Protein AF-A0A5E4KP17-F1 (afdb_monomer)

Mean predicted aligned error: 7.13 Å

Radius of gyration: 28.05 Å; Cα contacts (8 Å, |Δi|>4): 764; chains: 1; bounding box: 70×57×74 Å

Structure (mmCIF, N/CA/C/O backbone):
data_AF-A0A5E4KP17-F1
#
_entry.id   AF-A0A5E4KP17-F1
#
loop_
_atom_site.group_PDB
_atom_site.id
_atom_site.type_symbol
_atom_site.label_atom_id
_atom_site.label_alt_id
_atom_site.label_comp_id
_atom_site.label_asym_id
_atom_site.label_entity_id
_atom_site.label_seq_id
_atom_site.pdbx_PDB_ins_code
_atom_site.Cartn_x
_atom_site.Cartn_y
_atom_site.Cartn_z
_atom_site.occupancy
_atom_site.B_iso_or_equiv
_atom_site.auth_seq_id
_atom_site.auth_comp_id
_atom_site.auth_asym_id
_atom_site.auth_atom_id
_atom_site.pdbx_PDB_model_num
ATOM 1 N N . MET A 1 1 ? 10.016 15.788 -21.992 1.00 89.75 1 MET A N 1
ATOM 2 C CA . MET A 1 1 ? 11.177 14.916 -22.229 1.00 89.75 1 MET A CA 1
ATOM 3 C C . MET A 1 1 ? 11.647 15.074 -23.661 1.00 89.75 1 MET A C 1
ATOM 5 O O . MET A 1 1 ? 10.967 14.637 -24.588 1.00 89.75 1 MET A O 1
ATOM 9 N N . ASN A 1 2 ? 12.787 15.727 -23.833 1.00 93.12 2 ASN A N 1
ATOM 10 C CA . ASN A 1 2 ? 13.424 15.974 -25.117 1.00 93.12 2 ASN A CA 1
ATOM 11 C C . ASN A 1 2 ? 14.236 14.749 -25.590 1.00 93.12 2 ASN A C 1
ATOM 13 O O . ASN A 1 2 ? 14.408 13.761 -24.871 1.00 93.12 2 ASN A O 1
ATOM 17 N N . PHE A 1 3 ? 14.753 14.813 -26.820 1.00 94.88 3 PHE A N 1
ATOM 18 C CA . PHE A 1 3 ? 15.526 13.720 -27.413 1.00 94.88 3 PHE A CA 1
ATOM 19 C C . PHE A 1 3 ? 16.811 13.389 -26.635 1.00 94.88 3 PHE A C 1
ATOM 21 O O . PHE A 1 3 ? 17.100 12.213 -26.420 1.00 94.88 3 PHE A O 1
ATOM 28 N N . ARG A 1 4 ? 17.570 14.398 -26.184 1.00 96.12 4 ARG A N 1
ATOM 29 C CA . ARG A 1 4 ? 18.832 14.193 -25.450 1.00 96.12 4 ARG A CA 1
ATOM 30 C C . ARG A 1 4 ? 18.595 13.451 -24.140 1.00 96.12 4 ARG A C 1
ATOM 32 O O . ARG A 1 4 ? 19.281 12.470 -23.869 1.00 96.12 4 ARG A O 1
ATOM 39 N N . THR A 1 5 ? 17.578 13.858 -23.388 1.00 97.38 5 THR A N 1
ATOM 40 C CA . THR A 1 5 ? 17.154 13.206 -22.148 1.00 97.38 5 THR A CA 1
ATOM 41 C C . THR A 1 5 ? 16.748 11.760 -22.389 1.00 97.38 5 THR A C 1
ATOM 43 O O . THR A 1 5 ? 17.217 10.876 -21.677 1.00 97.38 5 THR A O 1
ATOM 46 N N . LYS A 1 6 ? 15.944 11.484 -23.427 1.00 96.94 6 LYS A N 1
ATOM 47 C CA . LYS A 1 6 ? 15.573 10.107 -23.794 1.00 96.94 6 LYS A CA 1
ATOM 48 C C . LYS A 1 6 ? 16.800 9.242 -24.075 1.00 96.94 6 LYS A C 1
ATOM 50 O O . LYS A 1 6 ? 16.885 8.137 -23.552 1.00 96.94 6 LYS A O 1
ATOM 55 N N . GLN A 1 7 ? 17.756 9.736 -24.865 1.00 97.44 7 GLN A N 1
ATOM 56 C CA . GLN A 1 7 ? 18.980 8.988 -25.179 1.00 97.44 7 GLN A CA 1
ATOM 57 C C . GLN A 1 7 ? 19.856 8.773 -23.942 1.00 97.44 7 GLN A C 1
ATOM 59 O O . GLN A 1 7 ? 20.376 7.675 -23.747 1.00 97.44 7 GLN A O 1
ATOM 64 N N . PHE A 1 8 ? 19.986 9.788 -23.084 1.00 97.81 8 PHE A N 1
ATOM 65 C CA . PHE A 1 8 ? 20.712 9.673 -21.823 1.00 97.81 8 PHE A CA 1
ATOM 66 C C . PHE A 1 8 ? 20.087 8.606 -20.914 1.00 97.81 8 PHE A C 1
ATOM 68 O O . PHE A 1 8 ? 20.777 7.680 -20.488 1.00 97.81 8 PHE A O 1
ATOM 75 N N . LEU A 1 9 ? 18.775 8.687 -20.667 1.00 98.19 9 LEU A N 1
ATOM 76 C CA . LEU A 1 9 ? 18.056 7.726 -19.831 1.00 98.19 9 LEU A CA 1
ATOM 77 C C . LEU A 1 9 ? 18.103 6.315 -20.421 1.00 98.19 9 LEU A C 1
ATOM 79 O O . LEU A 1 9 ? 18.425 5.375 -19.698 1.00 98.19 9 LEU A O 1
ATOM 83 N N . LYS A 1 10 ? 17.868 6.166 -21.731 1.00 98.00 10 LYS A N 1
ATOM 84 C CA . LYS A 1 10 ? 17.967 4.878 -22.431 1.00 98.00 10 LYS A CA 1
ATOM 85 C C . LYS A 1 10 ? 19.361 4.283 -22.272 1.00 98.00 10 LYS A C 1
ATOM 87 O O . LYS A 1 10 ? 19.474 3.122 -21.910 1.00 98.00 10 LYS A O 1
ATOM 92 N N . LYS A 1 11 ? 20.426 5.071 -22.436 1.00 97.81 11 LYS A N 1
ATOM 93 C CA . LYS A 1 11 ? 21.791 4.592 -22.187 1.00 97.81 11 LYS A CA 1
ATOM 94 C C . LYS A 1 11 ? 21.962 4.093 -20.749 1.00 97.81 11 LYS A C 1
ATOM 96 O O . LYS A 1 11 ? 22.439 2.984 -20.556 1.00 97.81 11 LYS A O 1
ATOM 101 N N . ARG A 1 12 ? 21.539 4.868 -19.745 1.00 98.44 12 ARG A N 1
ATOM 102 C CA . ARG A 1 12 ? 21.691 4.493 -18.326 1.00 98.44 12 ARG A CA 1
ATOM 103 C C . ARG A 1 12 ? 20.875 3.273 -17.925 1.00 98.44 12 ARG A C 1
ATOM 105 O O . ARG A 1 12 ? 21.365 2.430 -17.181 1.00 98.44 12 ARG A O 1
ATOM 112 N N . PHE A 1 13 ? 19.661 3.145 -18.445 1.00 98.56 13 PHE A N 1
ATOM 113 C CA . PHE A 1 13 ? 18.851 1.946 -18.256 1.00 98.56 13 PHE A CA 1
ATOM 114 C C . PHE A 1 13 ? 19.488 0.742 -18.960 1.00 98.56 13 PHE A C 1
ATOM 116 O O . PHE A 1 13 ? 19.476 -0.355 -18.413 1.00 98.56 13 PHE A O 1
ATOM 123 N N . GLY A 1 14 ? 20.091 0.943 -20.135 1.00 98.31 14 GLY A N 1
ATOM 124 C CA . GLY A 1 14 ? 20.836 -0.090 -20.857 1.00 98.31 14 GLY A CA 1
ATOM 125 C C . GLY A 1 14 ? 22.042 -0.587 -20.065 1.00 98.31 14 GLY A C 1
ATOM 126 O O . GLY A 1 14 ? 22.172 -1.793 -19.868 1.00 98.31 14 GLY A O 1
ATOM 127 N N . ASP A 1 15 ? 22.852 0.337 -19.532 1.00 98.25 15 ASP A N 1
ATOM 128 C CA . ASP A 1 15 ? 23.974 0.027 -18.635 1.00 98.25 15 ASP A CA 1
ATOM 129 C C . ASP A 1 15 ? 23.487 -0.837 -17.448 1.00 98.25 15 ASP A C 1
ATOM 131 O O . ASP A 1 15 ? 24.099 -1.852 -17.114 1.00 98.25 15 ASP A O 1
ATOM 135 N N . TYR A 1 16 ? 22.341 -0.483 -16.846 1.00 98.38 16 TYR A N 1
ATOM 136 C CA . TYR A 1 16 ? 21.732 -1.255 -15.758 1.00 98.38 16 TYR A CA 1
ATOM 137 C C . TYR A 1 16 ? 21.307 -2.667 -16.190 1.00 98.38 16 TYR A C 1
ATOM 139 O O . TYR A 1 16 ? 21.673 -3.631 -15.517 1.00 98.38 16 TYR A O 1
ATOM 147 N N . TYR A 1 17 ? 20.557 -2.814 -17.289 1.00 98.12 17 TYR A N 1
ATOM 148 C CA . TYR A 1 17 ? 20.070 -4.124 -17.746 1.00 98.12 17 TYR A CA 1
ATOM 149 C C . TYR A 1 17 ? 21.200 -5.056 -18.208 1.00 98.12 17 TYR A C 1
ATOM 151 O O . TYR A 1 17 ? 21.047 -6.275 -18.141 1.00 98.12 17 TYR A O 1
ATOM 159 N N . GLN A 1 18 ? 22.330 -4.508 -18.662 1.00 96.69 18 GLN A N 1
ATOM 160 C CA . GLN A 1 18 ? 23.515 -5.291 -19.020 1.00 96.69 18 GLN A CA 1
ATOM 161 C C . GLN A 1 18 ? 24.305 -5.756 -17.792 1.00 96.69 18 GLN A C 1
ATOM 163 O O . GLN A 1 18 ? 24.808 -6.876 -17.780 1.00 96.69 18 GLN A O 1
ATOM 168 N N . ALA A 1 19 ? 24.430 -4.906 -16.769 1.00 95.25 19 ALA A N 1
ATOM 169 C CA . ALA A 1 19 ? 25.261 -5.190 -15.599 1.00 95.25 19 ALA A CA 1
ATOM 170 C C . ALA A 1 19 ? 24.531 -5.940 -14.470 1.00 95.25 19 ALA A C 1
ATOM 172 O O . ALA A 1 19 ? 25.183 -6.538 -13.614 1.00 95.25 19 ALA A O 1
ATOM 173 N N . SER A 1 20 ? 23.198 -5.883 -14.426 1.00 91.19 20 SER A N 1
ATOM 174 C CA . SER A 1 20 ? 22.408 -6.393 -13.299 1.00 91.19 20 SER A CA 1
ATOM 175 C C . SER A 1 20 ? 21.930 -7.827 -13.510 1.00 91.19 20 SER A C 1
ATOM 177 O O . SER A 1 20 ? 21.480 -8.191 -14.593 1.00 91.19 20 SER A O 1
ATOM 179 N N . ALA A 1 21 ? 21.930 -8.618 -12.435 1.00 91.31 21 ALA A N 1
ATOM 180 C CA . ALA A 1 21 ? 21.255 -9.912 -12.402 1.00 91.31 21 ALA A CA 1
ATOM 181 C C . ALA A 1 21 ? 19.736 -9.695 -12.300 1.00 91.31 21 ALA A C 1
ATOM 183 O O . ALA A 1 21 ? 19.211 -9.369 -11.233 1.00 91.31 21 ALA A O 1
ATOM 184 N N . LEU A 1 22 ? 19.043 -9.819 -13.431 1.00 94.19 22 LEU A N 1
ATOM 185 C CA . LEU A 1 22 ? 17.593 -9.677 -13.493 1.00 94.19 22 LEU A CA 1
ATOM 186 C C . LEU A 1 22 ? 16.908 -10.955 -12.990 1.00 94.19 22 LEU A C 1
ATOM 188 O O . LEU A 1 22 ? 17.285 -12.065 -13.354 1.00 94.19 22 LEU A O 1
ATOM 192 N N . VAL A 1 23 ? 15.874 -10.778 -12.177 1.00 93.62 23 VAL A N 1
ATOM 193 C CA . VAL A 1 23 ? 14.990 -11.830 -11.675 1.00 93.62 23 VAL A CA 1
ATOM 194 C C . VAL A 1 23 ? 13.745 -11.858 -12.554 1.00 93.62 23 VAL A C 1
ATOM 196 O O . VAL A 1 23 ? 12.971 -10.898 -12.579 1.00 93.62 23 VAL A O 1
ATOM 199 N N . LEU A 1 24 ? 13.568 -12.949 -13.295 1.00 95.31 24 LEU A N 1
ATOM 200 C CA . LEU A 1 24 ? 12.398 -13.173 -14.141 1.00 95.31 24 LEU A CA 1
ATOM 201 C C . LEU A 1 24 ? 11.252 -13.792 -13.322 1.00 95.31 24 LEU A C 1
ATOM 203 O O . LEU A 1 24 ? 11.506 -14.486 -12.337 1.00 95.31 24 LEU A O 1
ATOM 207 N N . PRO A 1 25 ? 9.984 -13.546 -13.699 1.00 93.94 25 PRO A N 1
ATOM 208 C CA . PRO A 1 25 ? 8.847 -14.111 -12.989 1.00 93.94 25 PRO A CA 1
ATOM 209 C C . PRO A 1 25 ? 8.775 -15.635 -13.175 1.00 93.94 25 PRO A C 1
ATOM 211 O O . PRO A 1 25 ? 9.136 -16.137 -14.246 1.00 93.94 25 PRO A O 1
ATOM 214 N N . PRO A 1 26 ? 8.232 -16.376 -12.193 1.00 92.50 26 PRO A N 1
ATOM 215 C CA . PRO A 1 26 ? 7.994 -17.807 -12.343 1.00 92.50 26 PRO A CA 1
ATOM 216 C C . PRO A 1 26 ? 7.046 -18.077 -13.517 1.00 92.50 26 PRO A C 1
ATOM 218 O O . PRO A 1 26 ? 6.177 -17.254 -13.826 1.00 92.50 26 PRO A O 1
ATOM 221 N N . GLU A 1 27 ? 7.202 -19.236 -14.165 1.00 95.06 27 GLU A N 1
ATOM 222 C CA . GLU A 1 27 ? 6.400 -19.652 -15.329 1.00 95.06 27 GLU A CA 1
ATOM 223 C C . GLU A 1 27 ? 6.415 -18.618 -16.478 1.00 95.06 27 GLU A C 1
ATOM 225 O O . GLU A 1 27 ? 5.407 -18.407 -17.159 1.00 95.06 27 GLU A O 1
ATOM 230 N N . LEU A 1 28 ? 7.555 -17.951 -16.710 1.00 96.31 28 LEU A N 1
ATOM 231 C CA . LEU A 1 28 ? 7.694 -16.855 -17.684 1.00 96.31 28 LEU A CA 1
ATOM 232 C C . LEU A 1 28 ? 7.138 -17.175 -19.081 1.00 96.31 28 LEU A C 1
ATOM 234 O O . LEU A 1 28 ? 6.627 -16.281 -19.758 1.00 96.31 28 LEU A O 1
ATOM 238 N N . THR A 1 29 ? 7.222 -18.441 -19.504 1.00 97.94 29 THR A N 1
ATOM 239 C CA . THR A 1 29 ? 6.806 -18.923 -20.829 1.00 97.94 29 THR A CA 1
ATOM 240 C C . THR A 1 29 ? 5.293 -18.974 -21.001 1.00 97.94 29 THR A C 1
ATOM 242 O O . THR A 1 29 ? 4.799 -19.031 -22.125 1.00 97.94 29 THR A O 1
ATOM 245 N N . ARG A 1 30 ? 4.545 -18.915 -19.895 1.00 97.81 30 ARG A N 1
ATOM 246 C CA . ARG A 1 30 ? 3.078 -18.888 -19.856 1.00 97.81 30 ARG A CA 1
ATOM 247 C C . ARG A 1 30 ? 2.530 -17.488 -19.599 1.00 97.81 30 ARG A C 1
ATOM 249 O O . ARG A 1 30 ? 1.316 -17.321 -19.512 1.00 97.81 30 ARG A O 1
ATOM 256 N N . ARG A 1 31 ? 3.387 -16.471 -19.484 1.00 97.81 31 ARG A N 1
ATOM 257 C CA . ARG A 1 31 ? 2.977 -15.092 -19.200 1.00 97.81 31 ARG A CA 1
ATOM 258 C C . ARG A 1 31 ? 3.021 -14.228 -20.448 1.00 97.81 31 ARG A C 1
ATOM 260 O O . ARG A 1 31 ? 3.912 -14.347 -21.285 1.00 97.81 31 ARG A O 1
ATOM 267 N N . GLU A 1 32 ? 2.042 -13.337 -20.563 1.00 98.12 32 GLU A N 1
ATOM 268 C CA . GLU A 1 32 ? 2.131 -12.211 -21.486 1.00 98.12 32 GLU A CA 1
ATOM 269 C C . GLU A 1 32 ? 3.107 -11.183 -20.922 1.00 98.12 32 GLU A C 1
ATOM 271 O O . GLU A 1 32 ? 3.099 -10.912 -19.726 1.00 98.12 32 GLU A O 1
ATOM 276 N N . TRP A 1 33 ? 3.872 -10.549 -21.800 1.00 98.44 33 TRP A N 1
ATOM 277 C CA . TRP A 1 33 ? 4.769 -9.454 -21.477 1.00 98.44 33 TRP A CA 1
ATOM 278 C C . TRP A 1 33 ? 4.315 -8.141 -22.114 1.00 98.44 33 TRP A C 1
ATOM 280 O O . TRP A 1 33 ? 3.788 -8.114 -23.233 1.00 98.44 33 TRP A O 1
ATOM 290 N N . GLY A 1 34 ? 4.531 -7.052 -21.376 1.00 97.94 34 GLY A N 1
ATOM 291 C CA . GLY A 1 34 ? 4.200 -5.689 -21.769 1.00 97.94 34 GLY A CA 1
ATOM 292 C C . GLY A 1 34 ? 5.368 -4.737 -21.523 1.00 97.94 34 GLY A C 1
ATOM 293 O O . GLY A 1 34 ? 6.058 -4.845 -20.510 1.00 97.94 34 GLY A O 1
ATOM 294 N N . PHE A 1 35 ? 5.582 -3.786 -22.429 1.00 98.19 35 PHE A N 1
ATOM 295 C CA . PHE A 1 35 ? 6.718 -2.864 -22.368 1.00 98.19 35 PHE A CA 1
ATOM 296 C C . PHE A 1 35 ? 6.313 -1.438 -22.717 1.00 98.19 35 PHE A C 1
ATOM 298 O O . PHE A 1 35 ? 5.481 -1.230 -23.596 1.00 98.19 35 PHE A O 1
ATOM 305 N N . ILE A 1 36 ? 6.953 -0.466 -22.071 1.00 97.75 36 ILE A N 1
ATOM 306 C CA . ILE A 1 36 ? 6.911 0.948 -22.467 1.00 97.75 36 ILE A CA 1
ATOM 307 C C . ILE A 1 36 ? 8.345 1.380 -22.766 1.00 97.75 36 ILE A C 1
ATOM 309 O O . ILE A 1 36 ? 9.254 1.091 -21.981 1.00 97.75 36 ILE A O 1
ATOM 313 N N . PHE A 1 37 ? 8.552 2.078 -23.881 1.00 97.00 37 PHE A N 1
ATOM 314 C CA . PHE A 1 37 ? 9.874 2.516 -24.336 1.00 97.00 37 PHE A CA 1
ATOM 315 C C . PHE A 1 37 ? 10.045 4.034 -24.231 1.00 97.00 37 PHE A C 1
ATOM 317 O O . PHE A 1 37 ? 9.093 4.794 -24.381 1.00 97.00 37 PHE A O 1
ATOM 324 N N . PHE A 1 38 ? 11.287 4.490 -24.029 1.00 94.88 38 PHE A N 1
ATOM 325 C CA . PHE A 1 38 ? 11.611 5.922 -23.950 1.00 94.88 38 PHE A CA 1
ATOM 326 C C . PHE A 1 38 ? 11.210 6.708 -25.200 1.00 94.88 38 PHE A C 1
ATOM 328 O O . PHE A 1 38 ? 10.861 7.884 -25.104 1.00 94.88 38 PHE A O 1
ATOM 335 N N . ASP A 1 39 ? 11.259 6.065 -26.366 1.00 89.56 39 ASP A N 1
ATOM 336 C CA . ASP A 1 39 ? 10.981 6.708 -27.648 1.00 89.56 39 ASP A CA 1
ATOM 337 C C . ASP A 1 39 ? 9.526 7.215 -27.720 1.00 89.56 39 ASP A C 1
ATOM 339 O O . ASP A 1 39 ? 9.293 8.292 -28.268 1.00 89.56 39 ASP A O 1
ATOM 343 N N . GLU A 1 40 ? 8.592 6.528 -27.054 1.00 87.00 40 GLU A N 1
ATOM 344 C CA . GLU A 1 40 ? 7.155 6.846 -27.020 1.00 87.00 40 GLU A CA 1
ATOM 345 C C . GLU A 1 40 ? 6.804 7.902 -25.947 1.00 87.00 40 GLU A C 1
ATOM 347 O O . GLU A 1 40 ? 5.860 8.667 -26.117 1.00 87.00 40 GLU A O 1
ATOM 352 N N . LEU A 1 41 ? 7.622 8.062 -24.896 1.00 88.06 41 LEU A N 1
ATOM 353 C CA . LEU A 1 41 ? 7.357 9.037 -23.826 1.00 88.06 41 LEU A CA 1
ATOM 354 C C . LEU A 1 41 ? 7.335 10.498 -24.340 1.00 88.06 41 LEU A C 1
ATOM 356 O O . LEU A 1 41 ? 8.142 10.863 -25.193 1.00 88.06 41 LEU A O 1
ATOM 360 N N . PRO A 1 42 ? 6.481 11.395 -23.812 1.00 82.25 42 PRO A N 1
ATOM 361 C CA . PRO A 1 42 ? 5.611 11.209 -22.652 1.00 82.25 42 PRO A CA 1
ATOM 362 C C . PRO A 1 42 ? 4.297 10.476 -22.956 1.00 82.25 42 PRO A C 1
ATOM 364 O O . PRO A 1 42 ? 3.545 10.214 -22.021 1.00 82.25 42 PRO A O 1
ATOM 367 N N . GLU A 1 43 ? 4.005 10.148 -24.217 1.00 86.75 43 GLU A N 1
ATOM 368 C CA . GLU A 1 43 ? 2.833 9.344 -24.552 1.00 86.75 43 GLU A CA 1
ATOM 369 C C . GLU A 1 43 ? 3.054 7.909 -24.060 1.00 86.75 43 GLU A C 1
ATOM 371 O O . GLU A 1 43 ? 4.018 7.231 -24.418 1.00 86.75 43 GLU A O 1
ATOM 376 N N . VAL A 1 44 ? 2.186 7.448 -23.160 1.00 87.38 44 VAL A N 1
ATOM 377 C CA . VAL A 1 44 ? 2.320 6.117 -22.568 1.00 87.38 44 VAL A CA 1
ATOM 378 C C . VAL A 1 44 ? 1.699 5.098 -23.514 1.00 87.38 44 VAL A C 1
ATOM 380 O O . VAL A 1 44 ? 0.521 4.763 -23.407 1.00 87.38 44 VAL A O 1
ATOM 383 N N . VAL A 1 45 ? 2.511 4.600 -24.444 1.00 93.06 45 VAL A N 1
ATOM 384 C CA . VAL A 1 45 ? 2.145 3.497 -25.333 1.00 93.06 45 VAL A CA 1
ATOM 385 C C . VAL A 1 45 ? 2.727 2.204 -24.770 1.00 93.06 45 VAL A C 1
ATOM 387 O O . VAL A 1 45 ? 3.923 2.093 -24.508 1.00 93.06 45 VAL A O 1
ATOM 390 N N . MET A 1 46 ? 1.864 1.216 -24.538 1.00 94.94 46 MET A N 1
ATOM 391 C CA . MET A 1 46 ? 2.283 -0.095 -24.052 1.00 94.94 46 MET A CA 1
ATOM 392 C C . MET A 1 46 ? 2.292 -1.105 -25.197 1.00 94.94 46 MET A C 1
ATOM 394 O O . MET A 1 46 ? 1.249 -1.430 -25.764 1.00 94.94 46 MET A O 1
ATOM 398 N N . ARG A 1 47 ? 3.464 -1.668 -25.492 1.00 95.94 47 ARG A N 1
ATOM 399 C CA . ARG A 1 47 ? 3.615 -2.787 -26.426 1.00 95.94 47 ARG A CA 1
ATOM 400 C C . ARG A 1 47 ? 3.314 -4.091 -25.701 1.00 95.94 47 ARG A C 1
ATOM 402 O O . ARG A 1 47 ? 4.065 -4.484 -24.812 1.00 95.94 47 ARG A O 1
ATOM 409 N N . ARG A 1 48 ? 2.202 -4.728 -26.066 1.00 94.94 48 ARG A N 1
ATOM 410 C CA . ARG A 1 48 ? 1.646 -5.934 -25.429 1.00 94.94 48 ARG A CA 1
ATOM 411 C C . ARG A 1 48 ? 1.741 -7.168 -26.325 1.00 94.94 48 ARG A C 1
ATOM 413 O O . ARG A 1 48 ? 2.270 -7.091 -27.430 1.00 94.94 48 ARG A O 1
ATOM 420 N N . HIS A 1 49 ? 1.210 -8.297 -25.844 1.00 95.31 49 HIS A N 1
ATOM 421 C CA . HIS A 1 49 ? 1.161 -9.575 -26.567 1.00 95.31 49 HIS A CA 1
ATOM 422 C C . HIS A 1 49 ? 2.540 -10.152 -26.913 1.00 95.31 49 HIS A C 1
ATOM 424 O O . HIS A 1 49 ? 2.677 -10.940 -27.847 1.00 95.31 49 HIS A O 1
ATOM 430 N N . LYS A 1 50 ? 3.578 -9.796 -26.148 1.00 97.38 50 LYS A N 1
ATOM 431 C CA . LYS A 1 50 ? 4.878 -10.459 -26.249 1.00 97.38 50 LYS A CA 1
ATOM 432 C C . LYS A 1 50 ? 4.884 -11.702 -25.357 1.00 97.38 50 LYS A C 1
ATOM 434 O O . LYS A 1 50 ? 4.250 -11.733 -24.305 1.00 97.38 50 LYS A O 1
ATOM 439 N N . ALA A 1 51 ? 5.604 -12.722 -25.792 1.00 97.69 51 ALA A N 1
ATOM 440 C CA . ALA A 1 51 ? 5.910 -13.916 -25.023 1.00 97.69 51 ALA A CA 1
ATOM 441 C C . ALA A 1 51 ? 7.361 -14.312 -25.298 1.00 97.69 51 ALA A C 1
ATOM 443 O O . ALA A 1 51 ? 7.899 -13.964 -26.356 1.00 97.69 51 ALA A O 1
ATOM 444 N N . PHE A 1 52 ? 7.956 -15.029 -24.351 1.00 98.06 52 PHE A N 1
ATOM 445 C CA . PHE A 1 52 ? 9.308 -15.563 -24.456 1.00 98.06 52 PHE A CA 1
ATOM 446 C C . PHE A 1 52 ? 9.277 -17.070 -24.249 1.00 98.06 52 PHE A C 1
ATOM 448 O O . PHE A 1 52 ? 8.507 -17.582 -23.439 1.00 98.06 52 PHE A O 1
ATOM 455 N N . SER A 1 53 ? 10.115 -17.775 -24.994 1.00 96.38 53 SER A N 1
ATOM 456 C CA . SER A 1 53 ? 10.251 -19.231 -24.942 1.00 96.38 53 SER A CA 1
ATOM 457 C C . SER A 1 53 ? 11.267 -19.704 -23.899 1.00 96.38 53 SER A C 1
ATOM 459 O O . SER A 1 53 ? 11.230 -20.862 -23.489 1.00 96.38 53 SER A O 1
ATOM 461 N N . SER A 1 54 ? 12.164 -18.819 -23.456 1.00 97.19 54 SER A N 1
ATOM 462 C CA . SER A 1 54 ? 13.209 -19.105 -22.471 1.00 97.19 54 SER A CA 1
ATOM 463 C C . SER A 1 54 ? 13.655 -17.838 -21.738 1.00 97.19 54 SER A C 1
ATOM 465 O O . SER A 1 54 ? 13.391 -16.722 -22.189 1.00 97.19 54 SER A O 1
ATOM 467 N N . GLU A 1 55 ? 14.374 -18.015 -20.628 1.00 96.94 55 GLU A N 1
ATOM 468 C CA . GLU A 1 55 ? 15.010 -16.912 -19.898 1.00 96.94 55 GLU A CA 1
ATOM 469 C C . GLU A 1 55 ? 16.017 -16.150 -20.769 1.00 96.94 55 GLU A C 1
ATOM 471 O O . GLU A 1 55 ? 16.025 -14.923 -20.762 1.00 96.94 55 GLU A O 1
ATOM 476 N N . GLY A 1 56 ? 16.811 -16.867 -21.575 1.00 97.19 56 GLY A N 1
ATOM 477 C CA . GLY A 1 56 ? 17.795 -16.265 -22.479 1.00 97.19 56 GLY A CA 1
ATOM 478 C C . GLY A 1 56 ? 17.162 -15.292 -23.476 1.00 97.19 56 GLY A C 1
ATOM 479 O O . GLY A 1 56 ? 17.622 -14.160 -23.593 1.00 97.19 56 GLY A O 1
ATOM 480 N N . GLU A 1 57 ? 16.046 -15.681 -24.109 1.00 97.94 57 GLU A N 1
ATOM 481 C CA . GLU A 1 57 ? 15.308 -14.799 -25.031 1.00 97.94 57 GLU A CA 1
ATOM 482 C C . GLU A 1 57 ? 14.795 -13.536 -24.318 1.00 97.94 57 GLU A C 1
ATOM 484 O O . GLU A 1 57 ? 14.842 -12.434 -24.870 1.00 97.94 57 GLU A O 1
ATOM 489 N N . ALA A 1 58 ? 14.312 -13.682 -23.080 1.00 97.62 58 ALA A N 1
ATOM 490 C CA . ALA A 1 58 ? 13.843 -12.553 -22.286 1.00 97.62 58 ALA A CA 1
ATOM 491 C C . ALA A 1 58 ? 14.996 -11.600 -21.927 1.00 97.62 58 ALA A C 1
ATOM 493 O O . ALA A 1 58 ? 14.861 -10.388 -22.105 1.00 97.62 58 ALA A O 1
ATOM 494 N N . PHE A 1 59 ? 16.140 -12.124 -21.475 1.00 97.56 59 PHE A N 1
ATOM 495 C CA . PHE A 1 59 ? 17.314 -11.312 -21.149 1.00 97.56 59 PHE A CA 1
ATOM 496 C C . PHE A 1 59 ? 17.859 -10.567 -22.369 1.00 97.56 59 PHE A C 1
ATOM 498 O O . PHE A 1 59 ? 18.037 -9.350 -22.296 1.00 97.56 59 PHE A O 1
ATOM 505 N N . GLU A 1 60 ? 18.044 -11.255 -23.498 1.00 97.56 60 GLU A N 1
ATOM 506 C CA . GLU A 1 60 ? 18.498 -10.641 -24.751 1.00 97.56 60 GLU A CA 1
ATOM 507 C C . GLU A 1 60 ? 17.564 -9.508 -25.190 1.00 97.56 60 GLU A C 1
ATOM 509 O O . GLU A 1 60 ? 18.017 -8.425 -25.569 1.00 97.56 60 GLU A O 1
ATOM 514 N N . TYR A 1 61 ? 16.247 -9.715 -25.079 1.00 98.00 61 TYR A N 1
ATOM 515 C CA . TYR A 1 61 ? 15.267 -8.688 -25.415 1.00 98.00 61 TYR A CA 1
ATOM 516 C C . TYR A 1 61 ? 15.367 -7.469 -24.495 1.00 98.00 61 TYR A C 1
ATOM 518 O O . TYR A 1 61 ? 15.371 -6.336 -24.976 1.00 98.00 61 TYR A O 1
ATOM 526 N N . LEU A 1 62 ? 15.463 -7.670 -23.179 1.00 97.88 62 LEU A N 1
ATOM 527 C CA . LEU A 1 62 ? 15.571 -6.575 -22.21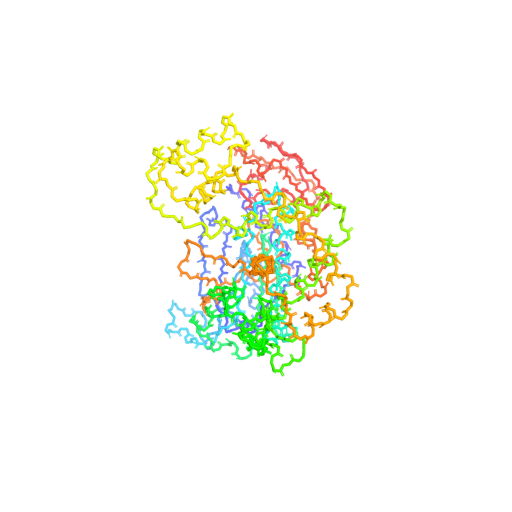1 1.00 97.88 62 LEU A CA 1
ATOM 528 C C . LEU A 1 62 ? 16.857 -5.764 -22.413 1.00 97.88 62 LEU A C 1
ATOM 530 O O . LEU A 1 62 ? 16.812 -4.532 -22.425 1.00 97.88 62 LEU A O 1
ATOM 534 N N . GLN A 1 63 ? 17.979 -6.449 -22.632 1.00 96.88 63 GLN A N 1
ATOM 535 C CA . GLN A 1 63 ? 19.292 -5.838 -22.843 1.00 96.88 63 GLN A CA 1
ATOM 536 C C . GLN A 1 63 ? 19.406 -5.129 -24.197 1.00 96.88 63 GLN A C 1
ATOM 538 O O . GLN A 1 63 ? 20.062 -4.090 -24.287 1.00 96.88 63 GLN A O 1
ATOM 543 N N . GLY A 1 64 ? 18.761 -5.658 -25.241 1.00 96.75 64 GLY A N 1
ATOM 544 C CA . GLY A 1 64 ? 18.778 -5.074 -26.583 1.00 96.75 64 GLY A CA 1
ATOM 545 C C . GLY A 1 64 ? 17.772 -3.938 -26.777 1.00 96.75 64 GLY A C 1
ATOM 546 O O . GLY A 1 64 ? 18.084 -2.931 -27.411 1.00 96.75 64 GLY A O 1
ATOM 547 N N . MET A 1 65 ? 16.563 -4.075 -26.227 1.00 97.19 65 MET A N 1
ATOM 548 C CA . MET A 1 65 ? 15.470 -3.121 -26.455 1.00 97.19 65 MET A CA 1
ATOM 549 C C . MET A 1 65 ? 15.431 -1.992 -25.424 1.00 97.19 65 MET A C 1
ATOM 551 O O . MET A 1 65 ? 14.931 -0.908 -25.732 1.00 97.19 65 MET A O 1
ATOM 555 N N . VAL A 1 66 ? 15.965 -2.230 -24.221 1.00 97.88 66 VAL A N 1
ATOM 556 C CA . VAL A 1 66 ? 16.110 -1.247 -23.137 1.00 97.88 66 VAL A CA 1
ATOM 557 C C . VAL A 1 66 ? 14.792 -0.517 -22.810 1.00 97.88 66 VAL A C 1
ATOM 559 O O . VAL A 1 66 ? 14.641 0.688 -23.045 1.00 97.88 66 VAL A O 1
ATOM 562 N N . PRO A 1 67 ? 13.788 -1.247 -22.299 1.00 97.94 67 PRO A N 1
ATOM 563 C CA . PRO A 1 67 ? 12.491 -0.677 -21.953 1.00 97.94 67 PRO A CA 1
ATOM 564 C C . PRO A 1 67 ? 12.573 0.266 -20.741 1.00 97.94 67 PRO A C 1
ATOM 566 O O . PRO A 1 67 ? 13.265 -0.005 -19.757 1.00 97.94 67 PRO A O 1
ATOM 569 N N . ALA A 1 68 ? 11.793 1.348 -20.782 1.00 97.81 68 ALA A N 1
ATOM 570 C CA . ALA A 1 68 ? 11.608 2.252 -19.646 1.00 97.81 68 ALA A CA 1
ATOM 571 C C . ALA A 1 68 ? 10.764 1.597 -18.542 1.00 97.81 68 ALA A C 1
ATOM 573 O O . ALA A 1 68 ? 10.969 1.860 -17.361 1.00 97.81 68 ALA A O 1
ATOM 574 N N . HIS A 1 69 ? 9.820 0.734 -18.924 1.00 97.81 69 HIS A N 1
ATOM 575 C CA . HIS A 1 69 ? 9.043 -0.077 -17.994 1.00 97.81 69 HIS A CA 1
ATOM 576 C C . HIS A 1 69 ? 8.849 -1.491 -18.539 1.00 97.81 69 HIS A C 1
ATOM 578 O O . HIS A 1 69 ? 8.551 -1.667 -19.723 1.00 97.81 69 HIS A O 1
ATOM 584 N N . VAL A 1 70 ? 8.958 -2.479 -17.652 1.00 98.31 70 VAL A N 1
ATOM 585 C CA . VAL A 1 70 ? 8.769 -3.902 -17.955 1.00 98.31 70 VAL A CA 1
ATOM 586 C C . VAL A 1 70 ? 7.614 -4.448 -17.134 1.00 98.31 70 VAL A C 1
ATOM 588 O O . VAL A 1 70 ? 7.565 -4.236 -15.921 1.00 98.31 70 VAL A O 1
ATOM 591 N N . TYR A 1 71 ? 6.714 -5.177 -17.784 1.00 97.88 71 TYR A N 1
ATOM 592 C CA . TYR A 1 71 ? 5.576 -5.823 -17.150 1.00 97.88 71 TYR A CA 1
ATOM 593 C C . TYR A 1 71 ? 5.398 -7.255 -17.647 1.00 97.88 71 TYR A C 1
ATOM 595 O O . TYR A 1 71 ? 5.739 -7.577 -18.786 1.00 97.88 71 TYR A O 1
ATOM 603 N N . HIS A 1 72 ? 4.768 -8.078 -16.819 1.00 97.56 72 HIS A N 1
ATOM 604 C CA . HIS A 1 72 ? 4.238 -9.380 -17.199 1.00 97.56 72 HIS A CA 1
ATOM 605 C C . HIS A 1 72 ? 2.828 -9.562 -16.636 1.00 97.56 72 HIS A C 1
ATOM 607 O O . HIS A 1 72 ? 2.441 -8.902 -15.673 1.00 97.56 72 HIS A O 1
ATOM 613 N N . SER A 1 73 ? 2.034 -10.457 -17.213 1.00 97.06 73 SER A N 1
ATOM 614 C CA . SER A 1 73 ? 0.709 -10.768 -16.687 1.00 97.06 73 SER A CA 1
ATOM 615 C C . SER A 1 73 ? 0.798 -11.492 -15.351 1.00 97.06 73 SER A C 1
ATOM 617 O O . SER A 1 73 ? 1.658 -12.354 -15.169 1.00 97.06 73 SER A O 1
ATOM 619 N N . ALA A 1 74 ? -0.128 -11.184 -14.442 1.00 95.38 74 ALA A N 1
ATOM 620 C CA . ALA A 1 74 ? -0.453 -12.036 -13.297 1.00 95.38 74 ALA A CA 1
ATOM 621 C C . ALA A 1 74 ? -1.079 -13.367 -13.759 1.00 95.38 74 ALA A C 1
ATOM 623 O O . ALA A 1 74 ? -0.926 -14.396 -13.110 1.00 95.38 74 ALA A O 1
ATOM 624 N N . ALA A 1 75 ? -1.746 -13.338 -14.915 1.00 97.00 75 ALA A N 1
ATOM 625 C CA . ALA A 1 75 ? -2.345 -14.491 -15.568 1.00 97.00 75 ALA A CA 1
ATOM 626 C C . ALA A 1 75 ? -1.331 -15.423 -16.237 1.00 97.00 75 ALA A C 1
ATOM 628 O O . ALA A 1 75 ? -0.319 -14.972 -16.786 1.00 97.00 75 ALA A O 1
ATOM 629 N N . TYR A 1 76 ? -1.714 -16.694 -16.300 1.00 97.81 76 TYR A N 1
ATOM 630 C CA . TYR A 1 76 ? -1.088 -17.751 -17.076 1.00 97.81 76 TYR A CA 1
ATOM 631 C C . TYR A 1 76 ? -1.951 -18.094 -18.291 1.00 97.81 76 TYR A C 1
ATOM 633 O O . TYR A 1 76 ? -3.176 -18.216 -18.207 1.00 97.81 76 TYR A O 1
ATOM 641 N N . TYR A 1 77 ? -1.301 -18.299 -19.426 1.00 98.06 77 TYR A N 1
ATOM 642 C CA . TYR A 1 77 ? -1.926 -18.580 -20.708 1.00 98.06 77 TYR A CA 1
ATOM 643 C C . TYR A 1 77 ? -1.236 -19.758 -21.379 1.00 98.06 77 TYR A C 1
ATOM 645 O O . TYR A 1 77 ? -0.023 -19.933 -21.257 1.00 98.06 77 TYR A O 1
ATOM 653 N N . LYS A 1 78 ? -1.992 -20.520 -22.169 1.00 97.81 78 LYS A N 1
ATOM 654 C CA . LYS A 1 78 ? -1.389 -21.507 -23.071 1.00 97.81 78 LYS A CA 1
ATOM 655 C C . LYS A 1 78 ? -0.670 -20.832 -24.242 1.00 97.81 78 LYS A C 1
ATOM 657 O O . LYS A 1 78 ? 0.368 -21.310 -24.683 1.00 97.81 78 LYS A O 1
ATOM 662 N N . PHE A 1 79 ? -1.222 -19.721 -24.736 1.00 97.75 79 PHE A N 1
ATOM 663 C CA . PHE A 1 79 ? -0.683 -18.949 -25.858 1.00 97.75 79 PHE A CA 1
ATOM 664 C C . PHE A 1 79 ? -0.551 -17.461 -25.480 1.00 97.75 79 PHE A C 1
ATOM 666 O O . PHE A 1 79 ? -1.320 -16.627 -25.960 1.00 97.75 79 PHE A O 1
ATOM 673 N N . PRO A 1 80 ? 0.404 -17.086 -24.609 1.00 97.44 80 PRO A N 1
ATOM 674 C CA . PRO A 1 80 ? 0.478 -15.736 -24.031 1.00 97.44 80 PRO A CA 1
ATOM 675 C C . PRO A 1 80 ? 0.644 -14.596 -25.048 1.00 97.44 80 PRO A C 1
ATOM 677 O O . PRO A 1 80 ? 0.174 -13.479 -24.801 1.00 97.44 80 PRO A O 1
ATOM 680 N N . GLY A 1 81 ? 1.268 -14.884 -26.195 1.00 96.19 81 GLY A N 1
ATOM 681 C CA . GLY A 1 81 ? 1.482 -13.933 -27.288 1.00 96.19 81 GLY A CA 1
ATOM 682 C C . GLY A 1 81 ? 0.300 -13.761 -28.250 1.00 96.19 81 GLY A C 1
ATOM 683 O O . GLY A 1 81 ? 0.407 -12.999 -29.206 1.00 96.19 81 GLY A O 1
ATOM 684 N N . ALA A 1 82 ? -0.823 -14.459 -28.045 1.00 96.31 82 ALA A N 1
ATOM 685 C CA . ALA A 1 82 ? -1.981 -14.319 -28.925 1.00 96.31 82 ALA A CA 1
ATOM 686 C C . ALA A 1 82 ? -2.626 -12.922 -28.815 1.00 96.31 82 ALA A C 1
ATOM 688 O O . ALA A 1 82 ? -2.617 -12.295 -27.750 1.00 96.31 82 ALA A O 1
ATOM 689 N N . GLY A 1 83 ? -3.208 -12.434 -29.914 1.00 92.00 83 GLY A N 1
ATOM 690 C CA . GLY A 1 83 ? -3.795 -11.091 -29.989 1.00 92.00 83 GLY A CA 1
ATOM 691 C C . GLY A 1 83 ? -5.111 -10.949 -29.221 1.00 92.00 83 GLY A C 1
ATOM 692 O O . GLY A 1 83 ? -5.418 -9.868 -28.725 1.00 92.00 83 GLY A O 1
ATOM 693 N N . THR A 1 84 ? -5.874 -12.035 -29.062 1.00 92.94 84 THR A N 1
ATOM 694 C CA . THR A 1 84 ? -7.178 -12.007 -28.379 1.00 92.94 84 THR A CA 1
ATOM 695 C C . THR A 1 84 ? -7.228 -12.919 -27.155 1.00 92.94 84 THR A C 1
ATOM 697 O O . THR A 1 84 ? -6.576 -13.959 -27.095 1.00 92.94 84 THR A O 1
ATOM 700 N N . MET A 1 85 ? -8.068 -12.576 -26.173 1.00 89.25 85 MET A N 1
ATOM 701 C CA . MET A 1 85 ? -8.213 -13.366 -24.940 1.00 89.25 85 MET A CA 1
ATOM 702 C C . MET A 1 85 ? -8.701 -14.797 -25.178 1.00 89.25 85 MET A C 1
ATOM 704 O O . MET A 1 85 ? -8.269 -15.717 -24.485 1.00 89.25 85 MET A O 1
ATOM 708 N N . LYS A 1 86 ? -9.577 -14.993 -26.170 1.00 93.38 86 LYS A N 1
ATOM 709 C CA . LYS A 1 86 ? -10.081 -16.318 -26.548 1.00 93.38 86 LYS A CA 1
ATOM 710 C C . LYS A 1 86 ? -8.949 -17.212 -27.057 1.00 93.38 86 LYS A C 1
ATOM 712 O O . LYS A 1 86 ? -8.886 -18.385 -26.705 1.00 93.38 86 LYS A O 1
ATOM 717 N N . GLU A 1 87 ? -8.049 -16.652 -27.859 1.00 96.25 87 GLU A N 1
ATOM 718 C CA . GLU A 1 87 ? -6.903 -17.377 -28.409 1.00 96.25 87 GLU A CA 1
ATOM 719 C C . GLU A 1 87 ? -5.824 -17.635 -27.360 1.00 96.25 87 GLU A C 1
ATOM 721 O O . GLU A 1 87 ? -5.174 -18.674 -27.422 1.00 96.25 87 GLU A O 1
ATOM 726 N N . LYS A 1 88 ? -5.661 -16.745 -26.368 1.00 96.38 88 LYS A N 1
ATOM 727 C CA . LYS A 1 88 ? -4.669 -16.934 -25.299 1.00 96.38 88 LYS A CA 1
ATOM 728 C C . LYS A 1 88 ? -4.886 -18.210 -24.482 1.00 96.38 88 LYS A C 1
ATOM 730 O O . LYS A 1 88 ? -3.907 -18.768 -23.991 1.00 96.38 88 LYS A O 1
ATOM 735 N N . GLN A 1 89 ? -6.136 -18.667 -24.347 1.00 97.00 89 GLN A N 1
ATOM 736 C CA . GLN A 1 89 ? -6.539 -19.805 -23.505 1.00 97.00 89 GLN A CA 1
ATOM 737 C C . GLN A 1 89 ? -6.018 -19.649 -22.063 1.00 97.00 89 GLN A C 1
ATOM 739 O O . GLN A 1 89 ? -4.986 -20.211 -21.696 1.00 97.00 89 GLN A O 1
ATOM 744 N N . TRP A 1 90 ? -6.718 -18.828 -21.273 1.00 96.88 90 TRP A N 1
ATOM 745 C CA . TRP A 1 90 ? -6.415 -18.566 -19.859 1.00 96.88 90 TRP A CA 1
ATOM 746 C C . TRP A 1 90 ? -6.393 -19.859 -19.031 1.00 96.88 90 TRP A C 1
ATOM 748 O O . 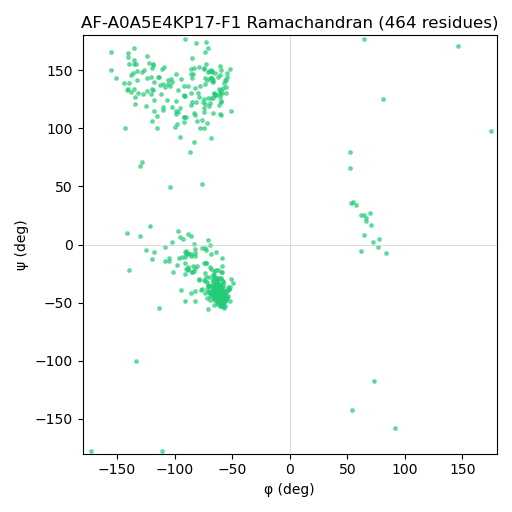TRP A 1 90 ? -7.227 -20.739 -19.239 1.00 96.88 90 TRP A O 1
ATOM 758 N N . GLN A 1 91 ? -5.425 -19.976 -18.119 1.00 96.38 91 GLN A N 1
ATOM 759 C CA . GLN A 1 91 ? -5.182 -21.180 -17.311 1.00 96.38 91 GLN A CA 1
ATOM 760 C C . GLN A 1 91 ? -5.180 -20.925 -15.797 1.00 96.38 91 GLN A C 1
ATOM 762 O O . GLN A 1 91 ? -5.017 -21.869 -15.028 1.00 96.38 91 GLN A O 1
ATOM 767 N N . GLY A 1 92 ? -5.289 -19.670 -15.372 1.00 96.88 92 GLY A N 1
ATOM 768 C CA . GLY A 1 92 ? -5.177 -19.258 -13.977 1.00 96.88 92 GLY A CA 1
ATOM 769 C C . GLY A 1 92 ? -4.534 -17.881 -13.855 1.00 96.88 92 GLY A C 1
ATOM 770 O O . GLY A 1 92 ? -4.006 -17.353 -14.837 1.00 96.88 92 GLY A O 1
ATOM 771 N N . ALA A 1 93 ? -4.531 -17.305 -12.658 1.00 97.31 93 ALA A N 1
ATOM 772 C CA . ALA A 1 93 ? -3.796 -16.080 -12.359 1.00 97.31 93 ALA A CA 1
ATOM 773 C C . ALA A 1 93 ? -3.359 -16.025 -10.897 1.00 97.31 93 ALA A C 1
ATOM 775 O O . ALA A 1 93 ? -4.126 -16.402 -10.011 1.00 97.31 93 ALA A O 1
ATOM 776 N N . ASP A 1 94 ? -2.169 -15.482 -10.646 1.00 97.00 94 ASP A N 1
ATOM 777 C CA . ASP A 1 94 ? -1.746 -15.131 -9.287 1.00 97.00 94 ASP A CA 1
ATOM 778 C C . ASP A 1 94 ? -2.787 -14.216 -8.626 1.00 97.00 94 ASP A C 1
ATOM 780 O O . ASP A 1 94 ? -3.430 -13.398 -9.297 1.00 97.00 94 ASP A O 1
ATOM 784 N N . LEU A 1 95 ? -2.959 -14.323 -7.309 1.00 97.00 95 LEU A N 1
ATOM 785 C CA . LEU A 1 95 ? -3.672 -13.295 -6.552 1.00 97.00 95 LEU A CA 1
ATOM 786 C C . LEU A 1 95 ? -2.710 -12.153 -6.265 1.00 97.00 95 LEU A C 1
ATOM 788 O O . LEU A 1 95 ? -1.643 -12.363 -5.700 1.00 97.00 95 LEU A O 1
ATOM 792 N N . ILE A 1 96 ? -3.074 -10.956 -6.709 1.00 95.25 96 ILE A N 1
ATOM 793 C CA . ILE A 1 96 ? -2.193 -9.795 -6.673 1.00 95.25 96 ILE A CA 1
ATOM 794 C C . ILE A 1 96 ? -2.797 -8.671 -5.848 1.00 95.25 96 ILE A C 1
ATOM 796 O O . ILE A 1 96 ? -4.000 -8.412 -5.892 1.00 95.25 96 ILE A O 1
ATOM 800 N N . PHE A 1 97 ? -1.936 -7.960 -5.143 1.00 94.88 97 PHE A N 1
ATOM 801 C CA . PHE A 1 97 ? -2.285 -6.752 -4.416 1.00 94.88 97 PHE A CA 1
ATOM 802 C C . PHE A 1 97 ? -1.330 -5.645 -4.836 1.00 94.88 97 PHE A C 1
ATOM 804 O O . PHE A 1 97 ? -0.118 -5.852 -4.855 1.00 94.88 97 PHE A O 1
ATOM 811 N N . ASP A 1 98 ? -1.888 -4.494 -5.196 1.00 92.12 98 ASP A N 1
ATOM 812 C CA . ASP A 1 98 ? -1.148 -3.305 -5.611 1.00 92.12 98 ASP A CA 1
ATOM 813 C C . ASP A 1 98 ? -1.484 -2.176 -4.638 1.00 92.12 98 ASP A C 1
ATOM 815 O O . ASP A 1 98 ? -2.606 -1.666 -4.625 1.00 92.12 98 ASP A O 1
ATOM 819 N N . LEU A 1 99 ? -0.533 -1.854 -3.763 1.00 91.31 99 LEU A N 1
ATOM 820 C CA . LEU A 1 99 ? -0.672 -0.772 -2.798 1.00 91.31 99 LEU A CA 1
ATOM 821 C C . LEU A 1 99 ? 0.063 0.444 -3.333 1.00 91.31 99 LEU A C 1
ATOM 823 O O . LEU A 1 99 ? 1.281 0.530 -3.191 1.00 91.31 99 LEU A O 1
ATOM 827 N N . ASP A 1 100 ? -0.681 1.392 -3.900 1.00 88.88 100 ASP A N 1
ATOM 828 C CA . ASP A 1 100 ? -0.170 2.711 -4.284 1.00 88.88 100 ASP A CA 1
ATOM 829 C C . ASP A 1 100 ? -0.485 3.733 -3.184 1.00 88.88 100 ASP A C 1
ATOM 831 O O . ASP A 1 100 ? -1.611 3.823 -2.688 1.00 88.88 100 ASP A O 1
ATOM 835 N N . ALA A 1 101 ? 0.511 4.535 -2.810 1.00 87.06 101 ALA A N 1
ATOM 836 C CA . ALA A 1 101 ? 0.347 5.576 -1.811 1.00 87.06 101 ALA A CA 1
ATOM 837 C C . ALA A 1 101 ? -0.712 6.634 -2.176 1.00 87.06 101 ALA A C 1
ATOM 839 O O . ALA A 1 101 ? -1.268 7.262 -1.277 1.00 87.06 101 ALA A O 1
ATOM 840 N N . ASP A 1 102 ? -1.025 6.814 -3.465 1.00 83.81 102 ASP A N 1
ATOM 841 C CA . ASP A 1 102 ? -2.114 7.696 -3.913 1.00 83.81 102 ASP A CA 1
ATOM 842 C C . ASP A 1 102 ? -3.499 7.248 -3.398 1.00 83.81 102 ASP A C 1
ATOM 844 O O . ASP A 1 102 ? -4.431 8.053 -3.353 1.00 83.81 102 ASP A O 1
ATOM 848 N N . HIS A 1 103 ? -3.655 5.973 -3.027 1.00 81.19 103 HIS A N 1
ATOM 849 C CA . HIS A 1 103 ? -4.908 5.413 -2.513 1.00 81.19 103 HIS A CA 1
ATOM 850 C C . HIS A 1 103 ? -5.057 5.545 -0.998 1.00 81.19 103 HIS A C 1
ATOM 852 O O . HIS A 1 103 ? -6.132 5.264 -0.464 1.00 81.19 103 HIS A O 1
ATOM 858 N N . LEU A 1 104 ? -4.010 5.988 -0.301 1.00 82.94 104 LEU A N 1
ATOM 859 C CA . LEU A 1 104 ? -4.067 6.139 1.142 1.00 82.94 104 LEU A CA 1
ATOM 860 C C . LEU A 1 104 ? -4.922 7.353 1.525 1.00 82.94 104 LEU A C 1
ATOM 862 O O . LEU A 1 104 ? -4.780 8.428 0.937 1.00 82.94 104 LEU A O 1
ATOM 866 N N . PRO A 1 105 ? -5.777 7.235 2.557 1.00 78.19 105 PRO A N 1
ATOM 867 C CA . PRO A 1 105 ? -6.624 8.343 2.998 1.00 78.19 105 PRO A CA 1
ATOM 868 C C . PRO A 1 105 ? -5.802 9.507 3.575 1.00 78.19 105 PRO A C 1
ATOM 870 O O . PRO A 1 105 ? -6.241 10.659 3.571 1.00 78.19 105 PRO A O 1
ATOM 873 N N . GLN A 1 106 ? -4.600 9.216 4.078 1.00 78.19 106 GLN A N 1
ATOM 874 C CA . GLN A 1 106 ? -3.712 10.196 4.686 1.00 78.19 106 GLN A CA 1
ATOM 875 C C . GLN A 1 106 ? -2.851 10.883 3.626 1.00 78.19 106 GLN A C 1
ATOM 877 O O . GLN A 1 106 ? -2.027 10.256 2.961 1.00 78.19 106 GLN A O 1
ATOM 882 N N . LYS A 1 107 ? -2.985 12.207 3.518 1.00 81.19 107 LYS A N 1
ATOM 883 C CA . LYS A 1 107 ? -2.092 13.017 2.686 1.00 81.19 107 LYS A CA 1
ATOM 884 C C . LYS A 1 107 ? -0.735 13.160 3.368 1.00 81.19 107 LYS A C 1
ATOM 886 O O . LYS A 1 107 ? -0.629 13.821 4.399 1.00 81.19 107 LYS A O 1
ATOM 891 N N . ALA A 1 108 ? 0.294 12.586 2.761 1.00 85.81 108 ALA A N 1
ATOM 892 C CA . ALA A 1 108 ? 1.671 12.758 3.203 1.00 85.81 108 ALA A CA 1
ATOM 893 C C . ALA A 1 108 ? 2.192 14.177 2.913 1.00 85.81 108 ALA A C 1
ATOM 895 O O . ALA A 1 108 ? 1.809 14.810 1.925 1.00 85.81 108 ALA A O 1
ATOM 896 N N . ARG A 1 109 ? 3.097 14.673 3.763 1.00 86.31 109 ARG A N 1
ATOM 897 C CA . ARG A 1 109 ? 3.730 15.997 3.630 1.00 86.31 109 ARG A CA 1
ATOM 898 C C . ARG A 1 109 ? 5.010 15.942 2.803 1.00 86.31 109 ARG A C 1
ATOM 900 O O . ARG A 1 109 ? 5.442 16.965 2.277 1.00 86.31 109 ARG A O 1
ATOM 907 N N . SER A 1 110 ? 5.616 14.762 2.684 1.00 88.25 110 SER A N 1
ATOM 908 C CA . SER A 1 110 ? 6.797 14.514 1.859 1.00 88.25 110 SER A CA 1
ATOM 909 C C . SER A 1 110 ? 6.713 13.170 1.139 1.00 88.25 110 SER A C 1
ATOM 911 O O . SER A 1 110 ? 5.913 12.300 1.484 1.00 88.25 110 SER A O 1
ATOM 913 N N . TYR A 1 111 ? 7.576 12.984 0.138 1.00 89.56 111 TYR A N 1
ATOM 914 C CA . TYR A 1 111 ? 7.703 11.709 -0.569 1.00 89.56 111 TYR A CA 1
ATOM 915 C C . TYR A 1 111 ? 8.191 10.583 0.358 1.00 89.56 111 TYR A C 1
ATOM 917 O O . TYR A 1 111 ? 7.718 9.457 0.256 1.00 89.56 111 TYR A O 1
ATOM 925 N N . ALA A 1 112 ? 9.088 10.887 1.301 1.00 91.19 112 ALA A N 1
ATOM 926 C CA . ALA A 1 112 ? 9.568 9.917 2.283 1.00 91.19 112 ALA A CA 1
ATOM 927 C C . ALA A 1 112 ? 8.453 9.461 3.240 1.00 91.19 112 ALA A C 1
ATOM 929 O O . ALA A 1 112 ? 8.295 8.265 3.468 1.00 91.19 112 ALA A O 1
ATOM 930 N N . GLU A 1 113 ? 7.642 10.396 3.746 1.00 92.00 113 GLU A N 1
ATOM 931 C CA . GLU A 1 113 ? 6.483 10.078 4.593 1.00 92.00 113 GLU A CA 1
ATOM 932 C C . GLU A 1 113 ? 5.452 9.246 3.822 1.00 92.00 113 GLU A C 1
ATOM 934 O O . GLU A 1 113 ? 4.950 8.250 4.329 1.00 92.00 113 GLU A O 1
ATOM 939 N N . MET A 1 114 ? 5.199 9.594 2.558 1.00 92.69 114 MET A N 1
ATOM 940 C CA . MET A 1 114 ? 4.310 8.839 1.677 1.00 92.69 114 MET A CA 1
ATOM 941 C C . MET A 1 114 ? 4.747 7.371 1.539 1.00 92.69 114 MET A C 1
ATOM 943 O O . MET A 1 114 ? 3.924 6.462 1.648 1.00 92.69 114 MET A O 1
ATOM 947 N N . LEU A 1 115 ? 6.048 7.135 1.338 1.00 94.69 115 LEU A N 1
ATOM 948 C CA . LEU A 1 115 ? 6.616 5.791 1.232 1.00 94.69 115 LEU A CA 1
ATOM 949 C C . LEU A 1 115 ? 6.589 5.026 2.565 1.00 94.69 115 LEU A C 1
ATOM 951 O O . LEU A 1 115 ? 6.357 3.819 2.573 1.00 94.69 115 LEU A O 1
ATOM 955 N N . ALA A 1 116 ? 6.785 5.713 3.692 1.00 94.56 116 ALA A N 1
ATOM 956 C CA . ALA A 1 116 ? 6.665 5.108 5.018 1.00 94.56 116 ALA A CA 1
ATOM 957 C C . ALA A 1 116 ? 5.218 4.681 5.323 1.00 94.56 116 ALA A C 1
ATOM 959 O O . ALA A 1 116 ? 4.984 3.581 5.833 1.00 94.56 116 ALA A O 1
ATOM 960 N N . ASN A 1 117 ? 4.243 5.512 4.947 1.00 94.00 117 ASN A N 1
ATOM 961 C CA . ASN A 1 117 ? 2.824 5.217 5.126 1.00 94.00 117 ASN A CA 1
ATOM 962 C C . ASN A 1 117 ? 2.411 3.986 4.306 1.00 94.00 117 ASN A C 1
ATOM 964 O O . ASN A 1 117 ? 1.845 3.049 4.861 1.00 94.00 117 ASN A O 1
ATOM 968 N N . VAL A 1 118 ? 2.762 3.921 3.013 1.00 94.69 118 VAL A N 1
ATOM 969 C CA . VAL A 1 118 ? 2.406 2.755 2.176 1.00 94.69 118 VAL A CA 1
ATOM 970 C C . VAL A 1 118 ? 3.128 1.480 2.603 1.00 94.69 118 VAL A C 1
ATOM 972 O O . VAL A 1 118 ? 2.543 0.401 2.541 1.00 94.69 118 VAL A O 1
ATOM 975 N N . LYS A 1 119 ? 4.364 1.579 3.110 1.00 95.88 119 LYS A N 1
ATOM 976 C CA . LYS A 1 119 ? 5.064 0.439 3.715 1.00 95.88 119 LYS A CA 1
ATOM 977 C C . LYS A 1 119 ? 4.313 -0.082 4.944 1.00 95.88 119 LYS A C 1
ATOM 979 O O . LYS A 1 119 ? 4.139 -1.286 5.081 1.00 95.88 119 LYS A O 1
ATOM 984 N N . THR A 1 120 ? 3.822 0.812 5.799 1.00 94.94 120 THR A N 1
ATOM 985 C CA . THR A 1 120 ? 3.038 0.434 6.987 1.00 94.94 120 THR A CA 1
ATOM 986 C C . THR A 1 120 ? 1.763 -0.315 6.595 1.00 94.94 120 THR A C 1
ATOM 988 O O . THR A 1 120 ? 1.489 -1.387 7.129 1.00 94.94 120 THR A O 1
ATOM 991 N N . GLU A 1 121 ? 1.023 0.189 5.605 1.00 94.75 121 GLU A N 1
ATOM 992 C CA . GLU A 1 121 ? -0.179 -0.482 5.088 1.00 94.75 121 GLU A CA 1
ATOM 993 C C . GLU A 1 121 ? 0.133 -1.818 4.398 1.00 94.75 121 GLU A C 1
ATOM 995 O O . GLU A 1 121 ? -0.616 -2.783 4.536 1.00 94.75 121 GLU A O 1
ATOM 1000 N N . THR A 1 122 ? 1.280 -1.918 3.720 1.00 96.31 122 THR A N 1
ATOM 1001 C CA . THR A 1 122 ? 1.756 -3.184 3.137 1.00 96.31 122 THR A CA 1
ATOM 1002 C C . THR A 1 122 ? 2.016 -4.229 4.223 1.00 96.31 122 THR A C 1
ATOM 1004 O O . THR A 1 122 ? 1.649 -5.387 4.044 1.00 96.31 122 THR A O 1
ATOM 1007 N N . GLY A 1 123 ? 2.579 -3.827 5.369 1.00 96.62 123 GLY A N 1
ATOM 1008 C CA . GLY A 1 123 ? 2.765 -4.707 6.527 1.00 96.62 123 GLY A CA 1
ATOM 1009 C C . GLY A 1 123 ? 1.441 -5.260 7.057 1.00 96.62 123 GLY A C 1
ATOM 1010 O O . GLY A 1 123 ? 1.299 -6.468 7.211 1.00 96.62 123 GLY A O 1
ATOM 1011 N N . LYS A 1 124 ? 0.428 -4.401 7.222 1.00 95.38 124 LYS A N 1
ATOM 1012 C CA . LYS A 1 124 ? -0.911 -4.843 7.645 1.00 95.38 124 LYS A CA 1
ATOM 1013 C C . LYS A 1 124 ? -1.533 -5.834 6.661 1.00 95.38 124 LYS A C 1
ATOM 1015 O O . LYS A 1 124 ? -2.158 -6.805 7.083 1.00 95.38 124 LYS A O 1
ATOM 1020 N N . LEU A 1 125 ? -1.374 -5.610 5.352 1.00 96.88 125 LEU A N 1
ATOM 1021 C CA . LEU A 1 125 ? -1.856 -6.562 4.351 1.00 96.88 125 LEU A CA 1
ATOM 1022 C C . LEU A 1 125 ? -1.135 -7.911 4.473 1.00 96.88 125 LEU A C 1
ATOM 1024 O O . LEU A 1 125 ? -1.789 -8.948 4.404 1.00 96.88 125 LEU A O 1
ATOM 1028 N N . LEU A 1 126 ? 0.184 -7.915 4.676 1.00 97.50 126 LEU A N 1
ATOM 1029 C CA . LEU A 1 126 ? 0.931 -9.153 4.905 1.00 97.50 126 LEU A CA 1
ATOM 1030 C C . LEU A 1 126 ? 0.394 -9.908 6.126 1.00 97.50 126 LEU A C 1
ATOM 1032 O O . LEU A 1 126 ? 0.184 -11.114 6.030 1.00 97.50 126 LEU A O 1
ATOM 1036 N N . ASP A 1 127 ? 0.045 -9.208 7.210 1.00 96.25 127 ASP A N 1
ATOM 1037 C CA . ASP A 1 127 ? -0.595 -9.830 8.375 1.00 96.25 127 ASP A CA 1
ATOM 1038 C C . ASP A 1 127 ? -1.944 -10.476 8.025 1.00 96.25 127 ASP A C 1
ATOM 1040 O O . ASP A 1 127 ? -2.296 -11.505 8.597 1.00 96.25 127 ASP A O 1
ATOM 1044 N N . PHE A 1 128 ? -2.743 -9.902 7.118 1.00 97.31 128 PHE A N 1
ATOM 1045 C CA . PHE A 1 128 ? -3.968 -10.554 6.626 1.00 97.31 128 PHE A CA 1
ATOM 1046 C C . PHE A 1 128 ? -3.655 -11.824 5.836 1.00 97.31 128 PHE A C 1
ATOM 1048 O O . PHE A 1 128 ? -4.263 -12.867 6.075 1.00 97.31 128 PHE A O 1
ATOM 1055 N N . LEU A 1 129 ? -2.702 -11.754 4.910 1.00 97.38 129 LEU A N 1
ATOM 1056 C CA . LEU A 1 129 ? -2.346 -12.884 4.051 1.00 97.38 129 LEU A CA 1
ATOM 1057 C C . LEU A 1 129 ? -1.764 -14.056 4.850 1.00 97.38 129 LEU A C 1
ATOM 1059 O O . LEU A 1 129 ? -2.115 -15.206 4.587 1.00 97.38 129 LEU A O 1
ATOM 1063 N N . LEU A 1 130 ? -0.927 -13.761 5.843 1.00 96.50 130 LEU A N 1
ATOM 1064 C CA . LEU A 1 130 ? -0.257 -14.757 6.675 1.00 96.50 130 LEU A CA 1
ATOM 1065 C C . LEU A 1 130 ? -1.150 -15.259 7.817 1.00 96.50 130 LEU A C 1
ATOM 1067 O O . LEU A 1 130 ? -1.258 -16.468 8.009 1.00 96.50 130 LEU A O 1
ATOM 1071 N N . GLU A 1 131 ? -1.801 -14.370 8.580 1.00 94.12 131 GLU A N 1
ATOM 1072 C CA . GLU A 1 131 ? -2.570 -14.790 9.762 1.00 94.12 131 GLU A CA 1
ATOM 1073 C C . GLU A 1 131 ? -4.010 -15.209 9.440 1.00 94.12 131 GLU A C 1
ATOM 1075 O O . GLU A 1 131 ? -4.490 -16.184 10.019 1.00 94.12 131 GLU A O 1
ATOM 1080 N N . ASP A 1 132 ? -4.715 -14.484 8.563 1.00 95.31 132 ASP A N 1
ATOM 1081 C CA . ASP A 1 132 ? -6.149 -14.720 8.333 1.00 95.31 132 ASP A CA 1
ATOM 1082 C C . ASP A 1 132 ? -6.376 -15.728 7.207 1.00 95.31 132 ASP A C 1
ATOM 1084 O O . ASP A 1 132 ? -7.144 -16.676 7.369 1.00 95.31 132 ASP A O 1
ATOM 1088 N N . PHE A 1 133 ? -5.700 -15.542 6.071 1.00 96.12 133 PHE A N 1
ATOM 1089 C CA . PHE A 1 133 ? -5.814 -16.460 4.934 1.00 96.12 133 PHE A CA 1
ATOM 1090 C C . PHE A 1 133 ? -4.897 -17.684 5.055 1.00 96.12 133 PHE A C 1
ATOM 1092 O O . PHE A 1 133 ? -5.139 -18.696 4.394 1.00 96.12 133 PHE A O 1
ATOM 1099 N N . GLY A 1 134 ? -3.874 -17.620 5.913 1.00 95.62 134 GLY A N 1
ATOM 1100 C CA . GLY A 1 134 ? -2.986 -18.748 6.189 1.00 95.62 134 GLY A CA 1
ATOM 1101 C C . GLY A 1 134 ? -2.071 -19.119 5.022 1.00 95.62 134 GLY A C 1
ATOM 1102 O O . GLY A 1 134 ? -1.703 -20.289 4.891 1.00 95.62 134 GLY A O 1
ATOM 1103 N N . PHE A 1 135 ? -1.732 -18.163 4.152 1.00 97.19 135 PHE A N 1
ATOM 1104 C CA . PHE A 1 135 ? -0.726 -18.383 3.114 1.00 97.19 135 PHE A CA 1
ATOM 1105 C C . PHE A 1 135 ? 0.657 -18.553 3.747 1.00 97.19 135 PHE A C 1
ATOM 1107 O O . PHE A 1 135 ? 0.983 -17.902 4.739 1.00 97.19 135 PHE A O 1
ATOM 1114 N N . SER A 1 136 ? 1.485 -19.429 3.177 1.00 95.94 136 SER A N 1
ATOM 1115 C CA . SER A 1 136 ? 2.876 -19.564 3.614 1.00 95.94 136 SER A CA 1
ATOM 1116 C C . SER A 1 136 ? 3.736 -18.451 3.027 1.00 95.94 136 SER A C 1
ATOM 1118 O O . SER A 1 136 ? 3.471 -17.977 1.921 1.00 95.94 136 SER A O 1
ATOM 1120 N N . GLU A 1 137 ? 4.814 -18.090 3.720 1.00 95.12 137 GLU A N 1
ATOM 1121 C CA . GLU A 1 137 ? 5.786 -17.106 3.229 1.00 95.12 137 GLU A CA 1
ATOM 1122 C C . GLU A 1 137 ? 6.334 -17.481 1.841 1.00 95.12 137 GLU A C 1
ATOM 1124 O O . GLU A 1 137 ? 6.422 -16.626 0.966 1.00 95.12 137 GLU A O 1
ATOM 1129 N N . ASP A 1 138 ? 6.588 -18.772 1.600 1.00 93.88 138 ASP A N 1
ATOM 1130 C CA . ASP A 1 138 ? 7.092 -19.297 0.320 1.00 93.88 138 ASP A CA 1
ATOM 1131 C C . ASP A 1 138 ? 6.115 -19.112 -0.853 1.00 93.88 138 ASP A C 1
ATOM 1133 O O . ASP A 1 138 ? 6.513 -19.147 -2.017 1.00 93.88 138 ASP A O 1
ATOM 1137 N N . SER A 1 139 ? 4.821 -18.946 -0.564 1.00 94.94 139 SER A N 1
ATOM 1138 C CA . SER A 1 139 ? 3.802 -18.686 -1.584 1.00 94.94 139 SER A CA 1
ATOM 1139 C C . SER A 1 139 ? 3.675 -17.201 -1.933 1.00 94.94 139 SER A C 1
ATOM 1141 O O . SER A 1 139 ? 2.969 -16.861 -2.887 1.00 94.94 139 SER A O 1
ATOM 1143 N N . LEU A 1 140 ? 4.349 -16.321 -1.183 1.00 95.94 140 LEU A N 1
ATOM 1144 C CA . LEU A 1 140 ? 4.289 -14.876 -1.346 1.00 95.94 140 LEU A CA 1
ATOM 1145 C C . LEU A 1 140 ? 5.528 -14.344 -2.068 1.00 95.94 140 LEU A C 1
ATOM 1147 O O . LEU A 1 140 ? 6.661 -14.729 -1.799 1.00 95.94 140 LEU A O 1
ATOM 1151 N N . SER A 1 141 ? 5.320 -13.388 -2.965 1.00 95.06 141 SER A N 1
ATOM 1152 C CA . SER A 1 141 ? 6.390 -12.562 -3.523 1.00 95.06 141 SER A CA 1
ATOM 1153 C C . SER A 1 141 ? 6.066 -11.096 -3.299 1.00 95.06 141 SER A C 1
ATOM 1155 O O . SER A 1 141 ? 5.048 -10.599 -3.781 1.00 95.06 141 SER A O 1
ATOM 1157 N N . ILE A 1 142 ? 6.936 -10.404 -2.566 1.00 96.75 142 ILE A N 1
ATOM 1158 C CA . ILE A 1 142 ? 6.796 -8.986 -2.232 1.00 96.75 142 ILE A CA 1
ATOM 1159 C C . ILE A 1 142 ? 7.766 -8.206 -3.110 1.00 96.75 142 ILE A C 1
ATOM 1161 O O . ILE A 1 142 ? 8.924 -8.592 -3.266 1.00 96.75 142 ILE A O 1
ATOM 1165 N N . ALA A 1 143 ? 7.322 -7.091 -3.677 1.00 97.12 143 ALA A N 1
ATOM 1166 C CA . ALA A 1 143 ? 8.208 -6.200 -4.404 1.00 97.12 143 ALA A CA 1
ATOM 1167 C C . ALA A 1 143 ? 7.866 -4.736 -4.155 1.00 97.12 143 ALA A C 1
ATOM 1169 O O . ALA A 1 143 ? 6.718 -4.320 -4.294 1.00 97.12 143 ALA A O 1
ATOM 1170 N N . PHE A 1 144 ? 8.875 -3.915 -3.874 1.00 98.06 144 PHE A N 1
ATOM 1171 C CA . PHE A 1 144 ? 8.725 -2.475 -4.036 1.00 98.06 144 PHE A CA 1
ATOM 1172 C C . PHE A 1 144 ? 8.561 -2.161 -5.524 1.00 98.06 144 PHE A C 1
ATOM 1174 O O . PHE A 1 144 ? 9.414 -2.527 -6.330 1.00 98.06 144 PHE A O 1
ATOM 1181 N N . SER A 1 145 ? 7.503 -1.438 -5.893 1.00 95.69 145 SER A N 1
ATOM 1182 C CA . SER A 1 145 ? 7.120 -1.138 -7.286 1.00 95.69 145 SER A CA 1
ATOM 1183 C C . SER A 1 145 ? 8.137 -0.290 -8.066 1.00 95.69 145 SER A C 1
ATOM 1185 O O . SER A 1 145 ? 7.944 -0.037 -9.257 1.00 95.69 145 SER A O 1
ATOM 1187 N N . GLY A 1 146 ? 9.190 0.206 -7.407 1.00 95.50 146 GLY A N 1
ATOM 1188 C CA . GLY A 1 146 ? 10.129 1.184 -7.955 1.00 95.50 146 GLY A CA 1
ATOM 1189 C C . GLY A 1 146 ? 9.571 2.610 -7.965 1.00 95.50 146 GLY A C 1
ATOM 1190 O O . GLY A 1 146 ? 10.209 3.515 -8.489 1.00 95.50 146 GLY A O 1
ATOM 1191 N N . GLY A 1 147 ? 8.382 2.843 -7.414 1.00 92.69 147 GLY A N 1
ATOM 1192 C CA . GLY A 1 147 ? 7.731 4.147 -7.410 1.00 92.69 147 GLY A CA 1
ATOM 1193 C C . GLY A 1 147 ? 7.183 4.476 -6.035 1.00 92.69 147 GLY A C 1
ATOM 1194 O O . GLY A 1 147 ? 7.920 4.916 -5.161 1.00 92.69 147 GLY A O 1
ATOM 1195 N N . ARG A 1 148 ? 5.878 4.282 -5.868 1.00 91.25 148 ARG A N 1
ATOM 1196 C CA . ARG A 1 148 ? 5.090 4.859 -4.768 1.00 91.25 148 ARG A CA 1
ATOM 1197 C C . ARG A 1 148 ? 4.391 3.806 -3.917 1.00 91.25 148 ARG A C 1
ATOM 1199 O O . ARG A 1 148 ? 3.454 4.127 -3.201 1.00 91.25 148 ARG A O 1
ATOM 1206 N N . GLY A 1 149 ? 4.809 2.553 -4.038 1.00 94.56 149 GLY A N 1
ATOM 1207 C CA . GLY A 1 149 ? 3.995 1.444 -3.576 1.00 94.56 149 GLY A CA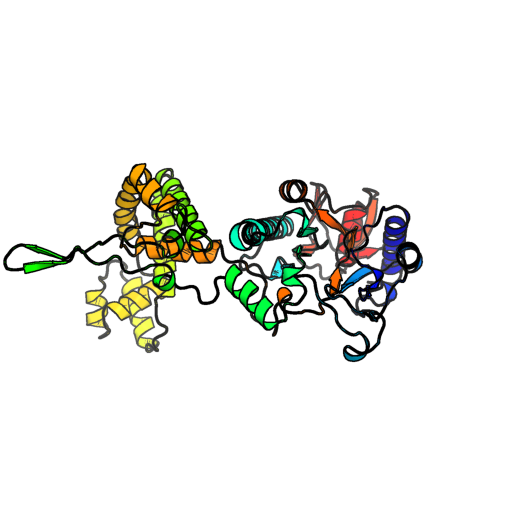 1
ATOM 1208 C C . GLY A 1 149 ? 4.675 0.091 -3.628 1.00 94.56 149 GLY A C 1
ATOM 1209 O O . GLY A 1 149 ? 5.833 -0.014 -4.050 1.00 94.56 149 GLY A O 1
ATOM 1210 N N . TYR A 1 150 ? 3.926 -0.935 -3.247 1.00 96.44 150 TYR A N 1
ATOM 1211 C CA . TYR A 1 150 ? 4.368 -2.323 -3.213 1.00 96.44 150 TYR A CA 1
ATOM 1212 C C . TYR A 1 150 ? 3.388 -3.216 -3.964 1.00 96.44 150 TYR A C 1
ATOM 1214 O O . TYR A 1 150 ? 2.185 -2.967 -3.974 1.00 96.44 150 TYR A O 1
ATOM 1222 N N . HIS A 1 151 ? 3.918 -4.275 -4.564 1.00 95.06 151 HIS A N 1
ATOM 1223 C CA . HIS A 1 151 ? 3.131 -5.361 -5.119 1.00 95.06 151 HIS A CA 1
ATOM 1224 C C . HIS A 1 151 ? 3.341 -6.609 -4.268 1.00 95.06 151 HIS A C 1
ATOM 1226 O O . HIS A 1 151 ? 4.476 -6.922 -3.899 1.00 95.06 151 HIS A O 1
ATOM 1232 N N . ILE A 1 152 ? 2.261 -7.334 -4.003 1.00 96.25 152 ILE A N 1
ATOM 1233 C CA . ILE A 1 152 ? 2.315 -8.669 -3.409 1.00 96.25 152 ILE A CA 1
ATOM 1234 C C . ILE A 1 152 ? 1.664 -9.638 -4.385 1.00 96.25 152 ILE A C 1
ATOM 1236 O O . ILE A 1 152 ? 0.552 -9.394 -4.850 1.00 96.25 152 ILE A O 1
ATOM 1240 N N . HIS A 1 153 ? 2.356 -10.729 -4.689 1.00 95.56 153 HIS A N 1
ATOM 1241 C CA . HIS A 1 153 ? 1.817 -11.864 -5.425 1.00 95.56 153 HIS A CA 1
ATOM 1242 C C . HIS A 1 153 ? 1.642 -13.040 -4.475 1.00 95.56 153 HIS A C 1
ATOM 1244 O O . HIS A 1 153 ? 2.549 -13.351 -3.709 1.00 95.56 153 HIS A O 1
ATOM 1250 N N . VAL A 1 154 ? 0.502 -13.712 -4.575 1.00 97.19 154 VAL A N 1
ATOM 1251 C CA . VAL A 1 154 ? 0.241 -15.007 -3.954 1.00 97.19 154 VAL A CA 1
ATOM 1252 C C . VAL A 1 154 ? 0.176 -16.045 -5.070 1.00 97.19 154 VAL A C 1
ATOM 1254 O O . VAL A 1 154 ? -0.706 -15.993 -5.934 1.00 97.19 154 VAL A O 1
ATOM 1257 N N . HIS A 1 155 ? 1.125 -16.975 -5.051 1.00 94.94 155 HIS A N 1
ATOM 1258 C CA . HIS A 1 155 ? 1.300 -18.029 -6.053 1.00 94.94 155 HIS A CA 1
ATOM 1259 C C . HIS A 1 155 ? 0.637 -19.358 -5.656 1.00 94.94 155 HIS A C 1
ATOM 1261 O O . HIS A 1 155 ? 0.819 -20.369 -6.335 1.00 94.94 155 HIS A O 1
ATOM 1267 N N . ASP A 1 156 ? -0.116 -19.381 -4.552 1.00 95.88 156 ASP A N 1
ATOM 1268 C CA . ASP A 1 156 ? -0.743 -20.597 -4.036 1.00 95.88 156 ASP A CA 1
ATOM 1269 C C . ASP A 1 156 ? -1.725 -21.202 -5.068 1.00 95.88 156 ASP A C 1
ATOM 1271 O O . ASP A 1 156 ? -2.613 -20.501 -5.567 1.00 95.88 156 ASP A O 1
ATOM 1275 N N . PRO A 1 157 ? -1.630 -22.509 -5.386 1.00 94.88 157 PRO A N 1
ATOM 1276 C CA . PRO A 1 157 ? -2.544 -23.177 -6.312 1.00 94.88 157 PRO A CA 1
ATOM 1277 C C . PRO A 1 157 ? -4.034 -22.961 -6.010 1.00 94.88 157 PRO A C 1
ATOM 1279 O O . PRO A 1 157 ? -4.845 -22.938 -6.938 1.00 94.88 157 PRO A O 1
ATOM 1282 N N . LYS A 1 158 ? -4.403 -22.772 -4.735 1.00 95.00 158 LYS A N 1
ATOM 1283 C CA . LYS A 1 158 ? -5.787 -22.542 -4.297 1.00 95.00 158 LYS A CA 1
ATOM 1284 C C . LYS A 1 158 ? -6.381 -21.251 -4.852 1.00 95.00 158 LYS A C 1
ATOM 1286 O O . LYS A 1 158 ? -7.592 -21.192 -5.032 1.00 95.00 158 LYS A O 1
ATOM 1291 N N . VAL A 1 159 ? -5.561 -20.233 -5.132 1.00 95.81 159 VAL A N 1
ATOM 1292 C CA . VAL A 1 159 ? -6.054 -18.932 -5.617 1.00 95.81 159 VAL A CA 1
ATOM 1293 C C . VAL A 1 159 ? -6.014 -18.791 -7.137 1.00 95.81 159 VAL A C 1
ATOM 1295 O O . VAL A 1 159 ? -6.619 -17.871 -7.685 1.00 95.81 159 VAL A O 1
ATOM 1298 N N . LEU A 1 160 ? -5.345 -19.710 -7.842 1.00 95.62 160 LEU A N 1
ATOM 1299 C CA . LEU A 1 160 ? -5.102 -19.579 -9.281 1.00 95.62 160 LEU A CA 1
ATOM 1300 C C . LEU A 1 160 ? -6.379 -19.567 -10.118 1.00 95.62 160 LEU A C 1
ATOM 1302 O O . LEU A 1 160 ? -6.430 -18.892 -11.145 1.00 95.62 160 LEU A O 1
ATOM 1306 N N . THR A 1 161 ? -7.392 -20.315 -9.689 1.00 96.44 161 THR A N 1
ATOM 1307 C CA . THR A 1 161 ? -8.663 -20.457 -10.412 1.00 96.44 161 THR A CA 1
ATOM 1308 C C . THR A 1 161 ? -9.703 -19.418 -10.018 1.00 96.44 161 THR A C 1
ATOM 1310 O O . THR A 1 161 ? -10.709 -19.323 -10.713 1.00 96.44 161 THR A O 1
ATOM 1313 N N . LEU A 1 162 ? -9.445 -18.619 -8.973 1.00 96.62 162 LEU A N 1
ATOM 1314 C CA . LEU A 1 162 ? -10.393 -17.607 -8.520 1.00 96.62 162 LEU A CA 1
ATOM 1315 C C . LEU A 1 162 ? -10.654 -16.591 -9.628 1.00 96.62 162 LEU A C 1
ATOM 1317 O O . LEU A 1 162 ? -9.712 -16.029 -10.203 1.00 96.62 162 LEU A O 1
ATOM 1321 N N . GLU A 1 163 ? -11.925 -16.322 -9.885 1.00 94.31 163 GLU A N 1
ATOM 1322 C CA . GLU A 1 163 ? -12.377 -15.298 -10.815 1.00 94.31 163 GLU A CA 1
ATOM 1323 C C . GLU A 1 163 ? -12.576 -13.950 -10.104 1.00 94.31 163 GLU A C 1
ATOM 1325 O O . GLU A 1 163 ? -12.391 -13.800 -8.894 1.00 94.31 163 GLU A O 1
ATOM 1330 N N . SER A 1 164 ? -12.936 -12.918 -10.866 1.00 92.62 164 SER A N 1
ATOM 1331 C CA . SER A 1 164 ? -13.019 -11.541 -10.369 1.00 92.62 164 SER A CA 1
ATOM 1332 C C . SER A 1 164 ? -13.980 -11.354 -9.191 1.00 92.62 164 SER A C 1
ATOM 1334 O O . SER A 1 164 ? -13.705 -10.531 -8.321 1.00 92.62 164 SER A O 1
ATOM 1336 N N . ALA A 1 165 ? -15.086 -12.105 -9.134 1.00 93.69 165 ALA A N 1
ATOM 1337 C CA . ALA A 1 165 ? -16.056 -12.005 -8.042 1.00 93.69 165 ALA A CA 1
ATOM 1338 C C . ALA A 1 165 ? -15.489 -12.533 -6.715 1.00 93.69 165 ALA A C 1
ATOM 1340 O O . ALA A 1 165 ? -15.544 -11.842 -5.707 1.00 93.69 165 ALA A O 1
ATOM 1341 N N . GLU A 1 166 ? -14.863 -13.709 -6.724 1.00 95.62 166 GLU A N 1
ATOM 1342 C CA . GLU A 1 166 ? -14.275 -14.310 -5.519 1.00 95.62 166 GLU A CA 1
ATOM 1343 C C . GLU A 1 166 ? -13.095 -13.477 -5.000 1.00 95.62 166 GLU A C 1
ATOM 1345 O O . GLU A 1 166 ? -12.905 -13.311 -3.798 1.00 95.62 166 GLU A O 1
ATOM 1350 N N . ARG A 1 167 ? -12.323 -12.877 -5.914 1.00 95.38 167 ARG A N 1
ATOM 1351 C CA . ARG A 1 167 ? -11.253 -11.933 -5.563 1.00 95.38 167 ARG A CA 1
ATOM 1352 C C . ARG A 1 167 ? -11.793 -10.642 -4.958 1.00 95.38 167 ARG A C 1
ATOM 1354 O O . ARG A 1 167 ? -11.118 -10.050 -4.120 1.00 95.38 167 ARG A O 1
ATOM 1361 N N . ARG A 1 168 ? -12.993 -10.208 -5.353 1.00 92.69 168 ARG A N 1
ATOM 1362 C CA . ARG A 1 168 ? -13.661 -9.052 -4.745 1.00 92.69 168 ARG A CA 1
ATOM 1363 C C . ARG A 1 168 ? -14.053 -9.339 -3.299 1.00 92.69 168 ARG A C 1
ATOM 1365 O O . ARG A 1 168 ? -13.784 -8.494 -2.462 1.00 92.69 168 ARG A O 1
ATOM 1372 N N . GLU A 1 169 ? -14.528 -10.541 -2.980 1.00 94.31 169 GLU A N 1
ATOM 1373 C CA . GLU A 1 169 ? -14.802 -10.928 -1.584 1.00 94.31 169 GLU A CA 1
ATOM 1374 C C . GLU A 1 169 ? -13.538 -10.879 -0.706 1.00 94.31 169 GLU A C 1
ATOM 1376 O O . GLU A 1 169 ? -13.587 -10.458 0.448 1.00 94.31 169 GLU A O 1
ATOM 1381 N N . ILE A 1 170 ? -12.371 -11.241 -1.258 1.00 95.38 170 ILE A N 1
ATOM 1382 C CA . ILE A 1 170 ? -11.082 -11.089 -0.561 1.00 95.38 170 ILE A CA 1
ATOM 1383 C C . ILE A 1 170 ? -10.779 -9.608 -0.294 1.00 95.38 170 ILE A C 1
ATOM 1385 O O . ILE A 1 170 ? -10.354 -9.263 0.809 1.00 95.38 170 ILE A O 1
ATOM 1389 N N . VAL A 1 171 ? -11.008 -8.735 -1.284 1.00 93.38 171 VAL A N 1
ATOM 1390 C CA . VAL A 1 171 ? -10.851 -7.276 -1.142 1.00 93.38 171 VAL A CA 1
ATOM 1391 C C . VAL A 1 171 ? -11.831 -6.714 -0.109 1.00 93.38 171 VAL A C 1
ATOM 1393 O O . VAL A 1 171 ? -11.436 -5.904 0.730 1.00 93.38 171 VAL A O 1
ATOM 1396 N N . ASP A 1 172 ? -13.083 -7.161 -0.116 1.00 93.12 172 ASP A N 1
ATOM 1397 C CA . ASP A 1 172 ? -14.112 -6.729 0.830 1.00 93.12 172 ASP A CA 1
ATOM 1398 C C . ASP A 1 172 ? -13.754 -7.154 2.258 1.00 93.12 172 ASP A C 1
ATOM 1400 O O . ASP A 1 172 ? -13.842 -6.345 3.184 1.00 93.12 172 ASP A O 1
ATOM 1404 N N . TYR A 1 173 ? -13.222 -8.369 2.432 1.00 95.38 173 TYR A N 1
ATOM 1405 C CA . TYR A 1 173 ? -12.744 -8.854 3.724 1.00 95.38 173 TYR A CA 1
ATOM 1406 C C . TYR A 1 173 ? -11.615 -7.985 4.296 1.00 95.38 173 TYR A C 1
ATOM 1408 O O . TYR A 1 173 ? -11.727 -7.515 5.428 1.00 95.38 173 TYR A O 1
ATOM 1416 N N . ILE A 1 174 ? -10.543 -7.728 3.536 1.00 95.12 174 ILE A N 1
ATOM 1417 C CA . ILE A 1 174 ? -9.394 -6.934 4.029 1.00 95.12 174 ILE A CA 1
ATOM 1418 C C . ILE A 1 174 ? -9.699 -5.437 4.138 1.00 95.12 174 ILE A C 1
ATOM 1420 O O . ILE A 1 174 ? -9.064 -4.730 4.921 1.00 95.12 174 ILE A O 1
ATOM 1424 N N . SER A 1 175 ? -10.673 -4.939 3.372 1.00 92.25 175 SER A N 1
ATOM 1425 C CA . SER A 1 175 ? -11.145 -3.558 3.492 1.00 92.25 175 SER A CA 1
ATOM 1426 C C . SER A 1 175 ? -12.169 -3.374 4.620 1.00 92.25 175 SER A C 1
ATOM 1428 O O . SER A 1 175 ? -12.496 -2.242 4.974 1.00 92.25 175 SER A O 1
ATOM 1430 N N . GLY A 1 176 ? -12.671 -4.461 5.215 1.00 92.31 176 GLY A N 1
ATOM 1431 C CA . GLY A 1 176 ? -13.743 -4.405 6.211 1.00 92.31 176 GLY A CA 1
ATOM 1432 C C . GLY A 1 176 ? -15.072 -3.919 5.621 1.00 92.31 176 GLY A C 1
ATOM 1433 O O . GLY A 1 176 ? -15.925 -3.401 6.344 1.00 92.31 176 GLY A O 1
ATOM 1434 N N . THR A 1 177 ? -15.259 -4.052 4.306 1.00 90.44 177 THR A N 1
ATOM 1435 C CA . THR A 1 177 ? -16.482 -3.627 3.623 1.00 90.44 177 THR A CA 1
ATOM 1436 C C . THR A 1 177 ? -17.665 -4.457 4.116 1.00 90.44 177 THR A C 1
ATOM 1438 O O . THR A 1 177 ? -17.614 -5.681 4.181 1.00 90.44 177 THR A O 1
ATOM 1441 N N . GLY A 1 178 ? -18.740 -3.777 4.521 1.00 87.56 178 GLY A N 1
ATOM 1442 C CA . GLY A 1 178 ? -19.920 -4.424 5.102 1.00 87.56 178 GLY A CA 1
ATOM 1443 C C . GLY A 1 178 ? -19.754 -4.880 6.558 1.00 87.56 178 GLY A C 1
ATOM 1444 O O . GLY A 1 178 ? -20.725 -5.352 7.153 1.00 87.56 178 GLY A O 1
ATOM 1445 N N . LEU A 1 179 ? -18.576 -4.703 7.168 1.00 90.94 179 LEU A N 1
ATOM 1446 C CA . LEU A 1 179 ? -18.357 -5.035 8.572 1.00 90.94 179 LEU A CA 1
ATOM 1447 C C . LEU A 1 179 ? -19.000 -3.982 9.483 1.00 90.94 179 LEU A C 1
ATOM 1449 O O . LEU A 1 179 ? -18.678 -2.796 9.425 1.00 90.94 179 LEU A O 1
ATOM 1453 N N . THR A 1 180 ? -19.901 -4.422 10.362 1.00 88.81 180 THR A N 1
ATOM 1454 C CA . THR A 1 180 ? -20.567 -3.555 11.349 1.00 88.81 180 THR A CA 1
ATOM 1455 C C . THR A 1 180 ? -20.249 -4.005 12.770 1.00 88.81 180 THR A C 1
ATOM 1457 O O . THR A 1 180 ? -19.978 -5.182 13.012 1.00 88.81 180 THR A O 1
ATOM 1460 N N . ILE A 1 181 ? -20.335 -3.085 13.734 1.00 88.25 181 ILE A N 1
ATOM 1461 C CA . ILE A 1 181 ? -20.134 -3.406 15.155 1.00 88.25 181 ILE A CA 1
ATOM 1462 C C . ILE A 1 181 ? -21.082 -4.531 15.580 1.00 88.25 181 ILE A C 1
ATOM 1464 O O . ILE A 1 181 ? -20.635 -5.529 16.134 1.00 88.25 181 ILE A O 1
ATOM 1468 N N . ASP A 1 182 ? -22.367 -4.429 15.241 1.00 84.25 182 ASP A N 1
ATOM 1469 C CA . ASP A 1 182 ? -23.372 -5.421 15.634 1.00 84.25 182 ASP A CA 1
ATOM 1470 C C . ASP A 1 182 ? -23.091 -6.812 15.047 1.00 84.25 182 ASP A C 1
ATOM 1472 O O . ASP A 1 182 ? -23.333 -7.816 15.712 1.00 84.25 182 ASP A O 1
ATOM 1476 N N . SER A 1 183 ? -22.512 -6.893 13.842 1.00 85.94 183 SER A N 1
ATOM 1477 C CA . SER A 1 183 ? -22.153 -8.178 13.222 1.00 85.94 183 SER A CA 1
ATOM 1478 C C . SER A 1 183 ? -21.011 -8.923 13.930 1.00 85.94 183 SER A C 1
ATOM 1480 O O . SER A 1 183 ? -20.893 -10.142 13.798 1.00 85.94 183 SER A O 1
ATOM 1482 N N . LEU A 1 184 ? -20.185 -8.218 14.710 1.00 87.44 184 LEU A N 1
ATOM 1483 C CA . LEU A 1 184 ? -19.039 -8.798 15.419 1.00 87.44 184 LEU A CA 1
ATOM 1484 C C . LEU A 1 184 ? -19.416 -9.458 16.746 1.00 87.44 184 LEU A C 1
ATOM 1486 O O . LEU A 1 184 ? -18.672 -10.310 17.237 1.00 87.44 184 LEU A O 1
ATOM 1490 N N . PHE A 1 185 ? -20.544 -9.074 17.343 1.00 86.62 185 PHE A N 1
ATOM 1491 C CA . PHE A 1 185 ? -20.927 -9.509 18.682 1.00 86.62 185 PHE A CA 1
ATOM 1492 C C . PHE A 1 185 ? -22.158 -10.405 18.649 1.00 86.62 185 PHE A C 1
ATOM 1494 O O . PHE A 1 185 ? -23.160 -10.109 18.006 1.00 86.62 185 PHE A O 1
ATOM 1501 N N . LYS A 1 186 ? -22.129 -11.480 19.438 1.00 72.69 186 LYS A N 1
ATOM 1502 C CA . LYS A 1 186 ? -23.359 -12.184 19.813 1.00 72.69 186 LYS A CA 1
ATOM 1503 C C . LYS A 1 186 ? -23.965 -11.492 21.030 1.00 72.69 186 LYS A C 1
ATOM 1505 O O . LYS A 1 186 ? -23.239 -11.073 21.936 1.00 72.69 186 LYS A O 1
ATOM 1510 N N . SER A 1 187 ? -25.296 -11.410 21.096 1.00 55.69 187 SER A N 1
ATOM 1511 C CA . SER A 1 187 ? -25.966 -11.024 22.339 1.00 55.69 187 SER A CA 1
ATOM 1512 C C . SER A 1 187 ? -25.594 -12.034 23.418 1.00 55.69 187 SER A C 1
ATOM 1514 O O . SER A 1 187 ? -26.016 -13.190 23.364 1.00 55.69 187 SER A O 1
ATOM 1516 N N . ALA A 1 188 ? -24.815 -11.613 24.411 1.00 54.12 188 ALA A N 1
ATOM 1517 C CA . ALA A 1 188 ? -24.709 -12.390 25.629 1.00 54.12 188 ALA A CA 1
ATOM 1518 C C . ALA A 1 188 ? -26.116 -12.488 26.220 1.00 54.12 188 ALA A C 1
ATOM 1520 O O . ALA A 1 188 ? -26.797 -11.473 26.417 1.00 54.12 188 ALA A O 1
ATOM 1521 N N . GLY A 1 189 ? -26.592 -13.721 26.410 1.00 48.25 189 GLY A N 1
ATOM 1522 C CA . GLY A 1 189 ? -27.893 -13.969 27.013 1.00 48.25 189 GLY A CA 1
ATOM 1523 C C . GLY A 1 189 ? -27.972 -13.181 28.313 1.00 48.25 189 GLY A C 1
ATOM 1524 O O . GLY A 1 189 ? -27.173 -13.411 29.219 1.00 48.25 189 GLY A O 1
ATOM 1525 N N . HIS A 1 190 ? -28.879 -12.206 28.375 1.00 50.91 190 HIS A N 1
ATOM 1526 C CA . HIS A 1 190 ? -29.003 -11.369 29.558 1.00 50.91 190 HIS A CA 1
ATOM 1527 C C . HIS A 1 190 ? -29.370 -12.281 30.725 1.00 50.91 190 HIS A C 1
ATOM 1529 O O . HIS A 1 190 ? -30.414 -12.941 30.688 1.00 50.91 190 HIS A O 1
ATOM 1535 N N . LYS A 1 191 ? -28.540 -12.323 31.768 1.00 49.16 191 LYS A N 1
ATOM 1536 C CA . LYS A 1 191 ? -28.946 -12.970 33.011 1.00 49.16 191 LYS A CA 1
ATOM 1537 C C . LYS A 1 191 ? -29.990 -12.072 33.663 1.00 49.16 191 LYS A C 1
ATOM 1539 O O . LYS A 1 191 ? -29.697 -10.994 34.172 1.00 49.16 191 LYS A O 1
ATOM 1544 N N . VAL A 1 192 ? -31.248 -12.491 33.573 1.00 53.09 192 VAL A N 1
ATOM 1545 C CA . VAL A 1 192 ? -32.340 -11.872 34.320 1.00 53.09 192 VAL A CA 1
ATOM 1546 C C . VAL A 1 192 ? -32.317 -12.489 35.708 1.00 53.09 192 VAL A C 1
ATOM 1548 O O . VAL A 1 192 ? -32.570 -13.683 35.854 1.00 53.09 192 VAL A O 1
ATOM 1551 N N . TYR A 1 193 ? -32.006 -11.682 36.716 1.00 52.62 193 TYR A N 1
ATOM 1552 C CA . TYR A 1 193 ? -32.119 -12.112 38.104 1.00 52.62 193 TYR A CA 1
ATOM 1553 C C . TYR A 1 193 ? -33.503 -11.740 38.627 1.00 52.62 193 TYR A C 1
ATOM 1555 O O . TYR A 1 193 ? -34.009 -10.636 38.379 1.00 52.62 193 TYR A O 1
ATOM 1563 N N . ASP A 1 194 ? -34.115 -12.670 39.353 1.00 47.34 194 ASP A N 1
ATOM 1564 C CA . ASP A 1 194 ? -35.390 -12.436 40.014 1.00 47.34 194 ASP A CA 1
ATOM 1565 C C . ASP A 1 194 ? -35.133 -11.684 41.327 1.00 47.34 194 ASP A C 1
ATOM 1567 O O . ASP A 1 194 ? -34.585 -12.237 42.280 1.00 47.34 194 ASP A O 1
ATOM 1571 N N . ALA A 1 195 ? -35.465 -10.391 41.366 1.00 53.38 195 ALA A N 1
ATOM 1572 C CA . ALA A 1 195 ? -35.311 -9.536 42.544 1.00 53.38 195 ALA A CA 1
ATOM 1573 C C . ALA A 1 195 ? -36.679 -9.299 43.212 1.00 53.38 195 ALA A C 1
ATOM 1575 O O . ALA A 1 195 ? -37.083 -8.166 43.484 1.00 53.38 195 ALA A O 1
ATOM 1576 N N . GLY A 1 196 ? -37.433 -10.377 43.443 1.00 66.38 196 GLY A N 1
ATOM 1577 C CA . GLY A 1 196 ? -38.764 -10.317 44.048 1.00 66.38 196 GLY A CA 1
ATOM 1578 C C . GLY A 1 196 ? -39.824 -9.768 43.084 1.00 66.38 196 GLY A C 1
ATOM 1579 O O . GLY A 1 196 ? -40.109 -10.378 42.065 1.00 66.38 196 GLY A O 1
ATOM 1580 N N . LYS A 1 197 ? -40.453 -8.619 43.387 1.00 46.31 197 LYS A N 1
ATOM 1581 C CA . LYS A 1 197 ? -41.530 -8.039 42.544 1.00 46.31 197 LYS A CA 1
ATOM 1582 C C . LYS A 1 197 ? -41.042 -7.396 41.234 1.00 46.31 197 LYS A C 1
ATOM 1584 O O . LYS A 1 197 ? -41.869 -6.940 40.447 1.00 46.31 197 LYS A O 1
ATOM 1589 N N . PHE A 1 198 ? -39.732 -7.349 40.995 1.00 43.44 198 PHE A N 1
ATOM 1590 C CA . PHE A 1 198 ? -39.137 -6.753 39.802 1.00 43.44 198 PHE A CA 1
ATOM 1591 C C . PHE A 1 198 ? -38.111 -7.705 39.182 1.00 43.44 198 PHE A C 1
ATOM 1593 O O . PHE A 1 198 ? -37.199 -8.179 39.858 1.00 43.44 198 PHE A O 1
ATOM 1600 N N . LYS A 1 199 ? -38.220 -7.934 37.868 1.00 45.62 199 LYS A N 1
ATOM 1601 C CA . LYS A 1 199 ? -37.149 -8.560 37.084 1.00 45.62 199 LYS A CA 1
ATOM 1602 C C . LYS A 1 199 ? -36.041 -7.530 36.890 1.00 45.62 199 LYS A C 1
ATOM 1604 O O . LYS A 1 199 ? -36.277 -6.497 36.263 1.00 45.62 199 LYS A O 1
ATOM 1609 N N . LYS A 1 200 ? -34.839 -7.796 37.404 1.00 43.84 200 LYS A N 1
ATOM 1610 C CA . LYS A 1 200 ? -33.678 -6.934 37.158 1.00 43.84 200 LYS A CA 1
ATOM 1611 C C . LYS A 1 200 ? -32.948 -7.478 35.928 1.00 43.84 200 LYS A C 1
ATOM 1613 O O . LYS A 1 200 ? -32.376 -8.565 35.977 1.00 43.84 200 LYS A O 1
ATOM 1618 N N . LYS A 1 201 ? -33.010 -6.750 34.807 1.00 44.44 201 LYS A N 1
ATOM 1619 C CA . LYS A 1 201 ? -32.095 -6.971 33.678 1.00 44.44 201 LYS A CA 1
ATOM 1620 C C . LYS A 1 201 ? -30.720 -6.474 34.120 1.00 44.44 201 LYS A C 1
ATOM 1622 O O . LYS A 1 201 ? -30.608 -5.340 34.584 1.00 44.44 201 LYS A O 1
ATOM 1627 N N . GLU A 1 202 ? -29.700 -7.316 34.022 1.00 48.34 202 GLU A N 1
ATOM 1628 C CA . GLU A 1 202 ? -28.313 -6.870 34.147 1.00 48.34 202 GLU A CA 1
ATOM 1629 C C . GLU A 1 202 ? -28.062 -5.856 33.016 1.00 48.34 202 GLU A C 1
ATOM 1631 O O . GLU A 1 202 ? -28.199 -6.192 31.843 1.00 48.34 202 GLU A O 1
ATOM 1636 N N . LEU A 1 203 ? -27.858 -4.581 33.371 1.00 44.16 203 LEU A N 1
ATOM 1637 C CA . LEU A 1 203 ? -27.845 -3.464 32.413 1.00 44.16 203 LEU A CA 1
ATOM 1638 C C . LEU A 1 203 ? -26.555 -3.418 31.570 1.00 44.16 203 LEU A C 1
ATOM 1640 O O . LEU A 1 203 ? -26.524 -2.731 30.560 1.00 44.16 203 LEU A O 1
ATOM 1644 N N . GLU A 1 204 ? -25.517 -4.141 31.999 1.00 51.34 204 GLU A N 1
ATOM 1645 C CA . GLU A 1 204 ? -24.224 -4.288 31.325 1.00 51.34 204 GLU A CA 1
ATOM 1646 C C . GLU A 1 204 ? -23.882 -5.788 31.236 1.00 51.34 204 GLU A C 1
ATOM 1648 O O . GLU A 1 204 ? -22.993 -6.279 31.931 1.00 51.34 204 GLU A O 1
ATOM 1653 N N . SER A 1 205 ? -24.626 -6.568 30.444 1.00 57.78 205 SER A N 1
ATOM 1654 C CA . SER A 1 205 ? -24.209 -7.949 30.170 1.00 57.78 205 SER A CA 1
ATOM 1655 C C . SER A 1 205 ? -23.018 -7.912 29.205 1.00 57.78 205 SER A C 1
ATOM 1657 O O . SER A 1 205 ? -23.153 -7.368 28.110 1.00 57.78 205 SER A O 1
ATOM 1659 N N . PRO A 1 206 ? -21.849 -8.463 29.570 1.00 69.88 206 PRO A N 1
ATOM 1660 C CA . PRO A 1 206 ? -20.657 -8.361 28.737 1.00 69.88 206 PRO A CA 1
ATOM 1661 C C . PRO A 1 206 ? -20.895 -9.029 27.379 1.00 69.88 206 PRO A C 1
ATOM 1663 O O . PRO A 1 206 ? -21.420 -10.138 27.325 1.00 69.88 206 PRO A O 1
ATOM 1666 N N . ARG A 1 207 ? -20.521 -8.367 26.281 1.00 83.94 207 ARG A N 1
ATOM 1667 C CA . ARG A 1 207 ? -20.689 -8.894 24.918 1.00 83.94 207 ARG A CA 1
ATOM 1668 C C . ARG A 1 207 ? -19.525 -9.807 24.567 1.00 83.94 207 ARG A C 1
ATOM 1670 O O . ARG A 1 207 ? -18.398 -9.560 24.993 1.00 83.94 207 ARG A O 1
ATOM 1677 N N . LYS A 1 208 ? -19.792 -10.840 23.766 1.00 86.62 208 LYS A N 1
ATOM 1678 C CA . LYS A 1 208 ? -18.763 -11.760 23.272 1.00 86.62 208 LYS A CA 1
ATOM 1679 C C . LYS A 1 208 ? -18.580 -11.594 21.765 1.00 86.62 208 LYS A C 1
ATOM 1681 O O . LYS A 1 208 ? -19.564 -11.634 21.024 1.00 86.62 208 LYS A O 1
ATOM 1686 N N . ILE A 1 209 ? -17.333 -11.426 21.331 1.00 89.06 209 ILE A N 1
ATOM 1687 C CA . ILE A 1 209 ? -16.944 -11.437 19.917 1.00 89.06 209 ILE A CA 1
ATOM 1688 C C . ILE A 1 209 ? -17.190 -12.839 19.348 1.00 89.06 209 ILE A C 1
ATOM 1690 O O . ILE A 1 209 ? -16.748 -13.837 19.920 1.00 89.06 209 ILE A O 1
ATOM 1694 N N . SER A 1 210 ? -17.889 -12.920 18.219 1.00 86.88 210 SER A N 1
ATOM 1695 C CA . SER A 1 210 ? -18.359 -14.181 17.633 1.00 86.88 210 SER A CA 1
ATOM 1696 C C . SER A 1 210 ? -17.229 -15.148 17.249 1.00 86.88 210 SER A C 1
ATOM 1698 O O . SER A 1 210 ? -17.376 -16.353 17.446 1.00 86.88 210 SER A O 1
ATOM 1700 N N . SER A 1 211 ? -16.080 -14.643 16.781 1.00 88.94 211 SER A N 1
ATOM 1701 C CA . SER A 1 211 ? -14.938 -15.474 16.350 1.00 88.94 211 SER A CA 1
ATOM 1702 C C . SER A 1 211 ? -14.225 -16.227 17.485 1.00 88.94 211 SER A C 1
ATOM 1704 O O . SER A 1 211 ? -13.381 -17.079 17.227 1.00 88.94 211 SER A O 1
ATOM 1706 N N . PHE A 1 212 ? -14.568 -15.955 18.747 1.00 88.31 212 PHE A N 1
ATOM 1707 C CA . PHE A 1 212 ? -13.981 -16.596 19.932 1.00 88.31 212 PHE A CA 1
ATOM 1708 C C . PHE A 1 212 ? -14.766 -17.826 20.414 1.00 88.31 212 PHE A C 1
ATOM 1710 O O . PHE A 1 212 ? -14.493 -18.368 21.489 1.00 88.31 212 PHE A O 1
ATOM 1717 N N . ASP A 1 213 ? -15.807 -18.238 19.690 1.00 80.38 213 ASP A N 1
ATOM 1718 C CA . ASP A 1 213 ? -16.573 -19.441 20.031 1.00 80.38 213 ASP A CA 1
ATOM 1719 C C . ASP A 1 213 ? -15.867 -20.730 19.605 1.00 80.38 213 ASP A C 1
ATOM 1721 O O . ASP A 1 213 ? -16.036 -21.757 20.258 1.00 80.38 213 ASP A O 1
ATOM 1725 N N . GLU A 1 214 ? -15.068 -20.669 18.543 1.00 77.12 214 GLU A N 1
ATOM 1726 C CA . GLU A 1 214 ? -14.442 -21.851 17.946 1.00 77.12 214 GLU A CA 1
ATOM 1727 C C . GLU A 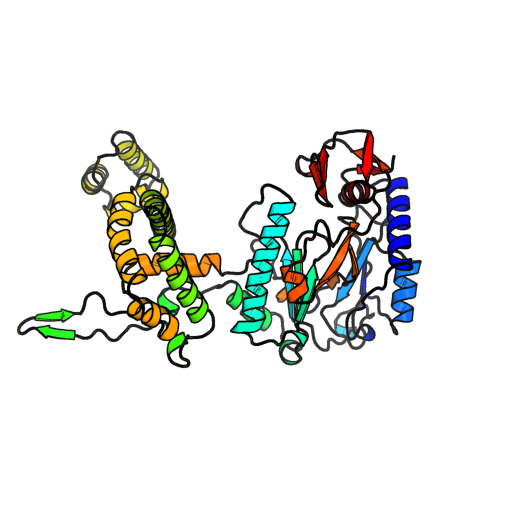1 214 ? -13.027 -22.087 18.480 1.00 77.12 214 GLU A C 1
ATOM 1729 O O . GLU A 1 214 ? -12.645 -23.227 18.738 1.00 77.12 214 GLU A O 1
ATOM 1734 N N . VAL A 1 215 ? -12.255 -21.012 18.680 1.00 79.56 215 VAL A N 1
ATOM 1735 C CA . VAL A 1 215 ? -10.837 -21.087 19.056 1.00 79.56 215 VAL A CA 1
ATOM 1736 C C . VAL A 1 215 ? -10.513 -20.041 20.134 1.00 79.56 215 VAL A C 1
ATOM 1738 O O . VAL A 1 215 ? -10.866 -18.868 19.967 1.00 79.56 215 VAL A O 1
ATOM 1741 N N . PRO A 1 216 ? -9.826 -20.416 21.235 1.00 78.81 216 PRO A N 1
ATOM 1742 C CA . PRO A 1 216 ? -9.275 -19.450 22.188 1.00 78.81 216 PRO A CA 1
ATOM 1743 C C . PRO A 1 216 ? -8.357 -18.433 21.495 1.00 78.81 216 PRO A C 1
ATOM 1745 O O . PRO A 1 216 ? -7.540 -18.809 20.659 1.00 78.81 216 PRO A O 1
ATOM 1748 N N . GLY A 1 217 ? -8.490 -17.148 21.832 1.00 84.19 217 GLY A N 1
ATOM 1749 C CA . GLY A 1 217 ? -7.767 -16.057 21.156 1.00 84.19 217 GLY A CA 1
ATOM 1750 C C . GLY A 1 217 ? -8.417 -15.557 19.857 1.00 84.19 217 GLY A C 1
ATOM 1751 O O . GLY A 1 217 ? -7.998 -14.529 19.327 1.00 84.19 217 GLY A O 1
ATOM 1752 N N . GLY A 1 218 ? -9.470 -16.234 19.381 1.00 90.19 218 GLY A N 1
ATOM 1753 C CA . GLY A 1 218 ? -10.246 -15.845 18.207 1.00 90.19 218 GLY A CA 1
ATOM 1754 C C . GLY A 1 218 ? -9.455 -15.872 16.896 1.00 90.19 218 GLY A C 1
ATOM 1755 O O . GLY A 1 218 ? -8.251 -16.120 16.851 1.00 90.19 218 GLY A O 1
ATOM 1756 N N . PHE A 1 219 ? -10.148 -15.586 15.798 1.00 92.25 219 PHE A N 1
ATOM 1757 C CA . PHE A 1 219 ? -9.555 -15.463 14.464 1.00 92.25 219 PHE A CA 1
ATOM 1758 C C . PHE A 1 219 ? -10.085 -14.227 13.724 1.00 92.25 219 PHE A C 1
ATOM 1760 O O . PHE A 1 219 ? -11.037 -13.570 14.176 1.00 92.25 219 PHE A O 1
ATOM 1767 N N . GLY A 1 220 ? -9.434 -13.908 12.602 1.00 93.94 220 GLY A N 1
ATOM 1768 C CA . GLY A 1 220 ? -9.831 -12.856 11.673 1.00 93.94 220 GLY A CA 1
ATOM 1769 C C . GLY A 1 220 ? -10.013 -11.480 12.315 1.00 93.94 220 GLY A C 1
ATOM 1770 O O . GLY A 1 220 ? -9.319 -11.106 13.268 1.00 93.94 220 GLY A O 1
ATOM 1771 N N . TRP A 1 221 ? -11.022 -10.747 11.843 1.00 94.75 221 TRP A N 1
ATOM 1772 C CA . TRP A 1 221 ? -11.400 -9.438 12.384 1.00 94.75 221 TRP A CA 1
ATOM 1773 C C . TRP A 1 221 ? -11.630 -9.428 13.896 1.00 94.75 221 TRP A C 1
ATOM 1775 O O . TRP A 1 221 ? -11.217 -8.485 14.566 1.00 94.75 221 TRP A O 1
ATOM 1785 N N . GLY A 1 222 ? -12.228 -10.474 14.471 1.00 94.06 222 GLY A N 1
ATOM 1786 C CA . GLY A 1 222 ? -12.456 -10.513 15.916 1.00 94.06 222 GLY A CA 1
ATOM 1787 C C . GLY A 1 222 ? -11.155 -10.560 16.725 1.00 94.06 222 GLY A C 1
ATOM 1788 O O . GLY A 1 222 ? -11.029 -9.837 17.716 1.00 94.06 222 GLY A O 1
ATOM 1789 N N . LYS A 1 223 ? -10.156 -11.332 16.271 1.00 93.56 223 LYS A N 1
ATOM 1790 C CA . LYS A 1 223 ? -8.809 -11.354 16.871 1.00 93.56 223 LYS A CA 1
ATOM 1791 C C . LYS A 1 223 ? -8.127 -9.991 16.745 1.00 93.56 223 LYS A C 1
ATOM 1793 O O . LYS A 1 223 ? -7.599 -9.482 17.733 1.00 93.56 223 LYS A O 1
ATOM 1798 N N . ARG A 1 224 ? -8.172 -9.374 15.555 1.00 94.69 224 ARG A N 1
ATOM 1799 C CA . ARG A 1 224 ? -7.588 -8.040 15.294 1.00 94.69 224 ARG A CA 1
ATOM 1800 C C . ARG A 1 224 ? -8.195 -6.973 16.201 1.00 94.69 224 ARG A C 1
ATOM 1802 O O . ARG A 1 224 ? -7.468 -6.227 16.852 1.00 94.69 224 ARG A O 1
ATOM 1809 N N . ILE A 1 225 ? -9.520 -6.959 16.313 1.00 94.81 225 ILE A N 1
ATOM 1810 C CA . ILE A 1 225 ? -10.258 -6.014 17.155 1.00 94.81 225 ILE A CA 1
ATOM 1811 C C . ILE A 1 225 ? -9.945 -6.236 18.634 1.00 94.81 225 ILE A C 1
ATOM 1813 O O . ILE A 1 225 ? -9.698 -5.270 19.350 1.00 94.81 225 ILE A O 1
ATOM 1817 N N . SER A 1 226 ? -9.896 -7.487 19.096 1.00 94.44 226 SER A N 1
ATOM 1818 C CA . SER A 1 226 ? -9.533 -7.793 20.483 1.00 94.44 226 SER A CA 1
ATOM 1819 C C . SER A 1 226 ? -8.118 -7.306 20.833 1.00 94.44 226 SER A C 1
ATOM 1821 O O . SER A 1 226 ? -7.945 -6.559 21.800 1.00 94.44 226 SER A O 1
ATOM 1823 N N . LYS A 1 227 ? -7.118 -7.625 19.994 1.00 94.31 227 LYS A N 1
ATOM 1824 C CA . LYS A 1 227 ? -5.740 -7.125 20.150 1.00 94.31 227 LYS A CA 1
ATOM 1825 C C . LYS A 1 227 ? -5.694 -5.595 20.171 1.00 94.31 227 LYS A C 1
ATOM 1827 O O . LYS A 1 227 ? -5.027 -5.012 21.028 1.00 94.31 227 LYS A O 1
ATOM 1832 N N . TYR A 1 228 ? -6.425 -4.948 19.262 1.00 95.88 228 TYR A N 1
ATOM 1833 C CA . TYR A 1 228 ? -6.506 -3.492 19.194 1.00 95.88 228 TYR A CA 1
ATOM 1834 C C . TYR A 1 228 ? -7.079 -2.891 20.479 1.00 95.88 228 TYR A C 1
ATOM 1836 O O . TYR A 1 228 ? -6.486 -1.970 21.033 1.00 95.88 228 TYR A O 1
ATOM 1844 N N . ILE A 1 229 ? -8.196 -3.424 20.988 1.00 95.00 229 ILE A N 1
ATOM 1845 C CA . ILE A 1 229 ? -8.814 -2.956 22.236 1.00 95.00 229 ILE A CA 1
ATOM 1846 C C . ILE A 1 229 ? -7.806 -3.054 23.381 1.00 95.00 229 ILE A C 1
ATOM 1848 O O . ILE A 1 229 ? -7.584 -2.068 24.081 1.00 95.00 229 ILE A O 1
ATOM 1852 N N . THR A 1 230 ? -7.150 -4.203 23.552 1.00 95.06 230 THR A N 1
ATOM 1853 C CA . THR A 1 230 ? -6.150 -4.395 24.610 1.00 95.06 230 THR A CA 1
ATOM 1854 C C . THR A 1 230 ? -4.991 -3.404 24.486 1.00 95.06 230 THR A C 1
ATOM 1856 O O . THR A 1 230 ? -4.581 -2.811 25.487 1.00 95.06 230 THR A O 1
ATOM 1859 N N . HIS A 1 231 ? -4.481 -3.170 23.273 1.00 95.56 231 HIS A N 1
ATOM 1860 C CA . HIS A 1 231 ? -3.428 -2.181 23.035 1.00 95.56 231 HIS A CA 1
ATOM 1861 C C . HIS A 1 231 ? -3.899 -0.751 23.335 1.00 95.56 231 HIS A C 1
ATOM 1863 O O . HIS A 1 231 ? -3.202 -0.005 24.023 1.00 95.56 231 HIS A O 1
ATOM 1869 N N . PHE A 1 232 ? -5.097 -0.383 22.880 1.00 96.25 232 PHE A N 1
ATOM 1870 C CA . PHE A 1 232 ? -5.701 0.924 23.118 1.00 96.25 232 PHE A CA 1
ATOM 1871 C C . PHE A 1 232 ? -5.876 1.199 24.618 1.00 96.25 232 PHE A C 1
ATOM 1873 O O . PHE A 1 232 ? -5.450 2.244 25.108 1.00 96.25 232 PHE A O 1
ATOM 1880 N N . LEU A 1 233 ? -6.435 0.242 25.368 1.00 94.94 233 LEU A N 1
ATOM 1881 C CA . LEU A 1 233 ? -6.617 0.351 26.818 1.00 94.94 233 LEU A CA 1
ATOM 1882 C C . LEU A 1 233 ? -5.275 0.547 27.539 1.00 94.94 233 LEU A C 1
ATOM 1884 O O . LEU A 1 233 ? -5.153 1.454 28.365 1.00 94.94 233 LEU A O 1
ATOM 1888 N N . LYS A 1 234 ? -4.257 -0.257 27.196 1.00 95.19 234 LYS A N 1
ATOM 1889 C CA . LYS A 1 234 ? -2.899 -0.129 27.751 1.00 95.19 234 LYS A CA 1
ATOM 1890 C C . LYS A 1 234 ? -2.299 1.242 27.432 1.00 95.19 234 LYS A C 1
ATOM 1892 O O . LYS A 1 234 ? -1.862 1.930 28.351 1.00 95.19 234 LYS A O 1
ATOM 1897 N N . SER A 1 235 ? -2.356 1.670 26.172 1.00 95.44 235 SER A N 1
ATOM 1898 C CA . SER A 1 235 ? -1.833 2.963 25.716 1.00 95.44 235 SER A CA 1
ATOM 1899 C C . SER A 1 235 ? -2.460 4.131 26.488 1.00 95.44 235 SER A C 1
ATOM 1901 O O . SER A 1 235 ? -1.747 4.870 27.170 1.00 95.44 235 SER A O 1
ATOM 1903 N N . ILE A 1 236 ? -3.796 4.224 26.513 1.00 95.56 236 ILE A N 1
ATOM 1904 C CA . ILE A 1 236 ? -4.531 5.260 27.261 1.00 95.56 236 ILE A CA 1
ATOM 1905 C C . ILE A 1 236 ? -4.202 5.229 28.760 1.00 95.56 236 ILE A C 1
ATOM 1907 O O . ILE A 1 236 ? -4.108 6.281 29.393 1.00 95.56 236 ILE A O 1
ATOM 1911 N N . SER A 1 237 ? -4.005 4.043 29.345 1.00 93.00 237 SER A N 1
ATOM 1912 C CA . SER A 1 237 ? -3.690 3.918 30.773 1.00 93.00 237 SER A CA 1
ATOM 1913 C C . SER A 1 237 ? -2.321 4.491 31.152 1.00 93.00 237 SER A C 1
ATOM 1915 O O . SER A 1 237 ? -2.166 4.984 32.268 1.00 93.00 237 SER A O 1
ATOM 1917 N N . THR A 1 238 ? -1.360 4.462 30.223 1.00 94.19 238 THR A N 1
ATOM 1918 C CA . THR A 1 238 ? 0.016 4.938 30.440 1.00 94.19 238 THR A CA 1
ATOM 1919 C C . THR A 1 238 ? 0.238 6.409 30.095 1.00 94.19 238 THR A C 1
ATOM 1921 O O . THR A 1 238 ? 1.237 6.985 30.520 1.00 94.19 238 THR A O 1
ATOM 1924 N N . LYS A 1 239 ? -0.681 7.023 29.345 1.00 95.19 239 LYS A N 1
ATOM 1925 C CA . LYS A 1 239 ? -0.607 8.435 28.959 1.00 95.19 239 LYS A CA 1
ATOM 1926 C C . LYS A 1 239 ? -0.893 9.369 30.128 1.00 95.19 239 LYS A C 1
ATOM 1928 O O . LYS A 1 239 ? -1.616 9.021 31.074 1.00 95.19 239 LYS A O 1
ATOM 1933 N N . ASP A 1 240 ? -0.367 10.590 30.030 1.00 96.31 240 ASP A N 1
ATOM 1934 C CA . ASP A 1 240 ? -0.749 11.649 30.955 1.00 96.31 240 ASP A CA 1
ATOM 1935 C C . ASP A 1 240 ? -2.255 11.929 30.854 1.00 96.31 240 ASP A C 1
ATOM 1937 O O . ASP A 1 240 ? -2.906 11.670 29.840 1.00 96.31 240 ASP A O 1
ATOM 1941 N N . GLU A 1 241 ? -2.839 12.423 31.943 1.00 95.25 241 GLU A N 1
ATOM 1942 C CA . GLU A 1 241 ? -4.287 12.609 32.021 1.00 95.25 241 GLU A CA 1
ATOM 1943 C C . GLU A 1 241 ? -4.818 13.570 30.949 1.00 95.25 241 GLU A C 1
ATOM 1945 O O . GLU A 1 241 ? -5.894 13.334 30.403 1.00 95.25 241 GLU A O 1
ATOM 1950 N N . THR A 1 242 ? -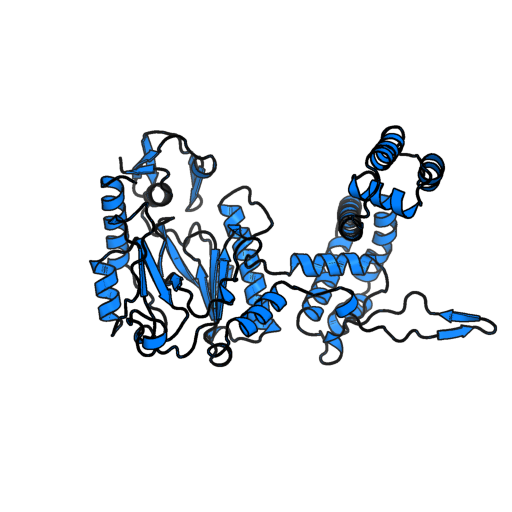4.064 14.612 30.593 1.00 95.75 242 THR A N 1
ATOM 1951 C CA . THR A 1 242 ? -4.509 15.589 29.593 1.00 95.75 242 THR A CA 1
ATOM 1952 C C . THR A 1 242 ? -4.487 14.981 28.194 1.00 95.75 242 THR A C 1
ATOM 1954 O O . THR A 1 242 ? -5.468 15.118 27.461 1.00 95.75 242 THR A O 1
ATOM 1957 N N . GLU A 1 243 ? -3.413 14.281 27.828 1.00 95.81 243 GLU A N 1
ATOM 1958 C CA . GLU A 1 243 ? -3.304 13.572 26.551 1.00 95.81 243 GLU A CA 1
ATOM 1959 C C . GLU A 1 243 ? -4.380 12.486 26.420 1.00 95.81 243 GLU A C 1
ATOM 1961 O O . GLU A 1 243 ? -5.088 12.442 25.412 1.00 95.81 243 GLU A O 1
ATOM 1966 N N . ALA A 1 244 ? -4.572 11.670 27.460 1.00 95.75 244 ALA A N 1
ATOM 1967 C CA . ALA A 1 244 ? -5.586 10.620 27.482 1.00 95.75 244 ALA A CA 1
ATOM 1968 C C . ALA A 1 244 ? -7.009 11.182 27.315 1.00 95.75 244 ALA A C 1
ATOM 1970 O O . ALA A 1 244 ? -7.801 10.654 26.533 1.00 95.75 244 ALA A O 1
ATOM 1971 N N . ILE A 1 245 ? -7.339 12.278 28.011 1.00 96.25 245 ILE A N 1
ATOM 1972 C CA . ILE A 1 245 ? -8.637 12.952 27.866 1.00 96.25 245 ILE A CA 1
ATOM 1973 C C . ILE A 1 245 ? -8.816 13.485 26.445 1.00 96.25 245 ILE A C 1
ATOM 1975 O O . ILE A 1 245 ? -9.907 13.350 25.891 1.00 96.25 245 ILE A O 1
ATOM 1979 N N . ASN A 1 246 ? -7.784 14.087 25.849 1.00 95.88 246 ASN A N 1
ATOM 1980 C CA . ASN A 1 246 ? -7.868 14.626 24.492 1.00 95.88 246 ASN A CA 1
ATOM 1981 C C . ASN A 1 246 ? -8.107 13.511 23.465 1.00 95.88 246 ASN A C 1
ATOM 1983 O O . ASN A 1 246 ? -9.033 13.618 22.664 1.00 95.88 246 ASN A O 1
ATOM 1987 N N . GLU A 1 247 ? -7.360 12.407 23.546 1.00 95.69 247 GLU A N 1
ATOM 1988 C CA . GLU A 1 247 ? -7.545 11.271 22.639 1.00 95.69 247 GLU A CA 1
ATOM 1989 C C . GLU A 1 247 ? -8.935 10.633 22.785 1.00 95.69 247 GLU A C 1
ATOM 1991 O O . GLU A 1 247 ? -9.595 10.346 21.785 1.00 95.69 247 GLU A O 1
ATOM 1996 N N . LEU A 1 248 ? -9.428 10.463 24.017 1.00 96.31 248 LEU A N 1
ATOM 1997 C CA . LEU A 1 248 ? -10.788 9.971 24.254 1.00 96.31 248 LEU A CA 1
ATOM 1998 C C . LEU A 1 248 ? -11.853 10.958 23.765 1.00 96.31 248 LEU A C 1
ATOM 2000 O O . LEU A 1 248 ? -12.881 10.537 23.238 1.00 96.31 248 LEU A O 1
ATOM 2004 N N . THR A 1 249 ? -11.615 12.262 23.903 1.00 95.62 249 THR A N 1
ATOM 2005 C CA . THR A 1 249 ? -12.516 13.304 23.393 1.00 95.62 249 THR A CA 1
ATOM 2006 C C . THR A 1 249 ? -12.640 13.202 21.875 1.00 95.62 249 THR A C 1
ATOM 2008 O O . THR A 1 249 ? -13.756 13.225 21.354 1.00 95.62 249 THR A O 1
ATOM 2011 N N . ASP A 1 250 ? -11.522 13.040 21.167 1.00 94.31 250 ASP A N 1
ATOM 2012 C CA . ASP A 1 250 ? -11.515 12.903 19.710 1.00 94.31 250 ASP A CA 1
ATOM 2013 C C . ASP A 1 250 ? -12.134 11.573 19.258 1.00 94.31 250 ASP A C 1
ATOM 2015 O O . ASP A 1 250 ? -12.944 11.564 18.330 1.00 94.31 250 ASP A O 1
ATOM 2019 N N . LEU A 1 251 ? -11.855 10.467 19.960 1.00 95.75 251 LEU A N 1
ATOM 2020 C CA . LEU A 1 251 ? -12.499 9.169 19.729 1.00 95.75 251 LEU A CA 1
ATOM 2021 C C . LEU A 1 251 ? -14.029 9.274 19.833 1.00 95.75 251 LEU A C 1
ATOM 2023 O O . LEU A 1 251 ? -14.750 8.872 18.918 1.00 95.75 251 LEU A O 1
ATOM 2027 N N . ILE A 1 252 ? -14.528 9.825 20.945 1.00 95.06 252 ILE A N 1
ATOM 2028 C CA . ILE A 1 252 ? -15.966 9.963 21.201 1.00 95.06 252 ILE A CA 1
ATOM 2029 C C . ILE A 1 252 ? -16.592 10.903 20.169 1.00 95.06 252 ILE A C 1
ATOM 2031 O O . ILE A 1 252 ? -17.665 10.595 19.640 1.00 95.06 252 ILE A O 1
ATOM 2035 N N . ARG A 1 253 ? -15.932 12.024 19.846 1.00 93.06 253 ARG A N 1
ATOM 2036 C CA . ARG A 1 253 ? -16.401 12.964 18.822 1.00 93.06 253 ARG A CA 1
ATOM 2037 C C . ARG A 1 253 ? -16.547 12.268 17.472 1.00 93.06 253 ARG A C 1
ATOM 2039 O O . ARG A 1 253 ? -17.628 12.325 16.893 1.00 93.06 253 ARG A O 1
ATOM 2046 N N . ASN A 1 254 ? -15.504 11.583 17.001 1.00 92.12 254 ASN A N 1
ATOM 2047 C CA . ASN A 1 254 ? -15.496 10.903 15.704 1.00 92.12 254 ASN A CA 1
ATOM 2048 C C . ASN A 1 254 ? -16.570 9.812 15.627 1.00 92.12 254 ASN A C 1
ATOM 2050 O O . ASN A 1 254 ? -17.302 9.736 14.641 1.00 92.12 254 ASN A O 1
ATOM 2054 N N . TYR A 1 255 ? -16.725 9.021 16.691 1.00 92.94 255 TYR A N 1
ATOM 2055 C CA . TYR A 1 255 ? -17.770 8.002 16.771 1.00 92.94 255 TYR A CA 1
ATOM 2056 C C . TYR A 1 255 ? -19.183 8.599 16.704 1.00 92.94 255 TYR A C 1
ATOM 2058 O O . TYR A 1 255 ? -20.039 8.090 15.984 1.00 92.94 255 TYR A O 1
ATOM 2066 N N . ASN A 1 256 ? -19.438 9.700 17.421 1.00 91.31 256 ASN A N 1
ATOM 2067 C CA . ASN A 1 256 ? -20.748 10.352 17.401 1.00 91.31 256 ASN A CA 1
ATOM 2068 C C . ASN A 1 256 ? -21.018 11.068 16.068 1.00 91.31 256 ASN A C 1
ATOM 2070 O O . ASN A 1 256 ? -22.142 10.995 15.584 1.00 91.31 256 ASN A O 1
ATOM 2074 N N . LEU A 1 257 ? -20.014 11.711 15.458 1.00 88.38 257 LEU A N 1
ATOM 2075 C CA . LEU A 1 257 ? -20.137 12.375 14.153 1.00 88.38 257 LEU A CA 1
ATOM 2076 C C . LEU A 1 257 ? -20.644 11.417 13.070 1.00 88.38 257 LEU A C 1
ATOM 2078 O O . LEU A 1 257 ? -21.521 11.785 12.298 1.00 88.38 257 LEU A O 1
ATOM 2082 N N . LYS A 1 258 ? -20.154 10.172 13.050 1.00 85.62 258 LYS A N 1
ATOM 2083 C CA . LYS A 1 258 ? -20.587 9.156 12.073 1.00 85.62 258 LYS A CA 1
ATOM 2084 C C . LYS A 1 258 ? -22.020 8.664 12.274 1.00 85.62 258 LYS A C 1
ATOM 2086 O O . LYS A 1 258 ? -22.603 8.107 11.352 1.00 85.62 258 LYS A O 1
ATOM 2091 N N . LYS A 1 259 ? -22.586 8.859 13.466 1.00 83.31 259 LYS A N 1
ATOM 2092 C CA . LYS A 1 259 ? -23.975 8.504 13.785 1.00 83.31 259 LYS A CA 1
ATOM 2093 C C . LYS A 1 259 ? -24.964 9.636 13.535 1.00 83.31 259 LYS A C 1
ATOM 2095 O O . LYS A 1 259 ? -26.167 9.397 13.613 1.00 83.31 259 LYS A O 1
ATOM 2100 N N . VAL A 1 260 ? -24.487 10.853 13.275 1.00 80.56 260 VAL A N 1
ATOM 2101 C CA . VAL A 1 260 ? -25.368 11.967 12.927 1.00 80.56 260 VAL A CA 1
ATOM 2102 C C . VAL A 1 260 ? -25.998 11.665 11.566 1.00 80.56 260 VAL A C 1
ATOM 2104 O O . VAL A 1 260 ? -25.305 11.602 10.553 1.00 80.56 260 VAL A O 1
ATOM 2107 N N . SER A 1 261 ? -27.314 11.448 11.547 1.00 66.19 261 SER A N 1
ATOM 2108 C CA . SER A 1 261 ? -28.087 11.332 10.313 1.00 66.19 261 SER A CA 1
ATOM 2109 C C . SER A 1 261 ? -28.094 12.672 9.579 1.00 66.19 261 SER A C 1
ATOM 2111 O O . SER A 1 261 ? -28.260 13.731 10.186 1.00 66.19 261 SER A O 1
ATOM 2113 N N . ALA A 1 262 ? -27.973 12.626 8.252 1.00 56.50 262 ALA A N 1
ATOM 2114 C CA . ALA A 1 262 ? -28.231 13.769 7.379 1.00 56.50 262 ALA A CA 1
ATOM 2115 C C . ALA A 1 262 ? -29.745 13.989 7.216 1.00 56.50 262 ALA A C 1
ATOM 2117 O O . ALA A 1 262 ? -30.265 14.033 6.098 1.00 56.50 262 ALA A O 1
ATOM 2118 N N . ASP A 1 263 ? -30.478 14.069 8.328 1.00 62.59 263 ASP A N 1
ATOM 2119 C CA . ASP A 1 263 ? -31.868 14.495 8.262 1.00 62.59 263 ASP A CA 1
ATOM 2120 C C . ASP A 1 263 ? -31.894 15.904 7.662 1.00 62.59 263 ASP A C 1
ATOM 2122 O O . ASP A 1 263 ? -31.089 16.765 8.022 1.00 62.59 263 ASP A O 1
ATOM 2126 N N . LYS A 1 264 ? -32.782 16.135 6.689 1.00 64.25 264 LYS A N 1
ATOM 2127 C CA . LYS A 1 264 ? -32.939 17.455 6.068 1.00 64.25 264 LYS A CA 1
ATOM 2128 C C . LYS A 1 264 ? -33.525 18.415 7.098 1.00 64.25 264 LYS A C 1
ATOM 2130 O O . LYS A 1 264 ? -34.741 18.515 7.238 1.00 64.25 264 LYS A O 1
ATOM 2135 N N . ILE A 1 265 ? -32.651 19.106 7.814 1.00 70.25 265 ILE A N 1
ATOM 2136 C CA . ILE A 1 265 ? -33.018 20.179 8.731 1.00 70.25 265 ILE A CA 1
ATOM 2137 C C . ILE A 1 265 ? -33.050 21.486 7.926 1.00 70.25 265 ILE A C 1
ATOM 2139 O O . ILE A 1 265 ? -32.158 21.714 7.106 1.00 70.25 265 ILE A O 1
ATOM 2143 N N . PRO A 1 266 ? -34.068 22.342 8.111 1.00 80.25 266 PRO A N 1
ATOM 2144 C CA . PRO A 1 266 ? -34.079 23.671 7.512 1.00 80.25 266 PRO A CA 1
ATOM 2145 C C . PRO A 1 266 ? -32.824 24.482 7.888 1.00 80.25 266 PRO A C 1
ATOM 2147 O O . PRO A 1 266 ? -32.452 24.571 9.060 1.00 80.25 266 PRO A O 1
ATOM 2150 N N . GLU A 1 267 ? -32.165 25.073 6.888 1.00 84.06 267 GLU A N 1
ATOM 2151 C CA . GLU A 1 267 ? -30.877 25.775 7.041 1.00 84.06 267 GLU A CA 1
ATOM 2152 C C . GLU A 1 267 ? -30.965 26.979 8.003 1.00 84.06 267 GLU A C 1
ATOM 2154 O O . GLU A 1 267 ? -29.997 27.346 8.672 1.00 84.06 267 GLU A O 1
ATOM 2159 N N . ASP A 1 268 ? -32.140 27.601 8.102 1.00 87.81 268 ASP A N 1
ATOM 2160 C CA . ASP A 1 268 ? -32.442 28.698 9.021 1.00 87.81 268 ASP A CA 1
ATOM 2161 C C . ASP A 1 268 ? -32.440 28.250 10.489 1.00 87.81 268 ASP A C 1
ATOM 2163 O O . ASP A 1 268 ? -31.881 28.939 11.349 1.00 87.81 268 ASP A O 1
ATOM 2167 N N . ILE A 1 269 ? -32.997 27.071 10.770 1.00 86.50 269 ILE A N 1
ATOM 2168 C CA . ILE A 1 269 ? -33.017 26.473 12.107 1.00 86.50 269 ILE A CA 1
ATOM 2169 C C . ILE A 1 269 ? -31.598 26.086 12.535 1.00 86.50 269 ILE A C 1
ATOM 2171 O O . ILE A 1 269 ? -31.188 26.382 13.661 1.00 86.50 269 ILE A O 1
ATOM 2175 N N . GLU A 1 270 ? -30.822 25.478 11.636 1.00 89.44 270 GLU A N 1
ATOM 2176 C CA . GLU A 1 270 ? -29.427 25.126 11.907 1.00 89.44 270 GLU A CA 1
ATOM 2177 C C . GLU A 1 270 ? -28.591 26.370 12.251 1.00 89.44 270 GLU A C 1
ATOM 2179 O O . GLU A 1 270 ? -27.940 26.415 13.301 1.00 89.44 270 GLU A O 1
ATOM 2184 N N . LYS A 1 271 ? -28.682 27.427 11.429 1.00 91.19 271 LYS A N 1
ATOM 2185 C CA . LYS A 1 271 ? -28.002 28.708 11.687 1.00 91.19 271 LYS A CA 1
ATOM 2186 C C . LYS A 1 271 ? -28.399 29.306 13.033 1.00 91.19 271 LYS A C 1
ATOM 2188 O O . LYS A 1 271 ? -27.535 29.809 13.752 1.00 91.19 271 LYS A O 1
ATOM 2193 N N . ARG A 1 272 ? -29.681 29.226 13.405 1.00 91.69 272 ARG A N 1
ATOM 2194 C CA . ARG A 1 272 ? -30.175 29.736 14.691 1.00 91.69 272 ARG A CA 1
ATOM 2195 C C . ARG A 1 272 ? -29.568 28.984 15.878 1.00 91.69 272 ARG A C 1
ATOM 2197 O O . ARG A 1 272 ? -29.127 29.622 16.831 1.00 91.69 272 ARG A O 1
ATOM 2204 N N . ILE A 1 273 ? -29.495 27.655 15.812 1.00 90.75 273 ILE A N 1
ATOM 2205 C CA . ILE A 1 273 ? -28.886 26.813 16.857 1.00 90.75 273 ILE A CA 1
ATOM 2206 C C . ILE A 1 273 ? -27.393 27.128 17.012 1.00 90.75 273 ILE A C 1
ATOM 2208 O O . ILE A 1 273 ? -26.913 27.336 18.133 1.00 90.75 273 ILE A O 1
ATOM 2212 N N . ILE A 1 274 ? -26.669 27.214 15.890 1.00 91.50 274 ILE A N 1
ATOM 2213 C CA . ILE A 1 274 ? -25.244 27.578 15.858 1.00 91.50 274 ILE A CA 1
ATOM 2214 C C . ILE A 1 274 ? -25.031 28.954 16.493 1.00 91.50 274 ILE A C 1
ATOM 2216 O O . ILE A 1 274 ? -24.135 29.115 17.326 1.00 91.50 274 ILE A O 1
ATOM 2220 N N . GLN A 1 275 ? -25.870 29.932 16.145 1.00 93.25 275 GLN A N 1
ATOM 2221 C CA . GLN A 1 275 ? -25.801 31.284 16.691 1.00 93.25 275 GLN A CA 1
ATOM 2222 C C . GLN A 1 275 ? -25.973 31.285 18.216 1.00 93.25 275 GLN A C 1
ATOM 2224 O O . GLN A 1 275 ? -25.088 31.773 18.919 1.00 93.25 275 GLN A O 1
ATOM 2229 N N . ILE A 1 276 ? -27.042 30.668 18.738 1.00 91.00 276 ILE A N 1
ATOM 2230 C CA . ILE A 1 276 ? -27.328 30.624 20.185 1.00 91.00 276 ILE A CA 1
ATOM 2231 C C . ILE A 1 276 ? -26.148 30.025 20.967 1.00 91.00 276 ILE A C 1
ATOM 2233 O O . ILE A 1 276 ? -25.753 30.536 22.022 1.00 91.00 276 ILE A O 1
ATOM 2237 N N . LYS A 1 277 ? -25.554 28.939 20.457 1.00 92.12 277 LYS A N 1
ATOM 2238 C CA . LYS A 1 277 ? -24.430 28.270 21.126 1.00 92.12 277 LYS A CA 1
ATOM 2239 C C . LYS A 1 277 ? -23.114 29.043 21.003 1.00 92.12 277 LYS A C 1
ATOM 2241 O O . LYS A 1 277 ? -22.289 28.976 21.915 1.00 92.12 277 LYS A O 1
ATOM 2246 N N . THR A 1 278 ? -22.918 29.778 19.909 1.00 91.06 278 THR A N 1
ATOM 2247 C CA . THR A 1 278 ? -21.724 30.608 19.686 1.00 91.06 278 THR A CA 1
ATOM 2248 C C . THR A 1 278 ? -21.746 31.862 20.558 1.00 91.06 278 THR A C 1
ATOM 2250 O O . THR A 1 278 ? -20.727 32.195 21.161 1.00 91.06 278 THR A O 1
ATOM 2253 N N . GLU A 1 279 ? -22.906 32.513 20.692 1.00 91.81 279 GLU A N 1
ATOM 2254 C CA . GLU A 1 279 ? -23.097 33.692 21.550 1.00 91.81 279 GLU A CA 1
ATOM 2255 C C . GLU A 1 279 ? -22.937 33.352 23.037 1.00 91.81 279 GLU A C 1
ATOM 2257 O O . GLU A 1 279 ? -22.363 34.128 23.802 1.00 91.81 279 GLU A O 1
ATOM 2262 N N . ASN A 1 280 ? -23.389 32.167 23.459 1.00 89.00 280 ASN A N 1
ATOM 2263 C CA . ASN A 1 280 ? -23.170 31.683 24.815 1.00 89.00 280 ASN A CA 1
ATOM 2264 C C . ASN A 1 280 ? -22.915 30.170 24.848 1.00 89.00 280 ASN A C 1
ATOM 2266 O O . ASN A 1 280 ? -23.835 29.349 24.886 1.00 89.00 280 ASN A O 1
ATOM 2270 N N . ARG A 1 281 ? -21.634 29.789 24.955 1.00 85.62 281 ARG A N 1
ATOM 2271 C CA . ARG A 1 281 ? -21.215 28.377 25.021 1.00 85.62 281 ARG A CA 1
ATOM 2272 C C . ARG A 1 281 ? -21.830 27.602 26.193 1.00 85.62 281 ARG A C 1
ATOM 2274 O O . ARG A 1 281 ? -21.953 26.379 26.104 1.00 85.62 281 ARG A O 1
ATOM 2281 N N . LYS A 1 282 ? -22.251 28.283 27.268 1.00 86.88 282 LYS A N 1
ATOM 2282 C CA . LYS A 1 282 ? -22.869 27.657 28.451 1.00 86.88 282 LYS A CA 1
ATOM 2283 C C . LYS A 1 282 ? -24.362 27.366 28.286 1.00 86.88 282 LYS A C 1
ATOM 2285 O O . LYS A 1 282 ? -24.931 26.714 29.156 1.00 86.88 282 LYS A O 1
ATOM 2290 N N . THR A 1 283 ? -25.004 27.811 27.203 1.00 87.12 283 THR A N 1
ATOM 2291 C CA . THR A 1 283 ? -26.425 27.522 26.963 1.00 87.12 283 THR A CA 1
ATOM 2292 C C . THR A 1 283 ? -26.649 26.010 26.882 1.00 87.12 283 THR A C 1
ATOM 2294 O O . THR A 1 283 ? -25.987 25.307 26.108 1.00 87.12 283 THR A O 1
ATOM 2297 N N . GLY A 1 284 ? -27.548 25.508 27.732 1.00 87.19 284 GLY A N 1
ATOM 2298 C CA . GLY A 1 284 ? -27.870 24.088 27.843 1.00 87.19 284 GLY A CA 1
ATOM 2299 C C . GLY A 1 284 ? -28.713 23.588 26.672 1.00 87.19 284 GLY A C 1
ATOM 2300 O O . GLY A 1 284 ? -29.484 24.345 26.089 1.00 87.19 284 GLY A O 1
ATOM 2301 N N . LEU A 1 285 ? -28.581 22.297 26.363 1.00 90.94 285 LEU A N 1
ATOM 2302 C CA . LEU A 1 285 ? -29.263 21.638 25.245 1.00 90.94 285 LEU A CA 1
ATOM 2303 C C . LEU A 1 285 ? -30.780 21.883 25.245 1.00 90.94 285 LEU A C 1
ATOM 2305 O O . LEU A 1 285 ? -31.342 22.285 24.234 1.00 90.94 285 LEU A O 1
ATOM 2309 N N . GLN A 1 286 ? -31.419 21.690 26.399 1.00 91.62 286 GLN A N 1
ATOM 2310 C CA . GLN A 1 286 ? -32.871 21.779 26.548 1.00 91.62 286 GLN A CA 1
ATOM 2311 C C . GLN A 1 286 ? -33.406 23.193 26.298 1.00 91.62 286 GLN A C 1
ATOM 2313 O O . GLN A 1 286 ? -34.429 23.360 25.648 1.00 91.62 286 GLN A O 1
ATOM 2318 N N . LYS A 1 287 ? -32.654 24.217 26.712 1.00 92.19 287 LYS A N 1
ATOM 2319 C CA . LYS A 1 287 ? -33.004 25.613 26.443 1.00 92.19 287 LYS A CA 1
ATOM 2320 C C . LYS A 1 287 ? -32.961 25.928 24.944 1.00 92.19 287 LYS A C 1
ATOM 2322 O O . LYS A 1 287 ? -33.845 26.598 24.431 1.00 92.19 287 LYS A O 1
ATOM 2327 N N . ILE A 1 288 ? -31.952 25.420 24.234 1.00 91.50 288 ILE A N 1
ATOM 2328 C CA . ILE A 1 288 ? -31.845 25.602 22.778 1.00 91.50 288 ILE A CA 1
ATOM 2329 C C . ILE A 1 288 ? -33.004 24.888 22.069 1.00 91.50 288 ILE A C 1
ATOM 2331 O O . ILE A 1 288 ? -33.590 25.448 21.147 1.00 91.50 288 ILE A O 1
ATOM 2335 N N . ALA A 1 289 ? -33.359 23.680 22.517 1.00 92.31 289 ALA A N 1
ATOM 2336 C CA . ALA A 1 289 ? -34.499 22.926 21.998 1.00 92.31 289 ALA A CA 1
ATOM 2337 C C . ALA A 1 289 ? -35.826 23.688 22.177 1.00 92.31 289 ALA A C 1
ATOM 2339 O O . ALA A 1 289 ? -36.585 23.836 21.222 1.00 92.31 289 ALA A O 1
ATOM 2340 N N . GLU A 1 290 ? -36.066 24.246 23.366 1.00 92.44 290 GLU A N 1
ATOM 2341 C CA . GLU A 1 290 ? -37.247 25.069 23.666 1.00 92.44 290 GLU A CA 1
ATOM 2342 C C . GLU A 1 290 ? -37.306 26.349 22.815 1.00 92.44 290 GLU A C 1
ATOM 2344 O O . GLU A 1 290 ? -38.362 26.681 22.282 1.00 92.44 290 GLU A O 1
ATOM 2349 N N . GLU A 1 291 ? -36.180 27.048 22.638 1.00 91.44 291 GLU A N 1
ATOM 2350 C CA . GLU A 1 291 ? -36.114 28.293 21.854 1.00 91.44 291 GLU A CA 1
ATOM 2351 C C . GLU A 1 291 ? -36.295 28.083 20.345 1.00 91.44 291 GLU A C 1
ATOM 2353 O O . GLU A 1 291 ? -36.733 28.994 19.642 1.00 91.44 291 GLU A O 1
ATOM 2358 N N . THR A 1 292 ? -35.931 26.908 19.835 1.00 89.56 292 THR A N 1
ATOM 2359 C CA . THR A 1 292 ? -35.944 26.612 18.393 1.00 89.56 292 THR A CA 1
ATOM 2360 C C . THR A 1 292 ? -37.103 25.715 17.971 1.00 89.56 292 THR A C 1
ATOM 2362 O O . THR A 1 292 ? -37.363 25.588 16.777 1.00 89.56 292 THR A O 1
ATOM 2365 N N . GLY A 1 293 ? -37.825 25.115 18.924 1.00 89.00 293 GLY A N 1
ATOM 2366 C CA . GLY A 1 293 ? -38.915 24.172 18.653 1.00 89.00 293 GLY A CA 1
ATOM 2367 C C . GLY A 1 293 ? -38.438 22.824 18.099 1.00 89.00 293 GLY A C 1
ATOM 2368 O O . GLY A 1 293 ? -39.229 22.075 17.529 1.00 89.00 293 GLY A O 1
ATOM 2369 N N . VAL A 1 294 ? -37.147 22.520 18.243 1.00 88.81 294 VAL A N 1
ATOM 2370 C CA . VAL A 1 294 ? -36.486 21.334 17.688 1.00 88.81 294 VAL A CA 1
ATOM 2371 C C . VAL A 1 294 ? -36.218 20.321 18.804 1.00 88.81 294 VAL A C 1
ATOM 2373 O O . VAL A 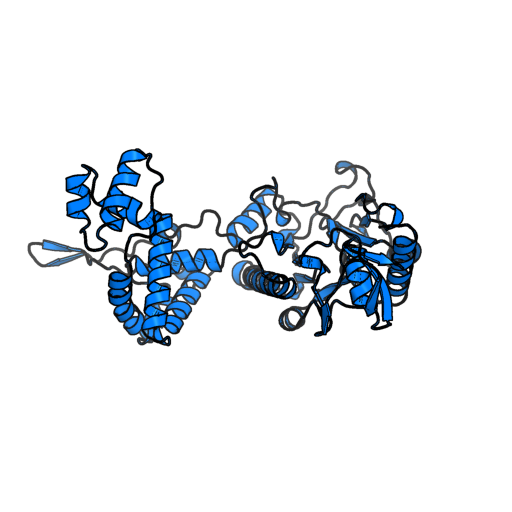1 294 ? -35.816 20.728 19.895 1.00 88.81 294 VAL A O 1
ATOM 2376 N N . PRO A 1 295 ? -36.372 19.002 18.573 1.00 90.56 295 PRO A N 1
ATOM 2377 C CA . PRO A 1 295 ? -36.028 17.991 19.570 1.00 90.56 295 PRO A CA 1
ATOM 2378 C C . PRO A 1 295 ? -34.576 18.103 20.058 1.00 90.56 295 PRO A C 1
ATOM 2380 O O . PRO A 1 295 ? -33.656 18.324 19.268 1.00 90.56 295 PRO A O 1
ATOM 2383 N N . SER A 1 296 ? -34.350 17.880 21.355 1.00 90.50 296 SER A N 1
ATOM 2384 C CA . SER A 1 296 ? -33.017 17.945 21.974 1.00 90.50 296 SER A CA 1
ATOM 2385 C C . SER A 1 296 ? -31.974 17.070 21.271 1.00 90.50 296 SER A C 1
ATOM 2387 O O . SER A 1 296 ? -30.827 17.487 21.137 1.00 90.50 296 SER A O 1
ATOM 2389 N N . ASP A 1 297 ? -32.349 15.890 20.775 1.00 88.06 297 ASP A N 1
ATOM 2390 C CA . ASP A 1 297 ? -31.423 15.009 20.050 1.00 88.06 297 ASP A CA 1
ATOM 2391 C C . ASP A 1 297 ? -30.979 15.615 18.714 1.00 88.06 297 ASP A C 1
ATOM 2393 O O . ASP A 1 297 ? -29.800 15.572 18.363 1.00 88.06 297 ASP A O 1
ATOM 2397 N N . THR A 1 298 ? -31.895 16.272 18.004 1.00 88.00 298 THR A N 1
ATOM 2398 C CA . THR A 1 298 ? -31.597 16.993 16.764 1.00 88.00 298 THR A CA 1
ATOM 2399 C C . THR A 1 298 ? -30.691 18.196 17.034 1.00 88.00 298 THR A C 1
ATOM 2401 O O . THR A 1 298 ? -29.700 18.385 16.329 1.00 88.00 298 THR A O 1
ATOM 2404 N N . VAL A 1 299 ? -30.950 18.964 18.102 1.00 90.25 299 VAL A N 1
ATOM 2405 C CA . VAL A 1 299 ? -30.049 20.046 18.538 1.00 90.25 299 VAL A CA 1
ATOM 2406 C C . VAL A 1 299 ? -28.658 19.488 18.847 1.00 90.25 299 VAL A C 1
ATOM 2408 O O . VAL A 1 299 ? -27.659 20.032 18.380 1.00 90.25 299 VAL A O 1
ATOM 2411 N N . ARG A 1 300 ? -28.571 18.383 19.598 1.00 90.44 300 ARG A N 1
ATOM 2412 C CA . ARG A 1 300 ? -27.299 17.730 19.938 1.00 90.44 300 ARG A CA 1
ATOM 2413 C C . ARG A 1 300 ? -26.532 17.341 18.675 1.00 90.44 300 ARG A C 1
ATOM 2415 O O . ARG A 1 300 ? -25.348 17.652 18.580 1.00 90.44 300 ARG A O 1
ATOM 2422 N N . ASN A 1 301 ? -27.198 16.725 17.703 1.00 88.81 301 ASN A N 1
ATOM 2423 C CA . ASN A 1 301 ? -26.596 16.311 16.437 1.00 88.81 301 ASN A CA 1
ATOM 2424 C C . ASN A 1 301 ? -26.038 17.496 15.633 1.00 88.81 301 ASN A C 1
ATOM 2426 O O . ASN A 1 301 ? -24.900 17.427 15.172 1.00 88.81 301 ASN A O 1
ATOM 2430 N N . ILE A 1 302 ? -26.777 18.609 15.549 1.00 88.69 302 ILE A N 1
ATOM 2431 C CA . ILE A 1 302 ? -26.302 19.847 14.905 1.00 88.69 302 ILE A CA 1
ATOM 2432 C C . ILE A 1 302 ? -25.052 20.383 15.605 1.00 88.69 302 ILE A C 1
ATOM 2434 O O . ILE A 1 302 ? -24.071 20.743 14.950 1.00 88.69 302 ILE A O 1
ATOM 2438 N N . LEU A 1 303 ? -25.064 20.431 16.941 1.00 90.88 303 LEU A N 1
ATOM 2439 C CA . LEU A 1 303 ? -23.919 20.914 17.712 1.00 90.88 303 LEU A CA 1
ATOM 2440 C C . LEU A 1 303 ? -22.686 20.025 17.519 1.00 90.88 303 LEU A C 1
ATOM 2442 O O . LEU A 1 303 ? -21.573 20.540 17.463 1.00 90.88 303 LEU A O 1
ATOM 2446 N N . ILE A 1 304 ? -22.866 18.709 17.401 1.00 90.00 304 ILE A N 1
ATOM 2447 C CA . ILE A 1 304 ? -21.780 17.767 17.109 1.00 90.00 304 ILE A CA 1
ATOM 2448 C C . ILE A 1 304 ? -21.221 18.024 15.705 1.00 90.00 304 ILE A C 1
ATOM 2450 O O . ILE A 1 304 ? -20.016 18.240 15.578 1.00 90.00 304 ILE A O 1
ATOM 2454 N N . ALA A 1 305 ? -22.083 18.079 14.683 1.00 87.44 305 ALA A N 1
ATOM 2455 C CA . ALA A 1 305 ? -21.699 18.305 13.285 1.00 87.44 305 ALA A CA 1
ATOM 2456 C C . ALA A 1 305 ? -20.940 19.627 13.070 1.00 87.44 305 ALA A C 1
ATOM 2458 O O . ALA A 1 305 ? -20.039 19.701 12.240 1.00 87.44 305 ALA A O 1
ATOM 2459 N N . ASN A 1 306 ? -21.253 20.648 13.872 1.00 88.50 306 ASN A N 1
ATOM 2460 C CA . ASN A 1 306 ? -20.634 21.971 13.805 1.00 88.50 306 ASN A CA 1
ATOM 2461 C C . ASN A 1 306 ? -19.492 22.180 14.822 1.00 88.50 306 ASN A C 1
ATOM 2463 O O . ASN A 1 306 ? -19.039 23.306 15.017 1.00 88.50 306 ASN A O 1
ATOM 2467 N N . ASN A 1 307 ? -19.009 21.117 15.482 1.00 88.69 307 ASN A N 1
ATOM 2468 C CA . ASN A 1 307 ? -17.921 21.173 16.472 1.00 88.69 307 ASN A CA 1
ATOM 2469 C C . ASN A 1 307 ? -18.191 22.131 17.661 1.00 88.69 307 ASN A C 1
ATOM 2471 O O . ASN A 1 307 ? -17.289 22.776 18.198 1.00 88.69 307 ASN A O 1
ATOM 2475 N N . LEU A 1 308 ? -19.456 22.231 18.075 1.00 90.19 308 LEU A N 1
ATOM 2476 C CA . LEU A 1 308 ? -19.944 23.056 19.190 1.00 90.19 308 LEU A CA 1
ATOM 2477 C C . LEU A 1 308 ? -20.357 22.228 20.420 1.00 90.19 308 LEU A C 1
ATOM 2479 O O . LEU A 1 308 ? -20.758 22.793 21.444 1.00 90.19 308 LEU A O 1
ATOM 2483 N N . TRP A 1 309 ? -20.276 20.900 20.328 1.00 91.00 309 TRP A N 1
ATOM 2484 C CA . TRP A 1 309 ? -20.524 19.985 21.438 1.00 91.00 309 TRP A CA 1
ATOM 2485 C C . TRP A 1 309 ? -19.232 19.652 22.194 1.00 91.00 309 TRP A C 1
ATOM 2487 O O . TRP A 1 309 ? -18.238 19.242 21.593 1.00 91.00 309 TRP A O 1
ATOM 2497 N N . ASP A 1 310 ? -19.253 19.800 23.521 1.00 90.75 310 ASP A N 1
ATOM 2498 C CA . ASP A 1 310 ? -18.112 19.476 24.380 1.00 90.75 310 ASP A CA 1
ATOM 2499 C C . ASP A 1 310 ? -18.200 18.029 24.883 1.00 90.75 310 ASP A C 1
ATOM 2501 O O . ASP A 1 310 ? -19.047 17.687 25.710 1.00 90.75 310 ASP A O 1
ATOM 2505 N N . PHE A 1 311 ? -17.310 17.180 24.373 1.00 93.38 311 PHE A N 1
ATOM 2506 C CA . PHE A 1 311 ? -17.181 15.783 24.787 1.00 93.38 311 PHE A CA 1
ATOM 2507 C C . PHE A 1 311 ? -16.203 15.585 25.951 1.00 93.38 311 PHE A C 1
ATOM 2509 O O . PHE A 1 311 ? -16.109 14.476 26.474 1.00 93.38 311 PHE A O 1
ATOM 2516 N N . LYS A 1 312 ? -15.495 16.632 26.398 1.00 93.12 312 LYS A N 1
ATOM 2517 C CA . LYS A 1 312 ? -14.480 16.506 27.448 1.00 93.12 312 LYS A CA 1
ATOM 2518 C C . LYS A 1 312 ? -15.042 15.944 28.760 1.00 93.12 312 LYS A C 1
ATOM 2520 O O . LYS A 1 312 ? -14.422 15.025 29.289 1.00 93.12 312 LYS A O 1
ATOM 2525 N N . PRO A 1 313 ? -16.200 16.397 29.290 1.00 92.44 313 PRO A N 1
ATOM 2526 C CA . PRO A 1 313 ? -16.749 15.832 30.528 1.00 92.44 313 PRO A CA 1
ATOM 2527 C C . PRO A 1 313 ? -17.031 14.328 30.427 1.00 92.44 313 PRO A C 1
ATOM 2529 O O . PRO A 1 313 ? -16.802 13.585 31.378 1.00 92.44 313 PRO A O 1
ATOM 2532 N N . ASP A 1 314 ? -17.488 13.882 29.256 1.00 91.25 314 ASP A N 1
ATOM 2533 C CA . ASP A 1 314 ? -17.760 12.475 28.977 1.00 91.25 314 ASP A CA 1
ATOM 2534 C C . ASP A 1 314 ? -16.458 11.659 28.904 1.00 91.25 314 ASP A C 1
ATOM 2536 O O . ASP A 1 314 ? -16.328 10.621 29.553 1.00 91.25 314 ASP A O 1
ATOM 2540 N N . ALA A 1 315 ? -15.436 12.184 28.221 1.00 94.12 315 ALA A N 1
ATOM 2541 C CA . ALA A 1 315 ? -14.103 11.586 28.178 1.00 94.12 315 ALA A CA 1
ATOM 2542 C C . ALA A 1 315 ? -13.483 11.425 29.580 1.00 94.12 315 ALA A C 1
ATOM 2544 O O . ALA A 1 315 ? -12.960 10.353 29.892 1.00 94.12 315 ALA A O 1
ATOM 2545 N N . VAL A 1 316 ? -13.600 12.440 30.451 1.00 93.94 316 VAL A N 1
ATOM 2546 C CA . VAL A 1 316 ? -13.145 12.353 31.854 1.00 93.94 316 VAL A CA 1
ATOM 2547 C C . VAL A 1 316 ? -13.864 11.224 32.593 1.00 93.94 316 VAL A C 1
ATOM 2549 O O . VAL A 1 316 ? -13.222 10.417 33.264 1.00 93.94 316 VAL A O 1
ATOM 2552 N N . ALA A 1 317 ? -15.188 11.122 32.441 1.00 91.31 317 ALA A N 1
ATOM 2553 C CA . ALA A 1 317 ? -15.967 10.073 33.092 1.00 91.31 317 ALA A CA 1
ATOM 2554 C C . ALA A 1 317 ? -15.568 8.662 32.615 1.00 91.31 317 ALA A C 1
ATOM 2556 O O . ALA A 1 317 ? -15.552 7.721 33.412 1.00 91.31 317 ALA A O 1
ATOM 2557 N N . LYS A 1 318 ? -15.219 8.498 31.331 1.00 92.62 318 LYS A N 1
ATOM 2558 C CA . LYS A 1 318 ? -14.802 7.204 30.764 1.00 92.62 318 LYS A CA 1
ATOM 2559 C C . LYS A 1 318 ? -13.360 6.818 31.087 1.00 92.62 318 LYS A C 1
ATOM 2561 O O . LYS A 1 318 ? -13.095 5.623 31.228 1.00 92.62 318 LYS A O 1
ATOM 2566 N N . LEU A 1 319 ? -12.454 7.784 31.250 1.00 93.94 319 LEU A N 1
ATOM 2567 C CA . LEU A 1 319 ? -11.033 7.525 31.504 1.00 93.94 319 LEU A CA 1
ATOM 2568 C C . LEU A 1 319 ? -10.804 6.638 32.736 1.00 93.94 319 LEU A C 1
ATOM 2570 O O . LEU A 1 319 ? -10.013 5.699 32.674 1.00 93.94 319 LEU A O 1
ATOM 2574 N N . ASN A 1 320 ? -11.527 6.888 33.832 1.00 88.19 320 ASN A N 1
ATOM 2575 C CA . ASN A 1 320 ? -11.382 6.101 35.061 1.00 88.19 320 ASN A CA 1
ATOM 2576 C C . ASN A 1 320 ? -11.728 4.621 34.841 1.00 88.19 320 ASN A C 1
ATOM 2578 O O . ASN A 1 320 ? -10.945 3.753 35.219 1.00 88.19 320 ASN A O 1
ATOM 2582 N N . LYS A 1 321 ? -12.844 4.334 34.151 1.00 88.06 321 LYS A N 1
ATOM 2583 C CA . LYS A 1 321 ? -13.260 2.956 33.827 1.00 88.06 321 LYS A CA 1
ATOM 2584 C C . LYS A 1 321 ? -12.249 2.276 32.894 1.00 88.06 321 LYS A C 1
ATOM 2586 O O . LYS A 1 321 ? -11.949 1.103 33.070 1.00 88.06 321 LYS A O 1
ATOM 2591 N N . ILE A 1 322 ? -11.684 3.008 31.929 1.00 91.44 322 ILE A N 1
ATOM 2592 C CA . ILE A 1 322 ? -10.632 2.485 31.039 1.00 91.44 322 ILE A CA 1
ATOM 2593 C C . ILE A 1 322 ? -9.368 2.117 31.823 1.00 91.44 322 ILE A C 1
ATOM 2595 O O . ILE A 1 322 ? -8.837 1.024 31.632 1.00 91.44 322 ILE A O 1
ATOM 2599 N N . ARG A 1 323 ? -8.898 2.998 32.716 1.00 92.75 323 ARG A N 1
ATOM 2600 C CA . ARG A 1 323 ? -7.698 2.758 33.535 1.00 92.75 323 ARG A CA 1
ATOM 2601 C C . ARG A 1 323 ? -7.872 1.563 34.471 1.00 92.75 323 ARG A C 1
ATOM 2603 O O . ARG A 1 323 ? -6.964 0.746 34.566 1.00 92.75 323 ARG A O 1
ATOM 2610 N N . GLU A 1 324 ? -9.039 1.428 35.094 1.00 90.50 324 GLU A N 1
ATOM 2611 C CA . GLU A 1 324 ? -9.374 0.282 35.947 1.00 90.50 324 GLU A CA 1
ATOM 2612 C C . GLU A 1 324 ? -9.302 -1.047 35.176 1.00 90.50 324 GLU A C 1
ATOM 2614 O O . GLU A 1 324 ? -8.653 -1.999 35.618 1.00 90.50 324 GLU A O 1
ATOM 2619 N N . ILE A 1 325 ? -9.908 -1.101 33.985 1.00 90.19 325 ILE A N 1
ATOM 2620 C CA . ILE A 1 325 ? -9.879 -2.297 33.131 1.00 90.19 325 ILE A CA 1
ATOM 2621 C C . ILE A 1 325 ? -8.445 -2.605 32.687 1.00 90.19 325 ILE A C 1
ATOM 2623 O O . ILE A 1 325 ? -8.017 -3.754 32.764 1.00 90.19 325 ILE A O 1
ATOM 2627 N N . ALA A 1 326 ? -7.686 -1.590 32.265 1.00 91.88 326 ALA A N 1
ATOM 2628 C CA . ALA A 1 326 ? -6.311 -1.751 31.796 1.00 91.88 326 ALA A CA 1
ATOM 2629 C C . ALA A 1 326 ? -5.343 -2.257 32.881 1.00 91.88 326 ALA A C 1
ATOM 2631 O O . ALA A 1 326 ? -4.360 -2.921 32.562 1.00 91.88 326 ALA A O 1
ATOM 2632 N N . GLN A 1 327 ? -5.614 -1.957 34.154 1.00 90.69 327 GLN A N 1
ATOM 2633 C CA . GLN A 1 327 ? -4.812 -2.409 35.297 1.00 90.69 327 GLN A CA 1
ATOM 2634 C C . GLN A 1 327 ? -5.220 -3.798 35.811 1.00 90.69 327 GLN A C 1
ATOM 2636 O O . GLN A 1 327 ? -4.515 -4.382 36.633 1.00 90.69 327 GLN A O 1
ATOM 2641 N N . THR A 1 328 ? -6.340 -4.344 35.333 1.00 92.12 328 THR A N 1
ATOM 2642 C CA . THR A 1 328 ? -6.854 -5.642 35.773 1.00 92.12 328 THR A CA 1
ATOM 2643 C C . THR A 1 328 ? -6.440 -6.730 34.786 1.00 92.12 328 THR A C 1
ATOM 2645 O O . THR A 1 328 ? -7.050 -6.887 33.731 1.00 92.12 328 THR A O 1
ATOM 2648 N N . GLU A 1 329 ? -5.437 -7.534 35.147 1.00 89.75 329 GLU A N 1
ATOM 2649 C CA . GLU A 1 329 ? -4.889 -8.594 34.282 1.00 89.75 329 GLU A CA 1
ATOM 2650 C C . GLU A 1 329 ? -5.967 -9.569 33.783 1.00 89.75 329 GLU A C 1
ATOM 2652 O O . GLU A 1 329 ? -6.084 -9.802 32.583 1.00 89.75 329 GLU A O 1
ATOM 2657 N N . ASN A 1 330 ? -6.848 -10.034 34.676 1.00 88.44 330 ASN A N 1
ATOM 2658 C CA . ASN A 1 330 ? -7.973 -10.895 34.303 1.00 88.44 330 ASN A CA 1
ATOM 2659 C C . ASN A 1 330 ? -8.937 -10.213 33.312 1.00 88.44 330 ASN A C 1
ATOM 2661 O O . ASN A 1 330 ? -9.488 -10.877 32.442 1.00 88.44 330 ASN A O 1
ATOM 2665 N N . ALA A 1 331 ? -9.153 -8.895 33.405 1.00 88.06 331 ALA A N 1
ATOM 2666 C CA . ALA A 1 331 ? -10.032 -8.188 32.472 1.00 88.06 331 ALA A CA 1
ATOM 2667 C C . ALA A 1 331 ? -9.415 -8.119 31.068 1.00 88.06 331 ALA A C 1
ATOM 2669 O O . ALA A 1 331 ? -10.113 -8.354 30.083 1.00 88.06 331 ALA A O 1
ATOM 2670 N N . LEU A 1 332 ? -8.106 -7.867 30.980 1.00 90.62 332 LEU A N 1
ATOM 2671 C CA . LEU A 1 332 ? -7.373 -7.927 29.716 1.00 90.62 332 LEU A CA 1
ATOM 2672 C C . LEU A 1 332 ? -7.372 -9.343 29.132 1.00 90.62 332 LEU A C 1
ATOM 2674 O O . LEU A 1 332 ? -7.619 -9.501 27.940 1.00 90.62 332 LEU A O 1
ATOM 2678 N N . GLU A 1 333 ? -7.193 -10.369 29.964 1.00 88.88 333 GLU A N 1
ATOM 2679 C CA . GLU A 1 333 ? -7.263 -11.770 29.539 1.00 88.88 333 GLU A CA 1
ATOM 2680 C C . GLU A 1 333 ? -8.661 -12.143 29.012 1.00 88.88 333 GLU A C 1
ATOM 2682 O O . GLU A 1 333 ? -8.789 -12.849 28.009 1.00 88.88 333 GLU A O 1
ATOM 2687 N N . MET A 1 334 ? -9.735 -11.647 29.642 1.00 88.69 334 MET A N 1
ATOM 2688 C CA . MET A 1 334 ? -11.103 -11.857 29.152 1.00 88.69 334 MET A CA 1
ATOM 2689 C C . MET A 1 334 ? -11.319 -11.245 27.761 1.00 88.69 334 MET A C 1
ATOM 2691 O O . MET A 1 334 ? -12.005 -11.853 26.936 1.00 88.69 334 MET A O 1
ATOM 2695 N N . ILE A 1 335 ? -10.721 -10.087 27.477 1.00 90.88 335 ILE A N 1
ATOM 2696 C CA . ILE A 1 335 ? -10.783 -9.460 26.151 1.00 90.88 335 ILE A CA 1
ATOM 2697 C C . ILE A 1 335 ? -9.936 -10.270 25.162 1.00 90.88 335 ILE A C 1
ATOM 2699 O O . ILE A 1 335 ? -10.454 -10.744 24.149 1.00 90.88 335 ILE A O 1
ATOM 2703 N N . GLU A 1 336 ? -8.660 -10.482 25.480 1.00 89.00 336 GLU A N 1
ATOM 2704 C CA . GLU A 1 336 ? -7.654 -11.039 24.570 1.00 89.00 336 GLU A CA 1
ATOM 2705 C C . GLU A 1 336 ? -7.888 -12.514 24.238 1.00 89.00 336 GLU A C 1
ATOM 2707 O O . GLU A 1 336 ? -7.788 -12.896 23.077 1.00 89.00 336 GLU A O 1
ATOM 2712 N N . ASN A 1 337 ? -8.263 -13.337 25.223 1.00 87.31 337 ASN A N 1
ATOM 2713 C CA . ASN A 1 337 ? -8.388 -14.786 25.039 1.00 87.31 337 ASN A CA 1
ATOM 2714 C C . ASN A 1 337 ? -9.832 -15.259 24.866 1.00 87.31 337 ASN A C 1
ATOM 2716 O O . ASN A 1 337 ? -10.057 -16.332 24.300 1.00 87.31 337 ASN A O 1
ATOM 2720 N N . LYS A 1 338 ? -10.815 -14.491 25.357 1.00 87.56 338 LYS A N 1
ATOM 2721 C CA . LYS A 1 338 ? -12.237 -14.882 25.320 1.00 87.56 338 LYS A CA 1
ATOM 2722 C C . LYS A 1 338 ? -13.125 -13.941 24.507 1.00 87.56 338 LYS A C 1
ATOM 2724 O O . LYS A 1 338 ? -14.299 -14.266 24.316 1.00 87.56 338 LYS A O 1
ATOM 2729 N N . GLY A 1 339 ? -12.598 -12.811 24.031 1.00 88.06 339 GLY A N 1
ATOM 2730 C CA . GLY A 1 339 ? -13.351 -11.839 23.241 1.00 88.06 339 GLY A CA 1
ATOM 2731 C C . GLY A 1 339 ? -14.492 -11.194 24.025 1.00 88.06 339 GLY A C 1
ATOM 2732 O O . GLY A 1 339 ? -15.500 -10.820 23.430 1.00 88.06 339 GLY A O 1
ATOM 2733 N N . ILE A 1 340 ? -14.388 -11.135 25.355 1.00 88.25 340 ILE A N 1
ATOM 2734 C CA . ILE A 1 340 ? -15.437 -10.612 26.231 1.00 88.25 340 ILE A CA 1
ATOM 2735 C C . ILE A 1 340 ? -15.145 -9.143 26.523 1.00 88.25 340 ILE A C 1
ATOM 2737 O O . ILE A 1 340 ? -14.136 -8.823 27.145 1.00 88.25 340 ILE A O 1
ATOM 2741 N N . ILE A 1 341 ? -16.051 -8.259 26.111 1.00 86.56 341 ILE A N 1
ATOM 2742 C CA . ILE A 1 341 ? -15.931 -6.812 26.311 1.00 86.56 341 ILE A CA 1
ATOM 2743 C C . ILE A 1 341 ? -17.123 -6.256 27.091 1.00 86.56 341 ILE A C 1
ATOM 2745 O O . ILE A 1 341 ? -18.221 -6.819 27.089 1.00 86.56 341 ILE A O 1
ATOM 2749 N N . GLY A 1 342 ? -16.918 -5.114 27.747 1.00 79.56 342 GLY A N 1
ATOM 2750 C CA . GLY A 1 342 ? -17.998 -4.405 28.426 1.00 79.56 342 GLY A CA 1
ATOM 2751 C C . GLY A 1 342 ? -19.052 -3.879 27.447 1.00 79.56 342 GLY A C 1
ATOM 2752 O O . GLY A 1 342 ? -18.744 -3.474 26.322 1.00 79.56 342 GLY A O 1
ATOM 2753 N N . ASP A 1 343 ? -20.304 -3.842 27.895 1.00 72.69 343 ASP A N 1
ATOM 2754 C CA . ASP A 1 343 ? -21.411 -3.261 27.136 1.00 72.69 343 ASP A CA 1
ATOM 2755 C C . ASP A 1 343 ? -21.506 -1.751 27.403 1.00 72.69 343 ASP A C 1
ATOM 2757 O O . ASP A 1 343 ? -22.234 -1.272 28.267 1.00 72.69 343 ASP A O 1
ATOM 2761 N N . SER A 1 344 ? -20.643 -0.991 26.728 1.00 81.31 344 SER A N 1
ATOM 2762 C CA . SER A 1 344 ? -20.588 0.470 26.805 1.00 81.31 344 SER A CA 1
ATOM 2763 C C . SER A 1 344 ? -20.227 1.023 25.434 1.00 81.31 344 SER A C 1
ATOM 2765 O O . SER A 1 344 ? -19.302 0.518 24.797 1.00 81.31 344 SER A O 1
ATOM 2767 N N . TYR A 1 345 ? -20.877 2.112 25.014 1.00 86.62 345 TYR A N 1
ATOM 2768 C CA . TYR A 1 345 ? -20.620 2.737 23.708 1.00 86.62 345 TYR A CA 1
ATOM 2769 C C . TYR A 1 345 ? -19.162 3.193 23.527 1.00 86.62 345 TYR A C 1
ATOM 2771 O O . TYR A 1 345 ? -18.727 3.405 22.400 1.00 86.62 345 TYR A O 1
ATOM 2779 N N . ILE A 1 346 ? -18.392 3.350 24.614 1.00 90.25 346 ILE A N 1
ATOM 2780 C CA . ILE A 1 346 ? -16.956 3.632 24.502 1.00 90.25 346 ILE A CA 1
ATOM 2781 C C . ILE A 1 346 ? -16.220 2.474 23.826 1.00 90.25 346 ILE A C 1
ATOM 2783 O O . ILE A 1 346 ? -15.348 2.717 23.004 1.00 90.25 346 ILE A O 1
ATOM 2787 N N . PHE A 1 347 ? -16.604 1.224 24.106 1.00 91.12 347 PHE A N 1
ATOM 2788 C CA . PHE A 1 347 ? -16.041 0.069 23.418 1.00 91.12 347 PHE A CA 1
ATOM 2789 C C . PHE A 1 347 ? -16.489 0.022 21.965 1.00 91.12 347 PHE A C 1
ATOM 2791 O O . PHE A 1 347 ? -15.672 -0.306 21.121 1.00 91.12 347 PHE A O 1
ATOM 2798 N N . ASP A 1 348 ? -17.722 0.423 21.648 1.00 91.81 348 ASP A N 1
ATOM 2799 C CA . ASP A 1 348 ? -18.137 0.562 20.248 1.00 91.81 348 ASP A CA 1
ATOM 2800 C C . ASP A 1 348 ? -17.287 1.601 19.513 1.00 91.81 348 ASP A C 1
ATOM 2802 O O . ASP A 1 348 ? -16.874 1.367 18.385 1.00 91.81 348 ASP A O 1
ATOM 2806 N N . ALA A 1 349 ? -16.982 2.730 20.159 1.00 93.75 349 ALA A N 1
ATOM 2807 C CA . ALA A 1 349 ? -16.106 3.744 19.586 1.00 93.75 349 ALA A CA 1
ATOM 2808 C C . ALA A 1 349 ? -14.696 3.187 19.333 1.00 93.75 349 ALA A C 1
ATOM 2810 O O . ALA A 1 349 ? -14.139 3.401 18.258 1.00 93.75 349 ALA A O 1
ATOM 2811 N N . VAL A 1 350 ? -14.140 2.428 20.287 1.00 95.12 350 VAL A N 1
ATOM 2812 C CA . VAL A 1 350 ? -12.838 1.758 20.126 1.00 95.12 350 VAL A CA 1
ATOM 2813 C C . VAL A 1 350 ? -12.887 0.701 19.021 1.00 95.12 350 VAL A C 1
ATOM 2815 O O . VAL A 1 350 ? -11.971 0.653 18.212 1.00 95.12 350 VAL A O 1
ATOM 2818 N N . VAL A 1 351 ? -13.944 -0.111 18.941 1.00 94.62 351 VAL A N 1
ATOM 2819 C CA . VAL A 1 351 ? -14.138 -1.119 17.882 1.00 94.62 351 VAL A CA 1
ATOM 2820 C C . VAL A 1 351 ? -14.242 -0.450 16.515 1.00 94.62 351 VAL A C 1
ATOM 2822 O O . VAL A 1 351 ? -13.600 -0.891 15.570 1.00 94.62 351 VAL A O 1
ATOM 2825 N N . GLN A 1 352 ? -14.997 0.642 16.409 1.00 94.25 352 GLN A N 1
ATOM 2826 C CA . GLN A 1 352 ? -15.129 1.411 15.176 1.00 94.25 352 GLN A CA 1
ATOM 2827 C C . GLN A 1 352 ? -13.770 1.958 14.716 1.00 94.25 352 GLN A C 1
ATOM 2829 O O . GLN A 1 352 ? -13.404 1.799 13.553 1.00 94.25 352 GLN A O 1
ATOM 2834 N N . LYS A 1 353 ? -12.987 2.530 15.642 1.00 95.19 353 LYS A N 1
ATOM 2835 C CA . LYS A 1 353 ? -11.609 2.967 15.369 1.00 95.19 353 LYS A CA 1
ATOM 2836 C C . LYS A 1 353 ? -10.709 1.787 14.978 1.00 95.19 353 LYS A C 1
ATOM 2838 O O . LYS A 1 353 ? -9.930 1.909 14.041 1.00 95.19 353 LYS A O 1
ATOM 2843 N N . ALA A 1 354 ? -10.857 0.635 15.637 1.00 95.44 354 ALA A N 1
ATOM 2844 C CA . ALA A 1 354 ? -10.108 -0.581 15.326 1.00 95.44 354 ALA A CA 1
ATOM 2845 C C . ALA A 1 354 ? -10.362 -1.061 13.893 1.00 95.44 354 ALA A C 1
ATOM 2847 O O . ALA A 1 354 ? -9.408 -1.400 13.199 1.00 95.44 354 ALA A O 1
ATOM 2848 N N . ILE A 1 355 ? -11.622 -1.072 13.446 1.00 94.50 355 ILE A N 1
ATOM 2849 C CA . ILE A 1 355 ? -11.982 -1.425 12.066 1.00 94.50 355 ILE A CA 1
ATOM 2850 C C . ILE A 1 355 ? -11.285 -0.463 11.099 1.00 94.50 355 ILE A C 1
ATOM 2852 O O . ILE A 1 355 ? -10.530 -0.892 10.235 1.00 94.50 355 ILE A O 1
ATOM 2856 N N . GLU A 1 356 ? -11.449 0.842 11.313 1.00 92.00 356 GLU A N 1
ATOM 2857 C CA . GLU A 1 356 ? -10.915 1.882 10.426 1.00 92.00 356 GLU A CA 1
ATOM 2858 C C . GLU A 1 356 ? -9.390 1.883 10.306 1.00 92.00 356 GLU A C 1
ATOM 2860 O O . GLU A 1 356 ? -8.864 2.136 9.224 1.00 92.00 356 GLU A O 1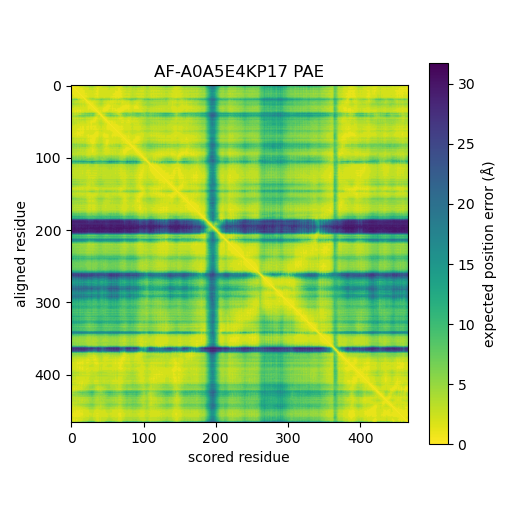
ATOM 2865 N N . GLU A 1 357 ? -8.681 1.619 11.405 1.00 92.31 357 GLU A N 1
ATOM 2866 C CA . GLU A 1 357 ? -7.217 1.612 11.428 1.00 92.31 357 GLU A CA 1
ATOM 2867 C C . GLU A 1 357 ? -6.607 0.299 10.920 1.00 92.31 357 GLU A C 1
ATOM 2869 O O . GLU A 1 357 ? -5.437 0.297 10.531 1.00 92.31 357 GLU A O 1
ATOM 2874 N N . ASN A 1 358 ? -7.365 -0.804 10.900 1.00 93.44 358 ASN A N 1
ATOM 2875 C CA . ASN A 1 358 ? -6.902 -2.095 10.374 1.00 93.44 358 ASN A CA 1
ATOM 2876 C C . ASN A 1 358 ? -7.351 -2.360 8.929 1.00 93.44 358 ASN A C 1
ATOM 2878 O O . ASN A 1 358 ? -6.769 -3.221 8.279 1.00 93.44 358 ASN A O 1
ATOM 2882 N N . THR A 1 359 ? -8.354 -1.643 8.422 1.00 92.75 359 THR A N 1
ATOM 2883 C CA . THR A 1 359 ? -8.805 -1.724 7.026 1.00 92.75 359 THR A CA 1
ATOM 2884 C C . THR A 1 359 ? -7.675 -1.391 6.049 1.00 92.75 359 THR A C 1
ATOM 2886 O O . THR A 1 359 ? -6.996 -0.375 6.199 1.00 92.75 359 THR A O 1
ATOM 2889 N N . ILE A 1 360 ? -7.528 -2.205 4.998 1.00 91.25 360 ILE A N 1
ATOM 2890 C CA . ILE A 1 360 ? -6.592 -1.946 3.898 1.00 91.25 360 ILE A CA 1
ATOM 2891 C C . ILE A 1 360 ? -7.281 -1.164 2.777 1.00 91.25 360 ILE A C 1
ATOM 2893 O O . ILE A 1 360 ? -8.302 -1.586 2.231 1.00 91.25 360 ILE A O 1
ATOM 2897 N N . TYR A 1 361 ? -6.672 -0.050 2.372 1.00 85.12 361 TYR A N 1
ATOM 2898 C CA . TYR A 1 361 ? -7.142 0.775 1.259 1.00 85.12 361 TYR A CA 1
ATOM 2899 C C . TYR A 1 361 ? -6.409 0.403 -0.038 1.00 85.12 361 TYR A C 1
ATOM 2901 O O . TYR A 1 361 ? -5.357 0.953 -0.347 1.00 85.12 361 TYR A O 1
ATOM 2909 N N . LEU A 1 362 ? -6.982 -0.513 -0.824 1.00 75.88 362 LEU A N 1
ATOM 2910 C CA . LEU A 1 362 ? -6.438 -0.937 -2.131 1.00 75.88 362 LEU A CA 1
ATOM 2911 C C . LEU A 1 362 ? -6.908 -0.081 -3.319 1.00 75.88 362 LEU A C 1
ATOM 2913 O O . LEU A 1 362 ? -6.671 -0.422 -4.475 1.00 75.88 362 LEU A O 1
ATOM 2917 N N . GLY A 1 363 ? -7.589 1.029 -3.029 1.00 62.44 363 GLY A N 1
ATOM 2918 C CA . GLY A 1 363 ? -8.207 1.896 -4.024 1.00 62.44 363 GLY A CA 1
ATOM 2919 C C . GLY A 1 363 ? -9.565 1.379 -4.517 1.00 62.44 363 GLY A C 1
ATOM 2920 O O . GLY A 1 363 ? -9.704 0.249 -4.972 1.00 62.44 363 GLY A O 1
ATOM 2921 N N . SER A 1 364 ? -10.587 2.233 -4.417 1.00 43.53 364 SER A N 1
ATOM 2922 C CA . SER A 1 364 ? -11.703 2.372 -5.373 1.00 43.53 364 SER A CA 1
ATOM 2923 C C . SER A 1 364 ? -12.734 3.370 -4.831 1.00 43.53 364 SER A C 1
ATOM 2925 O O . SER A 1 364 ? -13.609 3.050 -4.040 1.00 43.53 364 SER A O 1
ATOM 2927 N N . ALA A 1 365 ? -12.638 4.617 -5.292 1.00 35.69 365 ALA A N 1
ATOM 2928 C CA . ALA A 1 365 ? -13.797 5.515 -5.343 1.00 35.69 365 ALA A CA 1
ATOM 2929 C C . ALA A 1 365 ? -14.106 5.979 -6.782 1.00 35.69 365 ALA A C 1
ATOM 2931 O O . ALA A 1 365 ? -15.164 6.546 -7.019 1.00 35.69 365 ALA A O 1
ATOM 2932 N N . HIS A 1 366 ? -13.195 5.746 -7.744 1.00 33.84 366 HIS A N 1
ATOM 2933 C CA . HIS A 1 366 ? -13.297 6.259 -9.122 1.00 33.84 366 HIS A CA 1
ATOM 2934 C C . HIS A 1 366 ? -12.825 5.266 -10.210 1.00 33.84 366 HIS A C 1
ATOM 2936 O O . HIS A 1 366 ? -12.669 5.660 -11.362 1.00 33.84 366 HIS A O 1
ATOM 2942 N N . THR A 1 367 ? -12.566 3.997 -9.873 1.00 40.53 367 THR A N 1
ATOM 2943 C CA . THR A 1 367 ? -12.218 2.937 -10.840 1.00 40.53 367 THR A CA 1
ATOM 2944 C C . THR A 1 367 ? -13.195 1.778 -10.686 1.00 40.53 367 THR A C 1
ATOM 2946 O O . THR A 1 367 ? -13.417 1.341 -9.559 1.00 40.53 367 THR A O 1
ATOM 2949 N N . ASP A 1 368 ? -13.751 1.284 -11.795 1.00 43.94 368 ASP A N 1
ATOM 2950 C CA . ASP A 1 368 ? -14.839 0.290 -11.791 1.00 43.94 368 ASP A CA 1
ATOM 2951 C C . ASP A 1 368 ? -14.431 -1.087 -11.221 1.00 43.94 368 ASP A C 1
ATOM 2953 O O . ASP A 1 368 ? -15.288 -1.826 -10.739 1.00 43.94 368 ASP A O 1
ATOM 2957 N N . GLU A 1 369 ? -13.135 -1.439 -11.213 1.00 57.16 369 GLU A N 1
ATOM 2958 C CA . GLU A 1 369 ? -12.638 -2.701 -10.641 1.00 57.16 369 GLU A CA 1
ATOM 2959 C C . GLU A 1 369 ? -11.302 -2.516 -9.890 1.00 57.16 369 GLU A C 1
ATOM 2961 O O . GLU A 1 369 ? -10.388 -1.875 -10.422 1.00 57.16 369 GLU A O 1
ATOM 2966 N N . PRO A 1 370 ? -11.151 -3.070 -8.668 1.00 71.56 370 PRO A N 1
ATOM 2967 C CA . PRO A 1 370 ? -9.880 -3.052 -7.950 1.00 71.56 370 PRO A CA 1
ATOM 2968 C C . PRO A 1 370 ? -8.847 -3.934 -8.660 1.00 71.56 370 PRO A C 1
ATOM 2970 O O . PRO A 1 370 ? -9.189 -4.965 -9.242 1.00 71.56 370 PRO A O 1
ATOM 2973 N N . VAL A 1 371 ? -7.565 -3.568 -8.560 1.00 84.31 371 VAL A N 1
ATOM 2974 C CA . VAL A 1 371 ? -6.449 -4.279 -9.217 1.00 84.31 371 VAL A CA 1
ATOM 2975 C C . VAL A 1 371 ? -6.447 -5.776 -8.899 1.00 84.31 371 VAL A C 1
ATOM 2977 O O . VAL A 1 371 ? -6.200 -6.596 -9.780 1.00 84.31 371 VAL A O 1
ATOM 2980 N N . THR A 1 372 ? -6.785 -6.131 -7.662 1.00 89.00 372 THR A N 1
ATOM 2981 C CA . THR A 1 372 ? -6.868 -7.515 -7.183 1.00 89.00 372 THR A CA 1
ATOM 2982 C C . THR A 1 372 ? -7.939 -8.348 -7.889 1.00 89.00 372 THR A C 1
ATOM 2984 O O . THR A 1 372 ? -7.749 -9.552 -8.053 1.00 89.00 372 THR A O 1
ATOM 2987 N N . ALA A 1 373 ? -9.041 -7.738 -8.340 1.00 89.00 373 ALA A N 1
ATOM 2988 C CA . ALA A 1 373 ? -10.114 -8.441 -9.047 1.00 89.00 373 ALA A CA 1
ATOM 2989 C C . ALA A 1 373 ? -9.797 -8.688 -10.535 1.00 89.00 373 ALA A C 1
ATOM 2991 O O . ALA A 1 373 ? -10.407 -9.562 -11.157 1.00 89.00 373 ALA A O 1
ATOM 2992 N N . ASP A 1 374 ? -8.834 -7.964 -11.113 1.00 90.00 374 ASP A N 1
ATOM 2993 C CA . ASP A 1 374 ? -8.434 -8.120 -12.513 1.00 90.00 374 ASP A CA 1
ATOM 2994 C C . ASP A 1 374 ? -7.543 -9.361 -12.701 1.00 90.00 374 ASP A C 1
ATOM 2996 O O . ASP A 1 374 ? -6.327 -9.343 -12.493 1.00 90.00 374 ASP A O 1
ATOM 3000 N N . ILE A 1 375 ? -8.145 -10.448 -13.189 1.00 92.44 375 ILE A N 1
ATOM 3001 C CA . ILE A 1 375 ? -7.464 -11.727 -13.456 1.00 92.44 375 ILE A CA 1
ATOM 3002 C C . ILE A 1 375 ? -6.504 -11.687 -14.655 1.00 92.44 375 ILE A C 1
ATOM 3004 O O . ILE A 1 375 ? -5.989 -12.730 -15.058 1.00 92.44 375 ILE A O 1
ATOM 3008 N N . ARG A 1 376 ? -6.305 -10.524 -15.290 1.00 92.38 376 ARG A N 1
ATOM 3009 C CA . ARG A 1 376 ? -5.500 -10.330 -16.512 1.00 92.38 376 ARG A CA 1
ATOM 3010 C C . ARG A 1 376 ? -4.500 -9.187 -16.374 1.00 92.38 376 ARG A C 1
ATOM 3012 O O . ARG A 1 376 ? -3.850 -8.827 -17.364 1.00 92.38 376 ARG A O 1
ATOM 3019 N N . ARG A 1 377 ? -4.369 -8.632 -15.170 1.00 92.25 377 ARG A N 1
ATOM 3020 C CA . ARG A 1 377 ? -3.535 -7.472 -14.882 1.00 92.25 377 ARG A CA 1
ATOM 3021 C C . ARG A 1 377 ? -2.086 -7.702 -15.302 1.00 92.25 377 ARG A C 1
ATOM 3023 O O . ARG A 1 377 ? -1.535 -8.791 -15.127 1.00 92.25 377 ARG A O 1
ATOM 3030 N N . LEU A 1 378 ? -1.459 -6.653 -15.826 1.00 94.25 378 LEU A N 1
ATOM 3031 C CA . LEU A 1 378 ? -0.014 -6.597 -16.016 1.00 94.25 378 LEU A CA 1
ATOM 3032 C C . LEU A 1 378 ? 0.639 -5.980 -14.779 1.00 94.25 378 LEU A C 1
ATOM 3034 O O . LEU A 1 378 ? 0.269 -4.881 -14.369 1.00 94.25 378 LEU A O 1
ATOM 3038 N N . ILE A 1 379 ? 1.629 -6.670 -14.224 1.00 93.38 379 ILE A N 1
ATOM 3039 C CA . ILE A 1 379 ? 2.391 -6.246 -13.055 1.00 93.38 379 ILE A CA 1
ATOM 3040 C C . ILE A 1 379 ? 3.831 -6.000 -13.448 1.00 93.38 379 ILE A C 1
ATOM 3042 O O . ILE A 1 379 ? 4.381 -6.641 -14.345 1.00 93.38 379 ILE A O 1
ATOM 3046 N N . ARG A 1 380 ? 4.424 -4.996 -12.811 1.00 95.75 380 ARG A N 1
ATOM 3047 C CA . ARG A 1 380 ? 5.791 -4.591 -13.092 1.00 95.75 380 ARG A CA 1
ATOM 3048 C C . ARG A 1 380 ? 6.753 -5.703 -12.691 1.00 95.75 380 ARG A C 1
ATOM 3050 O O . ARG A 1 380 ? 6.694 -6.182 -11.563 1.00 95.75 380 ARG A O 1
ATOM 3057 N N . MET A 1 381 ? 7.657 -6.060 -13.596 1.00 96.81 381 MET A N 1
ATOM 3058 C CA . MET A 1 381 ? 8.631 -7.122 -13.359 1.00 96.81 381 MET A CA 1
ATOM 3059 C C . MET A 1 381 ? 9.582 -6.729 -12.224 1.00 96.81 381 MET A C 1
ATOM 3061 O O . MET A 1 381 ? 10.187 -5.650 -12.267 1.00 96.81 381 MET A O 1
ATOM 3065 N N . ALA A 1 382 ? 9.756 -7.617 -11.246 1.00 95.31 382 ALA A N 1
ATOM 3066 C CA . ALA A 1 382 ? 10.806 -7.502 -10.237 1.00 95.31 382 ALA A CA 1
ATOM 3067 C C . ALA A 1 382 ? 12.182 -7.301 -10.895 1.00 95.31 382 ALA A C 1
ATOM 3069 O O . ALA A 1 382 ? 12.407 -7.735 -12.020 1.00 95.31 382 ALA A O 1
ATOM 3070 N N . SER A 1 383 ? 13.105 -6.614 -10.220 1.00 96.50 383 SER A N 1
ATOM 3071 C CA . SER A 1 383 ? 14.448 -6.244 -10.702 1.00 96.50 383 SER A CA 1
ATOM 3072 C C . SER A 1 383 ? 14.514 -5.322 -11.933 1.00 96.50 383 SER A C 1
ATOM 3074 O O . SER A 1 383 ? 15.604 -4.867 -12.276 1.00 96.50 383 SER A O 1
ATOM 3076 N N . SER A 1 384 ? 13.393 -4.982 -12.583 1.00 98.00 384 SER A N 1
ATOM 3077 C CA . SER A 1 384 ? 13.378 -3.956 -13.639 1.00 98.00 384 SER A CA 1
ATOM 3078 C C . SER A 1 384 ? 13.535 -2.539 -13.072 1.00 98.00 384 SER A C 1
ATOM 3080 O O . SER A 1 384 ? 13.544 -2.336 -11.856 1.00 98.00 384 SER A O 1
ATOM 3082 N N . LEU A 1 385 ? 13.654 -1.540 -13.951 1.00 98.31 385 LEU A N 1
ATOM 3083 C CA . LEU A 1 385 ? 13.609 -0.131 -13.560 1.00 98.31 385 LEU A CA 1
ATOM 3084 C C . LEU A 1 385 ? 12.221 0.467 -13.792 1.00 98.31 385 LEU A C 1
ATOM 3086 O O . LEU A 1 385 ? 11.514 0.131 -14.743 1.00 98.31 385 LEU A O 1
ATOM 3090 N N . HIS A 1 386 ? 11.844 1.403 -12.927 1.00 97.56 386 HIS A N 1
ATOM 3091 C CA . HIS A 1 386 ? 10.623 2.178 -13.065 1.00 97.56 386 HIS A CA 1
ATOM 3092 C C . HIS A 1 386 ? 10.904 3.480 -13.831 1.00 97.56 386 HIS A C 1
ATOM 3094 O O . HIS A 1 386 ? 11.425 4.441 -13.272 1.00 97.56 386 HIS A O 1
ATOM 3100 N N . GLY A 1 387 ? 10.495 3.567 -15.097 1.00 96.50 387 GLY A N 1
ATOM 3101 C CA . GLY A 1 387 ? 10.725 4.731 -15.970 1.00 96.50 387 GLY A CA 1
ATOM 3102 C C . GLY A 1 387 ? 10.165 6.081 -15.497 1.00 96.50 387 GLY A C 1
ATOM 3103 O O . GLY A 1 387 ? 10.554 7.109 -16.035 1.00 96.50 387 GLY A O 1
ATOM 3104 N N . GLY A 1 388 ? 9.308 6.110 -14.470 1.00 94.75 388 GLY A N 1
ATOM 3105 C CA . GLY A 1 388 ? 8.827 7.346 -13.831 1.00 94.75 388 GLY A CA 1
ATOM 3106 C C . GLY A 1 388 ? 9.670 7.839 -12.645 1.00 94.75 388 GLY A C 1
ATOM 3107 O O . GLY A 1 388 ? 9.409 8.917 -12.123 1.00 94.75 388 GLY A O 1
ATOM 3108 N N . SER A 1 389 ? 10.665 7.068 -12.198 1.00 96.19 389 SER A N 1
ATOM 3109 C CA . SER A 1 389 ? 11.515 7.405 -11.040 1.00 96.19 389 SER A CA 1
ATOM 3110 C C . SER A 1 389 ? 12.996 7.066 -11.240 1.00 96.19 389 SER A C 1
ATOM 3112 O O . SER A 1 389 ? 13.840 7.601 -10.530 1.00 96.19 389 SER A O 1
ATOM 3114 N N . GLY A 1 390 ? 13.326 6.152 -12.155 1.00 97.38 390 GLY A N 1
ATOM 3115 C CA . GLY A 1 390 ? 14.658 5.565 -12.276 1.00 97.38 390 GLY A CA 1
ATOM 3116 C C . GLY A 1 390 ? 15.018 4.585 -11.155 1.00 97.38 390 GLY A C 1
ATOM 3117 O O . GLY A 1 390 ? 16.127 4.064 -11.144 1.00 97.38 390 GLY A O 1
ATOM 3118 N N . MET A 1 391 ? 14.119 4.312 -10.207 1.00 98.00 391 MET A N 1
ATOM 3119 C CA . MET A 1 391 ? 14.399 3.367 -9.128 1.00 98.00 391 MET A CA 1
ATOM 3120 C C . MET A 1 391 ? 14.137 1.928 -9.572 1.00 98.00 391 MET A C 1
ATOM 3122 O O . MET A 1 391 ? 13.289 1.654 -10.427 1.00 98.00 391 MET A O 1
ATOM 3126 N N . ARG A 1 392 ? 14.867 1.003 -8.952 1.00 98.31 392 ARG A N 1
ATOM 3127 C CA . ARG A 1 392 ? 14.708 -0.434 -9.149 1.00 98.31 392 ARG A CA 1
ATOM 3128 C C . ARG A 1 392 ? 13.424 -0.936 -8.497 1.00 98.31 392 ARG A C 1
ATOM 3130 O O . ARG A 1 392 ? 13.073 -0.530 -7.392 1.00 98.31 392 ARG A O 1
ATOM 3137 N N . VAL A 1 393 ? 12.763 -1.866 -9.171 1.00 98.19 393 VAL A N 1
ATOM 3138 C CA . VAL A 1 393 ? 11.708 -2.701 -8.597 1.00 98.19 393 VAL A CA 1
ATOM 3139 C C . VAL A 1 393 ? 12.392 -3.759 -7.745 1.00 98.19 393 VAL A C 1
ATOM 3141 O O . VAL A 1 393 ? 13.071 -4.632 -8.283 1.00 98.19 393 VAL A O 1
ATOM 3144 N N . VAL A 1 394 ? 12.307 -3.651 -6.425 1.00 98.06 394 VAL A N 1
ATOM 3145 C CA . VAL A 1 394 ? 13.116 -4.487 -5.526 1.00 98.06 394 VAL A CA 1
ATOM 3146 C C . VAL A 1 394 ? 12.268 -5.655 -5.032 1.00 98.06 394 VAL A C 1
ATOM 3148 O O . VAL A 1 394 ? 11.311 -5.382 -4.309 1.00 98.06 394 VAL A O 1
ATOM 3151 N N . PRO A 1 395 ? 12.562 -6.915 -5.413 1.00 97.06 395 PRO A N 1
ATOM 3152 C CA . PRO A 1 395 ? 11.961 -8.073 -4.756 1.00 97.06 395 PRO A CA 1
ATOM 3153 C C . PRO A 1 395 ? 12.469 -8.161 -3.314 1.00 97.06 395 PRO A C 1
ATOM 3155 O O . PRO A 1 395 ? 13.633 -7.857 -3.055 1.00 97.06 395 PRO A O 1
ATOM 3158 N N . LEU A 1 396 ? 11.594 -8.543 -2.392 1.00 97.31 396 LEU A N 1
ATOM 3159 C CA . LEU A 1 396 ? 11.857 -8.555 -0.958 1.00 97.31 396 LEU A CA 1
ATOM 3160 C C . LEU A 1 396 ? 11.346 -9.860 -0.352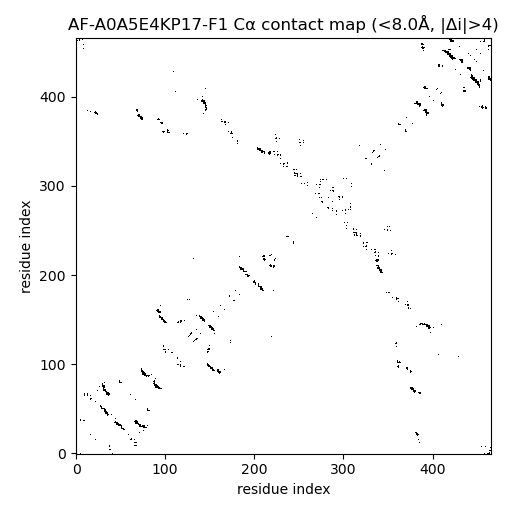 1.00 97.31 396 LEU A C 1
ATOM 3162 O O . LEU A 1 396 ? 10.210 -10.267 -0.595 1.00 97.31 396 LEU A O 1
ATOM 3166 N N . THR A 1 397 ? 12.167 -10.479 0.485 1.00 95.88 397 THR A N 1
ATOM 3167 C CA . THR A 1 397 ? 11.695 -11.421 1.506 1.00 95.88 397 THR A CA 1
ATOM 3168 C C . THR A 1 397 ? 11.009 -10.660 2.646 1.00 95.88 397 THR A C 1
ATOM 3170 O O . THR A 1 397 ? 11.166 -9.443 2.773 1.00 95.88 397 THR A O 1
ATOM 3173 N N . LEU A 1 398 ? 10.271 -11.357 3.515 1.00 94.19 398 LEU A N 1
ATOM 3174 C CA . LEU A 1 398 ? 9.649 -10.735 4.692 1.00 94.19 398 LEU A CA 1
ATOM 3175 C C . LEU A 1 398 ? 10.670 -10.026 5.609 1.00 94.19 398 LEU A C 1
ATOM 3177 O O . LEU A 1 398 ? 10.464 -8.846 5.907 1.00 94.19 398 LEU A O 1
ATOM 3181 N N . PRO A 1 399 ? 11.817 -10.639 5.977 1.00 95.69 399 PRO A N 1
ATOM 3182 C CA . PRO A 1 399 ? 12.828 -9.952 6.786 1.00 95.69 399 PRO A CA 1
ATOM 3183 C C . PRO A 1 399 ? 13.467 -8.742 6.090 1.00 95.69 399 PRO A C 1
ATOM 3185 O O . PRO A 1 399 ? 13.849 -7.770 6.746 1.00 95.69 399 PRO A O 1
ATOM 3188 N N . GLU A 1 400 ? 13.622 -8.790 4.763 1.00 97.50 400 GLU A N 1
ATOM 3189 C CA . GLU A 1 400 ? 14.129 -7.652 3.991 1.00 97.50 400 GLU A CA 1
ATOM 3190 C C . GLU A 1 400 ? 13.100 -6.527 3.930 1.00 97.50 400 GLU A C 1
ATOM 3192 O O . GLU A 1 400 ? 13.469 -5.368 4.105 1.00 97.50 400 GLU A O 1
ATOM 3197 N N . PHE A 1 401 ? 11.817 -6.849 3.745 1.00 97.75 401 PHE A N 1
ATOM 3198 C CA . PHE A 1 401 ? 10.733 -5.872 3.729 1.00 97.75 401 PHE A CA 1
ATOM 3199 C C . PHE A 1 401 ? 10.726 -5.013 4.997 1.00 97.75 401 PHE A C 1
ATOM 3201 O O . PHE A 1 401 ? 10.666 -3.787 4.895 1.00 97.75 401 PHE A O 1
ATOM 3208 N N . GLU A 1 402 ? 10.884 -5.613 6.180 1.00 96.00 402 GLU A N 1
ATOM 3209 C CA . GLU A 1 402 ? 10.936 -4.876 7.449 1.00 96.00 402 GLU A CA 1
ATOM 3210 C C . GLU A 1 402 ? 12.029 -3.798 7.456 1.00 96.00 402 GLU A C 1
ATOM 3212 O O . GLU A 1 402 ? 11.786 -2.658 7.857 1.00 96.00 402 GLU A O 1
ATOM 3217 N N . LYS A 1 403 ? 13.215 -4.115 6.928 1.00 97.31 403 LYS A N 1
ATOM 3218 C CA . LYS A 1 403 ? 14.399 -3.239 6.966 1.00 97.31 403 LYS A CA 1
ATOM 3219 C C . LYS A 1 403 ? 14.560 -2.355 5.731 1.00 97.31 403 LYS A C 1
ATOM 3221 O O . LYS A 1 403 ? 15.375 -1.443 5.752 1.00 97.31 403 LYS A O 1
ATOM 3226 N N . PHE A 1 404 ? 13.785 -2.606 4.680 1.00 98.12 404 PHE A N 1
ATOM 3227 C CA . PHE A 1 404 ? 13.930 -1.945 3.389 1.00 98.12 404 PHE A CA 1
ATOM 3228 C C . PHE A 1 404 ? 13.640 -0.442 3.454 1.00 98.12 404 PHE A C 1
ATOM 3230 O O . PHE A 1 404 ? 12.564 -0.022 3.897 1.00 98.12 404 PHE A O 1
ATOM 3237 N N . GLU A 1 405 ? 14.559 0.362 2.934 1.00 97.31 405 GLU A N 1
ATOM 3238 C CA . GLU A 1 405 ? 14.440 1.810 2.807 1.00 97.31 405 GLU A CA 1
ATOM 3239 C C . GLU A 1 405 ? 14.424 2.201 1.319 1.00 97.31 405 GLU A C 1
ATOM 3241 O O . GLU A 1 405 ? 15.482 2.305 0.692 1.00 97.31 405 GLU A O 1
ATOM 3246 N N . PRO A 1 406 ? 13.251 2.475 0.713 1.00 97.12 406 PRO A N 1
ATOM 3247 C CA . PRO A 1 406 ? 13.148 2.637 -0.740 1.00 97.12 406 PRO A CA 1
ATOM 3248 C C . PRO A 1 406 ? 14.064 3.724 -1.324 1.00 97.12 406 PRO A C 1
ATOM 3250 O O . PRO A 1 406 ? 14.683 3.529 -2.368 1.00 97.12 406 PRO A O 1
ATOM 3253 N N . LEU A 1 407 ? 14.199 4.860 -0.629 1.00 96.75 407 LEU A N 1
ATOM 3254 C CA . LEU A 1 407 ? 15.025 5.998 -1.061 1.00 96.75 407 LEU A CA 1
ATOM 3255 C C . LEU A 1 407 ? 16.537 5.747 -0.940 1.00 96.75 407 LEU A C 1
ATOM 3257 O O . LEU A 1 407 ? 17.333 6.587 -1.371 1.00 96.75 407 LEU A O 1
ATOM 3261 N N . ASN A 1 408 ? 16.926 4.601 -0.379 1.00 96.94 408 ASN A N 1
ATOM 3262 C CA . ASN A 1 408 ? 18.302 4.147 -0.258 1.00 96.94 408 ASN A CA 1
ATOM 3263 C C . ASN A 1 408 ? 18.539 2.894 -1.113 1.00 96.94 408 ASN A C 1
ATOM 3265 O O . ASN A 1 408 ? 19.406 2.906 -1.992 1.00 96.94 408 ASN A O 1
ATOM 3269 N N . ASP A 1 409 ? 17.734 1.855 -0.919 1.00 97.44 409 ASP A N 1
ATOM 3270 C CA . ASP A 1 409 ? 17.959 0.499 -1.434 1.00 97.44 409 ASP A CA 1
ATOM 3271 C C . ASP A 1 409 ? 17.462 0.287 -2.874 1.00 97.44 409 ASP A C 1
ATOM 3273 O O . ASP A 1 409 ? 17.950 -0.592 -3.598 1.00 97.44 409 ASP A O 1
ATOM 3277 N N . ALA A 1 410 ? 16.500 1.102 -3.326 1.00 97.88 410 ALA A N 1
ATOM 3278 C CA . ALA A 1 410 ? 16.008 1.079 -4.706 1.00 97.88 410 ALA A CA 1
ATOM 3279 C C . ALA A 1 410 ? 16.818 1.990 -5.646 1.00 97.88 410 ALA A C 1
ATOM 3281 O O . ALA A 1 410 ? 16.605 1.979 -6.862 1.00 97.88 410 ALA A O 1
ATOM 3282 N N . VAL A 1 411 ? 17.747 2.783 -5.104 1.00 97.81 411 VAL A N 1
ATOM 3283 C CA . VAL 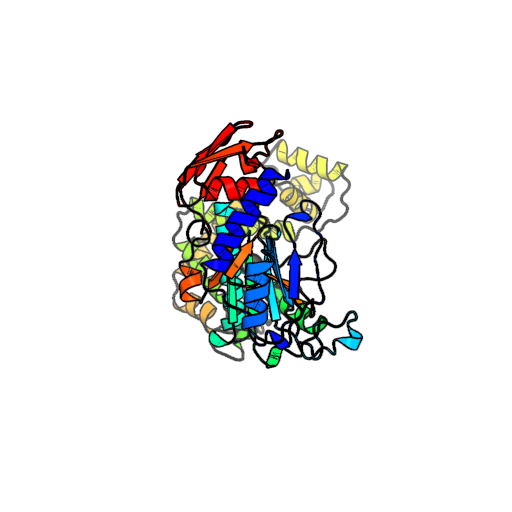A 1 411 ? 18.554 3.745 -5.861 1.00 97.81 411 VAL A CA 1
ATOM 3284 C C . VAL A 1 411 ? 19.837 3.079 -6.361 1.00 97.81 411 VAL A C 1
ATOM 3286 O O . VAL A 1 411 ? 20.745 2.797 -5.574 1.00 97.81 411 VAL A O 1
ATOM 3289 N N . VAL A 1 412 ? 19.906 2.863 -7.679 1.00 96.94 412 VAL A N 1
ATOM 3290 C CA . VAL A 1 412 ? 20.956 2.063 -8.344 1.00 96.94 412 VAL A CA 1
ATOM 3291 C C . VAL A 1 412 ? 21.965 2.872 -9.162 1.00 96.94 412 VAL A C 1
ATOM 3293 O O . VAL A 1 412 ? 23.009 2.346 -9.536 1.00 96.94 412 VAL A O 1
ATOM 3296 N N . PHE A 1 413 ? 21.671 4.138 -9.456 1.00 97.81 413 PHE A N 1
ATOM 3297 C CA . PHE A 1 413 ? 22.557 4.990 -10.250 1.00 97.81 413 PHE A CA 1
ATOM 3298 C C . PHE A 1 413 ? 23.636 5.662 -9.398 1.00 97.81 413 PHE A C 1
ATOM 3300 O O . PHE A 1 413 ? 23.518 5.761 -8.175 1.00 97.81 413 PHE A O 1
ATOM 3307 N N . SER A 1 414 ? 24.706 6.108 -10.058 1.00 96.62 414 SER A N 1
ATOM 3308 C CA . SER A 1 414 ? 25.915 6.585 -9.389 1.00 96.62 414 SER A CA 1
ATOM 3309 C C . SER A 1 414 ? 25.722 7.932 -8.680 1.00 96.62 414 SER A C 1
ATOM 3311 O O . SER A 1 414 ? 24.732 8.638 -8.874 1.00 96.62 414 SER A O 1
ATOM 3313 N N . GLU A 1 415 ? 26.707 8.328 -7.870 1.00 96.69 415 GLU A N 1
ATOM 3314 C CA . GLU A 1 415 ? 26.762 9.678 -7.295 1.00 96.69 415 GLU A CA 1
ATOM 3315 C C . GLU A 1 415 ? 27.444 10.697 -8.224 1.00 96.69 415 GLU A C 1
ATOM 3317 O O . GLU A 1 415 ? 27.700 11.826 -7.808 1.00 96.69 415 GLU A O 1
ATOM 3322 N N . LYS A 1 416 ? 27.770 10.319 -9.472 1.00 97.12 416 LYS A N 1
ATOM 3323 C CA . LYS A 1 416 ? 28.484 11.201 -10.397 1.00 97.12 416 LYS A CA 1
ATOM 3324 C C . LYS A 1 416 ? 27.681 12.477 -10.629 1.00 97.12 416 LYS A C 1
ATOM 3326 O O . LYS A 1 416 ? 26.504 12.428 -10.983 1.00 97.12 416 LYS A O 1
ATOM 3331 N N . GLU A 1 417 ? 28.349 13.611 -10.485 1.00 97.62 417 GLU A N 1
ATOM 3332 C CA . GLU A 1 417 ? 27.746 14.911 -10.734 1.00 97.62 417 GLU A CA 1
ATOM 3333 C C . GLU A 1 417 ? 27.277 15.030 -12.195 1.00 97.62 417 GLU A C 1
ATOM 3335 O O . GLU A 1 417 ? 28.022 14.749 -13.140 1.00 97.62 417 GLU A O 1
ATOM 3340 N N . THR A 1 418 ? 26.007 15.390 -12.361 1.00 98.12 418 THR A N 1
ATOM 3341 C CA . THR A 1 418 ? 25.283 15.443 -13.629 1.00 98.12 418 THR A CA 1
ATOM 3342 C C . THR A 1 418 ? 24.499 16.747 -13.696 1.00 98.12 418 THR A C 1
ATOM 3344 O O . THR A 1 418 ? 23.721 17.059 -12.793 1.00 98.12 418 THR A O 1
ATOM 3347 N N . GLN A 1 419 ? 24.693 17.501 -14.778 1.00 97.94 419 GLN A N 1
ATOM 3348 C CA . GLN A 1 419 ? 23.945 18.730 -15.017 1.00 97.94 419 GLN A CA 1
ATOM 3349 C C . GLN A 1 419 ? 22.584 18.424 -15.640 1.00 97.94 419 GLN A C 1
ATOM 3351 O O . GLN A 1 419 ? 22.474 17.623 -16.570 1.00 97.94 419 GLN A O 1
ATOM 3356 N N . VAL A 1 420 ? 21.552 19.076 -15.117 1.00 97.81 420 VAL A N 1
ATOM 3357 C CA . VAL A 1 420 ? 20.180 19.002 -15.625 1.00 97.81 420 VAL A CA 1
ATOM 3358 C C . VAL A 1 420 ? 19.556 20.389 -15.665 1.00 97.81 420 VAL A C 1
ATOM 3360 O O . VAL A 1 420 ? 19.838 21.232 -14.814 1.00 97.81 420 VAL A O 1
ATOM 3363 N N . GLU A 1 421 ? 18.679 20.612 -16.635 1.00 97.88 421 GLU A N 1
ATOM 3364 C CA . GLU A 1 421 ? 17.847 21.805 -16.736 1.00 97.88 421 GLU A CA 1
ATOM 3365 C C . GLU A 1 421 ? 16.448 21.508 -16.191 1.00 97.88 421 GLU A C 1
ATOM 3367 O O . GLU A 1 421 ? 15.710 20.696 -16.745 1.00 97.88 421 GLU A O 1
ATOM 3372 N N . VAL A 1 422 ? 16.066 22.155 -15.095 1.00 97.25 422 VAL A N 1
ATOM 3373 C CA . VAL A 1 422 ? 14.738 22.013 -14.485 1.00 97.25 422 VAL A CA 1
ATOM 3374 C C . VAL A 1 422 ? 13.768 22.956 -15.182 1.00 97.25 422 VAL A C 1
ATOM 3376 O O . VAL A 1 422 ? 13.985 24.170 -15.208 1.00 97.25 422 VAL A O 1
ATOM 3379 N N . ILE A 1 423 ? 12.694 22.391 -15.735 1.00 93.69 423 ILE A N 1
ATOM 3380 C CA . ILE A 1 423 ? 11.791 23.097 -16.647 1.00 93.69 423 ILE A CA 1
ATOM 3381 C C . ILE A 1 423 ? 10.709 23.863 -15.858 1.00 93.69 423 ILE A C 1
ATOM 3383 O O . ILE A 1 423 ? 10.037 23.256 -15.016 1.00 93.69 423 ILE A O 1
ATOM 3387 N N . PRO A 1 424 ? 10.470 25.157 -16.147 1.00 92.00 424 PRO A N 1
ATOM 3388 C CA . PRO A 1 424 ? 9.334 25.902 -15.601 1.00 92.00 424 PRO A CA 1
ATOM 3389 C C . PRO A 1 424 ? 7.967 25.462 -16.178 1.00 92.00 424 PRO A C 1
ATOM 3391 O O . PRO A 1 424 ? 7.883 25.125 -17.361 1.00 92.00 424 PRO A O 1
ATOM 3394 N N . PRO A 1 425 ? 6.862 25.547 -15.409 1.00 92.38 425 PRO A N 1
ATOM 3395 C CA . PRO A 1 425 ? 6.825 25.869 -13.986 1.00 92.38 425 PRO A CA 1
ATOM 3396 C C . PRO A 1 425 ? 7.183 24.648 -13.125 1.00 92.38 425 PRO A C 1
ATOM 3398 O O . PRO A 1 425 ? 6.593 23.569 -13.258 1.00 92.38 425 PRO A O 1
ATOM 3401 N N . MET A 1 426 ? 8.111 24.825 -12.184 1.00 90.31 426 MET A N 1
ATOM 3402 C CA . MET A 1 426 ? 8.482 23.766 -11.250 1.00 90.31 426 MET A CA 1
ATOM 3403 C C . MET A 1 426 ? 7.334 23.481 -10.275 1.00 90.31 426 MET A C 1
ATOM 3405 O O . MET A 1 426 ? 6.900 24.339 -9.507 1.00 90.31 426 MET A O 1
ATOM 3409 N N . LYS A 1 427 ? 6.862 22.231 -10.255 1.00 88.75 427 LYS A N 1
ATOM 3410 C CA . LYS A 1 427 ? 5.878 21.785 -9.260 1.00 88.75 427 LYS A CA 1
ATOM 3411 C C . LYS A 1 427 ? 6.511 21.756 -7.854 1.00 88.75 427 LYS A C 1
ATOM 3413 O O . LYS A 1 427 ? 7.642 21.280 -7.745 1.00 88.75 427 LYS A O 1
ATOM 3418 N N . PRO A 1 428 ? 5.809 22.157 -6.774 1.00 86.12 428 PRO A N 1
ATOM 3419 C CA . PRO A 1 428 ? 6.374 22.196 -5.417 1.00 86.12 428 PRO A CA 1
ATOM 3420 C C . PRO A 1 428 ? 7.033 20.884 -4.963 1.00 86.12 428 PRO A C 1
ATOM 3422 O O . PRO A 1 428 ? 8.097 20.894 -4.361 1.00 86.12 428 PRO A O 1
ATOM 3425 N N . GLN A 1 429 ? 6.479 19.732 -5.340 1.00 84.75 429 GLN A N 1
ATOM 3426 C CA . GLN A 1 429 ? 7.045 18.411 -5.031 1.00 84.75 429 GLN A CA 1
ATOM 3427 C C . GLN A 1 429 ? 8.361 18.072 -5.768 1.00 84.75 429 GLN A C 1
ATOM 3429 O O . GLN A 1 429 ? 8.865 16.957 -5.639 1.00 84.75 429 GLN A O 1
ATOM 3434 N N . ASN A 1 430 ? 8.873 18.967 -6.618 1.00 89.38 430 ASN A N 1
ATOM 3435 C CA . ASN A 1 430 ? 10.165 18.838 -7.302 1.00 89.38 430 ASN A CA 1
ATOM 3436 C C . ASN A 1 430 ? 11.249 19.732 -6.699 1.00 89.38 430 ASN A C 1
ATOM 3438 O O . ASN A 1 430 ? 12.417 19.532 -7.016 1.00 89.38 430 ASN A O 1
ATOM 3442 N N . SER A 1 431 ? 10.890 20.708 -5.857 1.00 90.88 431 SER A N 1
ATOM 3443 C CA . SER A 1 431 ? 11.852 21.688 -5.334 1.00 90.88 431 SER A CA 1
ATOM 3444 C C . SER A 1 431 ? 12.812 21.104 -4.299 1.00 90.88 431 SER A C 1
ATOM 3446 O O . SER A 1 431 ? 13.817 21.729 -3.965 1.00 90.88 431 SER A O 1
ATOM 3448 N N . LEU A 1 432 ? 12.486 19.928 -3.762 1.00 93.38 432 LEU A N 1
ATOM 3449 C CA . LEU A 1 432 ? 13.303 19.184 -2.818 1.00 93.38 432 LEU A CA 1
ATOM 3450 C C . LEU A 1 432 ? 13.333 17.714 -3.241 1.00 93.38 432 LEU A C 1
ATOM 3452 O O . LEU A 1 432 ? 12.292 17.062 -3.310 1.00 93.38 432 LEU A O 1
ATOM 3456 N N . VAL A 1 433 ? 14.532 17.196 -3.497 1.00 94.12 433 VAL A N 1
ATOM 3457 C CA . VAL A 1 433 ? 14.769 15.767 -3.732 1.00 94.12 433 VAL A CA 1
ATOM 3458 C C . VAL A 1 433 ? 15.456 15.181 -2.504 1.00 94.12 433 VAL A C 1
ATOM 3460 O O . VAL A 1 433 ? 16.511 15.664 -2.094 1.00 94.12 433 VAL A O 1
ATOM 3463 N N . GLU A 1 434 ? 14.862 14.139 -1.925 1.00 93.62 434 GLU A N 1
ATOM 3464 C CA . GLU A 1 434 ? 15.410 13.401 -0.783 1.00 93.62 434 GLU A CA 1
ATOM 3465 C C . GLU A 1 434 ? 15.728 11.964 -1.214 1.00 93.62 434 GLU A C 1
ATOM 3467 O O . GLU A 1 434 ? 14.816 11.199 -1.518 1.00 93.62 434 GLU A O 1
ATOM 3472 N N . MET A 1 435 ? 17.012 11.604 -1.287 1.00 95.12 435 MET A N 1
ATOM 3473 C CA . MET A 1 435 ? 17.491 10.273 -1.699 1.00 95.12 435 MET A CA 1
ATOM 3474 C C . MET A 1 435 ? 18.875 10.003 -1.101 1.00 95.12 435 MET A C 1
ATOM 3476 O O . MET A 1 435 ? 19.641 10.947 -0.897 1.00 95.12 435 MET A O 1
ATOM 3480 N N . LYS A 1 436 ? 19.220 8.735 -0.828 1.00 95.44 436 LYS A N 1
ATOM 3481 C CA . LYS A 1 436 ? 20.515 8.344 -0.224 1.00 95.44 436 LYS A CA 1
ATOM 3482 C C . LYS A 1 436 ? 20.830 9.098 1.084 1.00 95.44 436 LYS A C 1
ATOM 3484 O O . LYS A 1 436 ? 21.968 9.498 1.317 1.00 95.44 436 LYS A O 1
ATOM 3489 N N . GLY A 1 437 ? 19.808 9.380 1.898 1.00 92.88 437 GLY A N 1
ATOM 3490 C CA . GLY A 1 437 ? 19.927 10.184 3.126 1.00 92.88 437 GLY A CA 1
ATOM 3491 C C . GLY A 1 437 ? 20.327 11.656 2.918 1.00 92.88 437 GLY A C 1
ATOM 3492 O O . GLY A 1 437 ? 20.599 12.359 3.890 1.00 92.88 437 GLY A O 1
ATOM 3493 N N . LYS A 1 438 ? 20.376 12.143 1.670 1.00 94.81 438 LYS A N 1
ATOM 3494 C CA . LYS A 1 438 ? 20.769 13.510 1.301 1.00 94.81 438 LYS A CA 1
ATOM 3495 C C . LYS A 1 438 ? 19.555 14.310 0.821 1.00 94.81 438 LYS A C 1
ATOM 3497 O O . LYS A 1 438 ? 18.592 13.754 0.293 1.00 94.81 438 LYS A O 1
ATOM 3502 N N . ARG A 1 439 ? 19.619 15.634 0.996 1.00 95.31 439 ARG A N 1
ATOM 3503 C CA . ARG A 1 439 ? 18.588 16.602 0.590 1.00 95.31 439 ARG A CA 1
ATOM 3504 C C . ARG A 1 439 ? 19.151 17.569 -0.441 1.00 95.31 439 ARG A C 1
ATOM 3506 O O . ARG A 1 439 ? 20.134 18.250 -0.161 1.00 95.31 439 ARG A O 1
ATOM 3513 N N . PHE A 1 440 ? 18.499 17.665 -1.593 1.00 95.38 440 PHE A N 1
ATOM 3514 C CA . PHE A 1 440 ? 18.897 18.557 -2.678 1.00 95.38 440 PHE A CA 1
ATOM 3515 C C . PHE A 1 440 ? 17.792 19.574 -2.939 1.00 95.38 440 PHE A C 1
ATOM 3517 O O . PHE A 1 440 ? 16.694 19.208 -3.357 1.00 95.38 440 PHE A O 1
ATOM 3524 N N . MET A 1 441 ? 18.087 20.849 -2.684 1.00 95.38 441 MET A N 1
ATOM 3525 C CA . MET A 1 441 ? 17.213 21.950 -3.078 1.00 95.38 441 MET A CA 1
ATOM 3526 C C . MET A 1 441 ? 17.414 22.232 -4.561 1.00 95.38 441 MET A C 1
ATOM 3528 O O . MET A 1 441 ? 18.539 22.457 -5.003 1.00 95.38 441 MET A O 1
ATOM 3532 N N . VAL A 1 442 ? 16.319 22.240 -5.308 1.00 95.94 442 VAL A N 1
ATOM 3533 C CA . VAL A 1 442 ? 16.315 22.355 -6.764 1.00 95.94 442 VAL A CA 1
ATOM 3534 C C . VAL A 1 442 ? 15.585 23.633 -7.158 1.00 95.94 442 VAL A C 1
ATOM 3536 O O . VAL A 1 442 ? 14.580 24.001 -6.545 1.00 95.94 442 VAL A O 1
ATOM 3539 N N . ARG A 1 443 ? 16.112 24.337 -8.159 1.00 95.19 443 ARG A N 1
ATOM 3540 C CA . ARG A 1 443 ? 15.516 25.563 -8.712 1.00 95.19 443 ARG A CA 1
ATOM 3541 C C . ARG A 1 443 ? 15.294 25.401 -10.207 1.00 95.19 443 ARG A C 1
ATOM 3543 O O . ARG A 1 443 ? 15.891 24.526 -10.817 1.00 95.19 443 ARG A O 1
ATOM 3550 N N . GLU A 1 444 ? 14.461 26.240 -10.802 1.00 97.00 444 GLU A N 1
ATOM 3551 C CA . GLU A 1 444 ? 14.332 26.297 -12.262 1.00 97.00 444 GLU A CA 1
ATOM 3552 C C . GLU A 1 444 ? 15.674 26.671 -12.923 1.00 97.00 444 GLU A C 1
ATOM 3554 O O . GLU A 1 444 ? 16.457 27.438 -12.356 1.00 97.00 444 GLU A O 1
ATOM 3559 N N . GLY A 1 445 ? 15.942 26.122 -14.112 1.00 96.44 445 GLY A N 1
ATOM 3560 C CA . GLY A 1 445 ? 17.208 26.294 -14.833 1.00 96.44 445 GLY A CA 1
ATOM 3561 C C . GLY A 1 445 ? 18.254 25.214 -14.528 1.00 96.44 445 GLY A C 1
ATOM 3562 O O . GLY A 1 445 ? 17.923 24.096 -14.129 1.00 96.44 445 GLY A O 1
ATOM 3563 N N . ILE A 1 446 ? 19.532 25.526 -14.761 1.00 97.75 446 ILE A N 1
ATOM 3564 C CA . ILE A 1 446 ? 20.632 24.557 -14.647 1.00 97.75 446 ILE A CA 1
ATOM 3565 C C . ILE A 1 446 ? 20.952 24.255 -13.180 1.00 97.75 446 ILE A C 1
ATOM 3567 O O . ILE A 1 446 ? 21.261 25.152 -12.397 1.00 97.75 446 ILE A O 1
ATOM 3571 N N . ASN A 1 447 ? 20.929 22.972 -12.831 1.00 97.81 447 ASN A N 1
ATOM 3572 C CA . ASN A 1 447 ? 21.328 22.447 -11.530 1.00 97.81 447 ASN A CA 1
ATOM 3573 C C . ASN A 1 447 ? 22.372 21.345 -11.730 1.00 97.81 447 ASN A C 1
ATOM 3575 O O . ASN A 1 447 ? 22.333 20.619 -12.723 1.00 97.81 447 ASN A O 1
ATOM 3579 N N . SER A 1 448 ? 23.269 21.192 -10.758 1.00 97.69 448 SER A N 1
ATOM 3580 C CA . SER A 1 448 ? 24.222 20.083 -10.709 1.00 97.69 448 SER A CA 1
ATOM 3581 C C . SER A 1 448 ? 23.838 19.145 -9.572 1.00 97.69 448 SER A C 1
ATOM 3583 O O . SER A 1 448 ? 23.765 19.569 -8.418 1.00 97.69 448 SER A O 1
ATOM 3585 N N . LEU A 1 449 ? 23.527 17.891 -9.898 1.00 98.00 449 LEU A N 1
ATOM 3586 C CA . LEU A 1 449 ? 23.009 16.899 -8.954 1.00 98.00 449 LEU A CA 1
ATOM 3587 C C . LEU A 1 449 ? 23.746 15.564 -9.119 1.00 98.00 449 LEU A C 1
ATOM 3589 O O . LEU A 1 449 ? 24.224 15.267 -10.214 1.00 98.00 449 LEU A O 1
ATOM 3593 N N . PRO A 1 450 ? 23.805 14.712 -8.080 1.00 98.25 450 PRO A N 1
ATOM 3594 C CA . PRO A 1 450 ? 24.191 13.317 -8.263 1.00 98.25 450 PRO A CA 1
ATOM 3595 C C . PRO A 1 450 ? 23.306 12.636 -9.313 1.00 98.25 450 PRO A C 1
ATOM 3597 O O . PRO A 1 450 ? 22.103 12.902 -9.385 1.00 98.25 450 PRO A O 1
ATOM 3600 N N . GLU A 1 451 ? 23.887 11.738 -10.107 1.00 98.38 451 GLU A N 1
ATOM 3601 C CA . GLU A 1 451 ? 23.226 11.113 -11.257 1.00 98.38 451 GLU A CA 1
ATOM 3602 C C . GLU A 1 451 ? 21.884 10.460 -10.897 1.00 98.38 451 GLU A C 1
ATOM 3604 O O . GLU A 1 451 ? 20.919 10.626 -11.641 1.00 98.38 451 GLU A O 1
ATOM 3609 N N . TYR A 1 452 ? 21.763 9.796 -9.742 1.00 98.19 452 TYR A N 1
ATOM 3610 C CA . TYR A 1 452 ? 20.474 9.243 -9.306 1.00 98.19 452 TYR A CA 1
ATOM 3611 C C . TYR A 1 452 ? 19.373 10.303 -9.135 1.00 98.19 452 TYR A C 1
ATOM 3613 O O . TYR A 1 452 ? 18.229 10.067 -9.522 1.00 98.19 452 TYR A O 1
ATOM 3621 N N . ALA A 1 453 ? 19.702 11.477 -8.590 1.00 97.94 453 ALA A N 1
ATOM 3622 C CA . ALA A 1 453 ? 18.742 12.551 -8.349 1.00 97.94 453 ALA A CA 1
ATOM 3623 C C . ALA A 1 453 ? 18.389 13.268 -9.659 1.00 97.94 453 ALA A C 1
ATOM 3625 O O . ALA A 1 453 ? 17.223 13.584 -9.903 1.00 97.94 453 ALA A O 1
ATOM 3626 N N . ALA A 1 454 ? 19.384 13.455 -10.533 1.00 98.25 454 ALA A N 1
ATOM 3627 C CA . ALA A 1 454 ? 19.188 13.944 -11.892 1.00 98.25 454 ALA A CA 1
ATOM 3628 C C . ALA A 1 454 ? 18.243 13.024 -12.686 1.00 98.25 454 ALA A C 1
ATOM 3630 O O . ALA A 1 454 ? 17.252 13.490 -13.251 1.00 98.25 454 ALA A O 1
ATOM 3631 N N . ILE A 1 455 ? 18.503 11.711 -12.689 1.00 98.38 455 ILE A N 1
ATOM 3632 C CA . ILE A 1 455 ? 17.665 10.712 -13.366 1.00 98.38 455 ILE A CA 1
ATOM 3633 C C . ILE A 1 455 ? 16.251 10.702 -12.797 1.00 98.38 455 ILE A C 1
ATOM 3635 O O . ILE A 1 455 ? 15.301 10.670 -13.577 1.00 98.38 455 ILE A O 1
ATOM 3639 N N . TYR A 1 456 ? 16.092 10.779 -11.475 1.00 97.62 456 TYR A N 1
ATOM 3640 C CA . TYR A 1 456 ? 14.775 10.848 -10.845 1.00 97.62 456 TYR A CA 1
ATOM 3641 C C . TYR A 1 456 ? 13.942 12.028 -11.364 1.00 97.62 456 TYR A C 1
ATOM 3643 O O . TYR A 1 456 ? 12.796 11.841 -11.780 1.00 97.62 456 TYR A O 1
ATOM 3651 N N . LEU A 1 457 ? 14.519 13.235 -11.412 1.00 97.25 457 LEU A N 1
ATOM 3652 C CA . LEU A 1 457 ? 13.832 14.417 -11.943 1.00 97.25 457 LEU A CA 1
ATOM 3653 C C . LEU A 1 457 ? 13.521 14.287 -13.440 1.00 97.25 457 LEU A C 1
ATOM 3655 O O . LEU A 1 457 ? 12.416 14.639 -13.862 1.00 97.25 457 LEU A O 1
ATOM 3659 N N . MET A 1 458 ? 14.453 13.748 -14.232 1.00 97.44 458 MET A N 1
ATOM 3660 C CA . MET A 1 458 ? 14.240 13.508 -15.663 1.00 97.44 458 MET A CA 1
ATOM 3661 C C . MET A 1 458 ? 13.113 12.496 -15.912 1.00 97.44 458 MET A C 1
ATOM 3663 O O . MET A 1 458 ? 12.218 12.760 -16.712 1.00 97.44 458 MET A O 1
ATOM 3667 N N . CYS A 1 459 ? 13.091 11.379 -15.181 1.00 96.12 459 CYS A N 1
ATOM 3668 C CA . CYS A 1 459 ? 12.048 10.352 -15.275 1.00 96.12 459 CYS A CA 1
ATOM 3669 C C . CYS A 1 459 ? 10.660 10.890 -14.894 1.00 96.12 459 CYS A C 1
ATOM 3671 O O . CYS A 1 459 ? 9.654 10.508 -15.486 1.00 96.12 459 CYS A O 1
ATOM 3673 N N . ARG A 1 460 ? 10.599 11.836 -13.951 1.00 93.19 460 ARG A N 1
ATOM 3674 C CA . ARG A 1 460 ? 9.362 12.542 -13.586 1.00 93.19 460 ARG A CA 1
ATOM 3675 C C . ARG A 1 460 ? 8.931 13.616 -14.588 1.00 93.19 460 ARG A C 1
ATOM 3677 O O . ARG A 1 460 ? 7.900 14.258 -14.376 1.00 93.19 460 ARG A O 1
ATOM 3684 N N . GLY A 1 461 ? 9.724 13.852 -15.634 1.00 93.81 461 GLY A N 1
ATOM 3685 C CA . GLY A 1 461 ? 9.515 14.930 -16.597 1.00 93.81 461 GLY A CA 1
ATOM 3686 C C . GLY A 1 461 ? 9.688 16.328 -15.996 1.00 93.81 461 GLY A C 1
ATOM 3687 O O . GLY A 1 461 ? 9.152 17.286 -16.542 1.00 93.81 461 GLY A O 1
ATOM 3688 N N . ALA A 1 462 ? 10.381 16.443 -14.859 1.00 95.12 462 ALA A N 1
ATOM 3689 C CA . ALA A 1 462 ? 10.628 17.706 -14.164 1.00 95.12 462 ALA A CA 1
ATOM 3690 C C . ALA A 1 462 ? 11.902 18.415 -14.649 1.00 95.12 462 ALA A C 1
ATOM 3692 O O . ALA A 1 462 ? 12.043 19.623 -14.465 1.00 95.12 462 ALA A O 1
ATOM 3693 N N . ALA A 1 463 ? 12.828 17.663 -15.241 1.00 97.06 463 ALA A N 1
ATOM 3694 C CA . ALA A 1 463 ? 14.081 18.176 -15.763 1.00 97.06 463 ALA A CA 1
ATOM 3695 C C . ALA A 1 463 ? 14.447 17.505 -17.092 1.00 97.06 463 ALA A C 1
ATOM 3697 O O . ALA A 1 463 ? 13.950 16.426 -17.419 1.00 97.06 463 ALA A O 1
ATOM 3698 N N . GLU A 1 464 ? 15.341 18.140 -17.835 1.00 97.56 464 GLU A N 1
ATOM 3699 C CA . GLU A 1 464 ? 15.968 17.611 -19.039 1.00 97.56 464 GLU A CA 1
ATOM 3700 C C . GLU A 1 464 ? 17.484 17.514 -18.832 1.00 97.56 464 GLU A C 1
ATOM 3702 O O . GLU A 1 464 ? 18.070 18.234 -18.023 1.00 97.56 464 GLU A O 1
ATOM 3707 N N . TYR A 1 465 ? 18.131 16.614 -19.564 1.00 97.19 465 TYR A N 1
ATOM 3708 C CA . TYR A 1 465 ? 19.583 16.513 -19.599 1.00 97.19 465 TYR A CA 1
ATOM 3709 C C . TYR A 1 465 ? 20.177 17.747 -20.297 1.00 97.19 465 TYR A C 1
ATOM 3711 O O . TYR A 1 465 ? 19.757 18.061 -21.418 1.00 97.19 465 TYR A O 1
ATOM 3719 N N . ALA A 1 466 ? 21.115 18.426 -19.625 1.00 90.75 466 ALA A N 1
ATOM 3720 C CA . ALA A 1 466 ? 21.732 19.676 -20.083 1.00 90.75 466 ALA A CA 1
ATOM 3721 C C . ALA A 1 466 ? 22.765 19.459 -21.204 1.00 90.75 466 ALA A C 1
ATOM 3723 O O . ALA A 1 466 ? 23.573 18.507 -21.097 1.00 90.75 466 ALA A O 1
#

Solvent-accessible surface area (backbone atoms only — not comparable to full-atom values): 25060 Å² total; per-residue (Å²): 108,53,71,64,31,37,52,52,50,41,50,55,50,26,55,46,53,66,75,49,88,71,54,77,66,84,69,50,60,25,18,26,30,35,36,29,45,53,88,51,45,85,52,89,58,72,53,63,46,36,59,37,91,46,70,66,56,46,51,54,46,47,43,73,67,32,55,30,30,47,28,31,33,47,20,34,21,79,34,26,44,41,92,45,74,80,67,14,42,76,73,32,18,48,41,43,44,57,41,47,35,88,41,45,92,68,84,57,92,43,73,67,53,31,46,53,52,35,50,53,54,49,52,56,50,48,50,44,43,43,69,59,70,58,50,55,73,89,36,49,46,37,26,41,58,20,74,52,31,40,36,39,36,36,65,45,75,85,46,22,75,56,49,44,68,63,35,40,54,54,51,31,60,49,38,45,58,92,68,49,75,71,79,44,42,44,85,48,79,65,63,67,46,82,63,76,98,42,79,42,69,54,88,60,51,50,32,31,30,55,44,30,76,85,39,81,38,34,44,56,70,47,26,53,40,28,52,42,52,53,50,52,33,44,52,50,51,73,44,56,71,68,60,34,32,50,55,40,22,51,45,51,49,56,47,50,52,74,66,49,72,88,67,92,67,60,70,68,59,53,53,49,53,53,47,55,42,67,79,36,75,81,64,50,63,63,60,54,16,67,76,68,76,42,58,48,67,58,51,50,41,52,30,46,75,68,74,68,56,82,45,54,70,57,21,55,66,46,48,58,59,43,38,55,44,51,71,32,64,69,53,46,46,33,23,46,42,47,30,39,42,71,61,45,71,68,51,52,34,51,47,53,51,36,51,64,74,65,34,51,61,60,48,71,94,88,53,99,68,42,69,45,27,45,64,68,40,72,41,72,40,45,54,34,48,22,48,63,34,58,16,32,11,41,66,37,54,74,78,49,52,77,72,61,46,66,55,48,75,21,58,77,58,56,76,53,80,32,59,27,30,26,49,80,82,72,55,76,87,60,37,55,47,74,44,70,95,41,80,44,85,49,63,74,39,82,43,79,31,36,34,42,60,39,42,25,36,34,35,59,60,46,23,37,60,103

pLDDT: mean 90.35, std 11.64, range [33.84, 98.56]

Sequence (466 aa):
MNFRTKQFLKKRFGDYYQASALVLPPELTRREWGFIFFDELPEVVMRRHKAFSSEGEAFEYLQGMVPAHVYHSAAYYKFPGAGTMKEKQWQGADLIFDLDADHLPQKARSYAEMLANVKTETGKLLDFLLEDFGFSEDSLSIAFSGGRGYHIHVHDPKVLTLESAERREIVDYISGTGLTIDSLFKSAGHKVYDAGKFKKKELESPRKISSFDEVPGGFGWGKRISKYITHFLKSISTKDETEAINELTDLIRNYNLKKVSADKIPEDIEKRIIQIKTENRKTGLQKIAEETGVPSDTVRNILIANNLWDFKPDAVAKLNKIREIAQTENALEMIENKGIIGDSYIFDAVVQKAIEENTIYLGSAHTDEPVTADIRRLIRMASSLHGGSGMRVVPLTLPEFEKFEPLNDAVVFSEKETQVEVIPPMKPQNSLVEMKGKRFMVREGINSLPEYAAIYLMCRGAAEYA

Nearest PDB structures (foldseek):
  1zt2-assembly1_A  TM=7.558E-01  e=6.771E-16  Saccharolobus solfataricus
  1g71-assembly2_B  TM=6.443E-01  e=1.767E-15  Pyrococcus furiosus
  9f28-assembly1_A  TM=6.424E-01  e=7.639E-15  Pyrococcus abyssi
  1v34-assembly1_A  TM=6.076E-01  e=3.919E-13  Pyrococcus horikoshii
  4lim-assembly1_A  TM=5.234E-01  e=9.326E-10  Saccharomyces cerevisiae S288C

Secondary structure (DSSP, 8-state):
--HHHHHHHHHHHHHHHHHS---PPTTGGGS-EEEE-TTTTTS---EEEE--SSHHHHHHHHHHH--SEEEEESEEESSTT-SSHHHH-EEEE-EEEEEEGGG-SS--SSHHHHHHHHHHHHHHHHHIIIIIS---GGGEEEEE-SSSEEEEEE--GGGTT--HHHHHHHHHHHHTTT--HHHHEE-----EEEETTEEEE-TTPPEEEGGGTTSTT--HHHHHHHHHHHHHHHHHHHS-HHHHHHHHHHHHHHHHHHH-------HHHHHHHHHHHHH-TT--HHHHHHHHT--HHHHHHHHHHTT----HHHHHHHHHHHHHHHH-HHHHHHHHHH-EE-SSHHHHHHHHHHHHHH------SS-SS-GGG-TT-EEEPTTSB-TTT--B-EEE-HHHHHH--HHHHT--S---EEEEEEPSSPPGGGSEEEETTEEEE--SEEEEEEHHHHHHHHHTTSEEE-

Foldseek 3Di:
DDPQQLVVLLVVLLVLLVPDDFDFDPPQQQKKKWFAHSVCPPPGDIDTLDGDPDPVRVSCCCNVRRTLFIWIWQWGFPRSNDPDPVVRHTDFGWQKFKQFLVLDPDDDPALQRSQVVQLVLVVLVVCCVCFAVNQDLVQWWWWDQQGRHIMITGNDPVRGPDALVNLVVVLCQQQVPPPAPVVQWDPDDFPFDCPDPDTDTPPKDWIAGPQLPPAFQGGRLLNLLLVLLLVLLLVLLPDDPVVSLVVLQVLVLVLLLVVQDPDPDPPVLLVQLVVVCVVPVPDDLVNSCVVSVHDSVNSQSSCSNVVSDGCSVVSSVVSVVSNVLNPDPVSSSCSRGGVIGIPDCSSVSSSVVSSVVSRRRSDDPPDPGGPSSPRTDIGTRAQRHNLLARFGTHIDRPVCSVVDRRLEPRQDAFQDKFKKAFAPPADPNLQWDQHNNDIDGDDGGIDIGGPSNRSRCSSNVRIGGD